Protein AF-C6Q1I9-F1 (afdb_monomer)

Foldseek 3Di:
DPPPVVVVVCPPDCVVVVVLPVPDDDDDDDDLQWWWAQFPVRAIAIEGSVLLSQLVVCCVPPNDPDLSVVQVVVCVNTHPDTAWTQGPLVRFTAGPVLLVVVCVVCVVVVHDDDSNVQVNPPPGDTDDDDHFYWDADPRSFIDTVRFGDDDAKDWPDWADPAQFKIKTFIPWWWQLVLQWPLVQKWKFDVLPVVRFTLSVQFPIKADPVDRPDSDTDRMIMGGGDQADPVDRVHGSTNQEQKMKMKGWQIWHPGPPTHTDDIDIDMYGHPHDFKAWPAKAAQVLDPQFQKIKIFISYAWDPVLQQDQVQKWFQFLQRDTGRAPPPWGWDADLRNRMIMIGHPSQAAEAAPPRDRPSDRRYTFWMKGACIGHPVRRTHDVRIDIDGYHHDDAQPKEWDFLAWAWDDPPQKIKIKTAIPAAWPPDFQVQKDKLQFGAPTWDDDRRIIIGIHHPPAFGDPVSCVVQWQAFPVGDTDPTDHSLLSNQLCAQVIWMFGHFPNIAGPSRHTHNGDDDCRRITHAFGQDWKDWPPVPWAWEADPFAIKTKTFTSHFWDQPFPDDQVQKWKAAPVGHTQGFPDWGGDTRIIITGRGPPHPCRVSHDQKIWMAGDQPGRIWGDGHNNPDTHGHGDDPDNHVTDIHGYHD

Radius of gyration: 34.91 Å; Cα contacts (8 Å, |Δi|>4): 1461; chains: 1; bounding box: 106×61×88 Å

Solvent-accessible surface area (backbone atoms only — not comparable to full-atom values): 33968 Å² total; per-residue (Å²): 143,79,73,70,69,69,60,45,61,70,73,52,95,45,62,75,66,52,70,73,63,72,79,72,89,78,97,73,88,75,52,64,45,30,42,30,22,34,31,82,84,75,46,41,37,29,37,43,44,70,62,37,51,54,8,44,52,35,29,74,76,63,33,89,83,33,52,58,10,44,60,31,52,48,49,64,72,34,49,74,44,74,48,27,36,31,29,68,86,74,72,38,28,34,44,36,67,62,53,51,53,50,41,49,54,23,54,78,69,76,43,86,70,54,69,45,68,49,64,65,35,91,85,47,75,69,46,89,80,81,65,41,43,45,49,61,50,100,81,34,46,41,18,52,70,84,39,62,58,67,78,57,40,48,82,66,47,77,43,70,78,52,50,44,33,37,38,41,31,38,74,46,53,27,31,37,74,42,65,38,36,64,90,32,46,42,36,21,38,55,73,46,97,81,37,42,57,48,44,84,30,50,70,47,38,30,36,63,90,41,74,86,48,77,65,64,44,34,46,33,30,40,30,40,29,75,35,39,97,90,41,79,86,42,76,36,41,54,60,53,59,35,32,35,43,38,42,37,69,35,29,30,73,52,96,59,69,32,56,23,72,77,43,76,48,80,42,75,40,82,78,67,52,34,41,78,74,46,39,24,39,25,57,76,41,98,81,46,35,32,36,38,40,33,40,62,34,51,35,24,67,71,37,69,56,36,63,89,30,39,30,32,23,21,35,74,68,50,82,38,71,63,59,91,78,41,48,68,46,72,38,82,65,34,32,33,38,38,39,36,47,47,90,85,38,43,66,21,34,87,85,40,78,71,84,56,37,79,49,25,36,44,25,41,35,42,31,74,32,26,28,75,84,66,38,48,31,55,78,57,49,47,78,45,63,30,32,74,62,64,71,46,73,36,38,58,38,59,43,33,28,33,38,39,68,63,87,77,26,43,35,37,37,36,35,50,77,54,62,72,32,87,71,48,31,82,30,39,29,45,40,73,35,65,40,76,36,39,48,74,56,80,74,26,42,36,37,34,37,53,74,82,40,71,58,54,74,68,44,44,71,76,45,69,41,67,46,78,86,74,51,64,57,89,80,53,30,43,63,47,39,29,32,50,48,35,40,72,24,34,56,44,48,44,77,86,60,41,25,28,73,40,39,31,38,40,45,47,83,68,53,70,53,43,20,29,29,14,42,36,66,60,49,34,46,79,34,71,91,64,42,40,26,37,54,51,100,65,23,36,40,39,37,49,30,34,46,25,28,47,32,85,84,36,73,69,53,38,75,41,44,50,34,26,19,84,87,73,46,69,41,70,41,76,37,60,48,77,45,61,32,18,38,41,31,35,32,37,62,85,38,85,45,44,82,59,64,50,68,34,37,35,41,23,46,46,92,83,47,46,44,29,16,46,44,14,76,72,68,56,69,28,60,41,70,82,49,73,62,42,53,73,40,46,80,32,54,44,44,118

Sequence (640 aa):
MYKTKKILAVLSTAAVTGLLISAVNSTAFAKTTAIAVNGTDGKVYEYQYDALKASAISLELNGLDDSHSKLYTDFLKRKTTVKAYYDDTKKSYIEFDTISKEALNCVEKGISFNLNSFTESANTPAIKLTTNTVSTDSSGNLLINGQTVSEKPTVKSVKVIDNKTIRVCFNKKVDYNYATNVTNYQLLNSEDTNKLDISNHISGIYNSQNQSDTQNTDTYDIKLKDCNPYNKNEDWKLSDSKYTLVIKNIIDTSTVHNAMDTYTCVLDANFSAPSVTGMYKNISSSTSNKIIVYFSEAMNVDTIANRNNYKFVDGLGNVNPLPEAANIIIGKTSKSARIEFPSSYHIATNTTQNTGNSKDVIGLVVSNVKDTSENILKDTSYKGTISEPKLYDTYVKSNSIEAHYDKDDLIINVSFSRELDDITSRDFTFGGVKPDAAAVFDDKLSLRFVPESLPTASEISAHPVTYANGKTNTSPTKIDIIKAQGPSAKLVINPNSLVDETGASVACTLSDEQSKVYDYELRPRTAPNYWSATKESDGVNVYITYDTPLSIYSGLRPDDFIFTSTNGKNLLADSVRITGNTLIFNIKSTNENYALLTNSINVKCKDTICLMGNHGLSGDFYQYIPSNDDLSGRIVNVAQ

Organism: NCBI:txid536227

Nearest PDB structures (foldseek):
  8q00-assembly1_A  TM=5.973E-01  e=3.456E-02  Burkholderia pseudomallei
  4umg-assembly1_A  TM=4.596E-01  e=7.738E-02  Caenorhabditis elegans
  8v34-assembly6_F  TM=4.117E-01  e=2.148E-01  Staphylococcus aureus
  7neh-assembly1_H  TM=2.416E-01  e=1.255E-01  Homo sapiens
  5nbi-assembly1_H  TM=2.309E-01  e=3.879E-01  synthetic construct

pLDDT: mean 86.81, std 14.06, range [26.94, 98.56]

Structure (mmCIF, N/CA/C/O backbone):
data_AF-C6Q1I9-F1
#
_entry.id   AF-C6Q1I9-F1
#
loop_
_atom_site.group_PDB
_atom_site.id
_atom_site.type_symbol
_atom_site.label_atom_id
_atom_site.label_alt_id
_atom_site.label_comp_id
_atom_site.label_asym_id
_atom_site.label_entity_id
_atom_site.label_seq_id
_atom_site.pdbx_PDB_ins_code
_atom_site.Cartn_x
_atom_site.Cartn_y
_atom_site.Cartn_z
_atom_site.occupancy
_atom_site.B_iso_or_equiv
_atom_site.auth_seq_id
_atom_site.auth_comp_id
_atom_site.auth_asym_id
_atom_site.auth_atom_id
_atom_site.pdbx_PDB_model_num
ATOM 1 N N . MET A 1 1 ? -44.044 -38.555 23.905 1.00 35.66 1 MET A N 1
ATOM 2 C CA . MET A 1 1 ? -43.190 -37.772 22.980 1.00 35.66 1 MET A CA 1
ATOM 3 C C . MET A 1 1 ? -43.946 -37.204 21.754 1.00 35.66 1 MET A C 1
ATOM 5 O O . MET A 1 1 ? -43.317 -36.902 20.752 1.00 35.66 1 MET A O 1
ATOM 9 N N . TYR A 1 2 ? -45.275 -36.986 21.825 1.00 27.30 2 TYR A N 1
ATOM 10 C CA . TYR A 1 2 ? -46.105 -36.538 20.680 1.00 27.30 2 TYR A CA 1
ATOM 11 C C . TYR A 1 2 ? -46.807 -35.170 20.869 1.00 27.30 2 TYR A C 1
ATOM 13 O O . TYR A 1 2 ? -47.510 -34.719 19.971 1.00 27.30 2 TYR A O 1
ATOM 21 N N . LYS A 1 3 ? -46.619 -34.480 22.008 1.00 29.03 3 LYS A N 1
ATOM 22 C CA . LYS A 1 3 ? -47.266 -33.178 22.300 1.00 29.03 3 LYS A CA 1
ATOM 23 C C . LYS A 1 3 ? -46.389 -31.947 22.033 1.00 29.03 3 LYS A C 1
ATOM 25 O O . LYS A 1 3 ? -46.916 -30.853 21.887 1.00 29.03 3 LYS A O 1
ATOM 30 N N . THR A 1 4 ? -45.078 -32.115 21.881 1.00 28.41 4 THR A N 1
ATOM 31 C CA . THR A 1 4 ? -44.132 -30.992 21.752 1.00 28.41 4 THR A CA 1
ATOM 32 C C . THR A 1 4 ? -43.989 -30.466 20.315 1.00 28.41 4 THR A C 1
ATOM 34 O O . THR A 1 4 ? -43.517 -29.355 20.115 1.00 28.41 4 THR A O 1
ATOM 37 N N . LYS A 1 5 ? -44.451 -31.215 19.299 1.00 27.05 5 LYS A N 1
ATOM 38 C CA . LYS A 1 5 ? -44.342 -30.815 17.879 1.00 27.05 5 LYS A CA 1
ATOM 39 C C . LYS A 1 5 ? -45.438 -29.856 17.387 1.00 27.05 5 LYS A C 1
ATOM 41 O O . LYS A 1 5 ? -45.211 -29.169 16.401 1.00 27.05 5 LYS A O 1
ATOM 46 N N . LYS A 1 6 ? -46.592 -29.749 18.064 1.00 30.12 6 LYS A N 1
ATOM 47 C CA . LYS A 1 6 ? -47.637 -28.762 17.701 1.00 30.12 6 LYS A CA 1
ATOM 48 C C . LYS A 1 6 ? -47.393 -27.365 18.281 1.00 30.12 6 LYS A C 1
ATOM 50 O O . LYS A 1 6 ? -47.911 -26.401 17.739 1.00 30.12 6 LYS A O 1
ATOM 55 N N . ILE A 1 7 ? -46.580 -27.255 19.332 1.00 33.75 7 ILE A N 1
ATOM 56 C CA . ILE A 1 7 ? -46.259 -25.972 19.975 1.00 33.75 7 ILE A CA 1
ATOM 57 C C . ILE A 1 7 ? -45.195 -25.211 19.169 1.00 33.75 7 ILE A C 1
ATOM 59 O O . ILE A 1 7 ? -45.272 -23.993 19.054 1.00 33.75 7 ILE A O 1
ATOM 63 N N . LEU A 1 8 ? -44.271 -25.919 18.504 1.00 26.94 8 LEU A N 1
ATOM 64 C CA . LEU A 1 8 ? -43.313 -25.275 17.602 1.00 26.94 8 LEU A CA 1
ATOM 65 C C . LEU A 1 8 ? -43.950 -24.773 16.296 1.00 26.94 8 LEU A C 1
ATOM 67 O O . LEU A 1 8 ? -43.501 -23.764 15.780 1.00 26.94 8 LEU A O 1
ATOM 71 N N . ALA A 1 9 ? -45.042 -25.362 15.797 1.00 28.61 9 ALA A N 1
ATOM 72 C CA . ALA A 1 9 ? -45.712 -24.856 14.588 1.00 28.61 9 ALA A CA 1
ATOM 73 C C . ALA A 1 9 ? -46.359 -23.463 14.768 1.00 28.61 9 ALA A C 1
ATOM 75 O O . ALA A 1 9 ? -46.666 -22.800 13.782 1.00 28.61 9 ALA A O 1
ATOM 76 N N . VAL A 1 10 ? -46.537 -23.005 16.012 1.00 33.03 10 VAL A N 1
ATOM 77 C CA . VAL A 1 10 ? -47.056 -21.663 16.331 1.00 33.03 10 VAL A CA 1
ATOM 78 C C . VAL A 1 10 ? -45.923 -20.635 16.496 1.00 33.03 10 VAL A C 1
ATOM 80 O O . VAL A 1 10 ? -46.181 -19.437 16.456 1.00 33.03 10 VAL A O 1
ATOM 83 N N . LEU A 1 11 ? -44.659 -21.065 16.611 1.00 31.69 11 LEU A N 1
ATOM 84 C CA . LEU A 1 11 ? -43.520 -20.167 16.869 1.00 31.69 11 LEU A CA 1
ATOM 85 C C . LEU A 1 11 ? -42.307 -20.356 15.942 1.00 31.69 11 LEU A C 1
ATOM 87 O O . LEU A 1 11 ? -41.421 -19.508 15.940 1.00 31.69 11 LEU A O 1
ATOM 91 N N . SER A 1 12 ? -42.258 -21.395 15.105 1.00 27.70 12 SER A N 1
ATOM 92 C CA . SER A 1 12 ? -41.207 -21.583 14.102 1.00 27.70 12 SER A CA 1
ATOM 93 C C . SER A 1 12 ? -41.776 -21.471 12.687 1.00 27.70 12 SER A C 1
ATOM 95 O O . SER A 1 12 ? -42.669 -22.221 12.295 1.00 27.70 12 SER A O 1
ATOM 97 N N . THR A 1 13 ? -41.221 -20.518 11.936 1.00 27.83 13 THR A N 1
ATOM 98 C CA . THR A 1 13 ? -41.194 -20.424 10.463 1.00 27.83 13 THR A CA 1
ATOM 99 C C . THR A 1 13 ? -42.484 -20.166 9.669 1.00 27.83 13 THR A C 1
ATOM 101 O O . THR A 1 13 ? -42.375 -19.902 8.478 1.00 27.83 13 THR A O 1
ATOM 104 N N . ALA A 1 14 ? -43.669 -20.082 10.287 1.00 29.91 14 ALA A N 1
ATOM 105 C CA . ALA A 1 14 ? -44.909 -19.633 9.611 1.00 29.91 14 ALA A CA 1
ATOM 106 C C . ALA A 1 14 ? -45.620 -18.433 10.286 1.00 29.91 14 ALA A C 1
ATOM 108 O O . ALA A 1 14 ? -46.668 -17.976 9.828 1.00 29.91 14 ALA A O 1
ATOM 109 N N . ALA A 1 15 ? -45.051 -17.881 11.363 1.00 32.62 15 ALA A N 1
ATOM 110 C CA . ALA A 1 15 ? -45.715 -16.903 12.235 1.00 32.62 15 ALA A CA 1
ATOM 111 C C . ALA A 1 15 ? -45.699 -15.437 11.743 1.00 32.62 15 ALA A C 1
ATOM 113 O O . ALA A 1 15 ? -46.221 -14.565 12.433 1.00 32.62 15 ALA A O 1
ATOM 114 N N . VAL A 1 16 ? -45.159 -15.141 10.553 1.00 39.22 16 VAL A N 1
ATOM 115 C CA . VAL A 1 16 ? -45.344 -13.817 9.911 1.00 39.22 16 VAL A CA 1
ATOM 116 C C . VAL A 1 16 ? -46.399 -13.875 8.801 1.00 39.22 16 VAL A C 1
ATOM 118 O O . VAL A 1 16 ? -47.163 -12.929 8.647 1.00 39.22 16 VAL A O 1
ATOM 121 N N . THR A 1 17 ? -46.563 -15.016 8.128 1.00 33.00 17 THR A N 1
ATOM 122 C CA . THR A 1 17 ? -47.669 -15.237 7.179 1.00 33.00 17 THR A CA 1
ATOM 123 C C . THR A 1 17 ? -48.985 -15.572 7.902 1.00 33.00 17 THR A C 1
ATO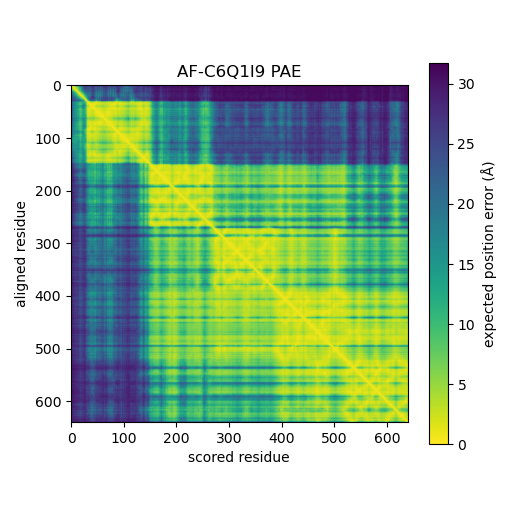M 125 O O . THR A 1 17 ? -50.065 -15.205 7.445 1.00 33.00 17 THR A O 1
ATOM 128 N N . GLY A 1 18 ? -48.917 -16.212 9.077 1.00 34.62 18 GLY A N 1
ATOM 129 C CA . GLY A 1 18 ? -50.093 -16.664 9.833 1.00 34.62 18 GLY A CA 1
ATOM 130 C C . GLY A 1 18 ? -50.889 -15.581 10.573 1.00 34.62 18 GLY A C 1
ATOM 131 O O . GLY A 1 18 ? -52.079 -15.771 10.802 1.00 34.62 18 GLY A O 1
ATOM 132 N N . LEU A 1 19 ? -50.288 -14.435 10.910 1.00 36.56 19 LEU A N 1
ATOM 133 C CA . LEU A 1 19 ? -50.981 -13.355 11.637 1.00 36.56 19 LEU A CA 1
ATOM 134 C C . LEU A 1 19 ? -51.671 -12.331 10.718 1.00 36.56 19 LEU A C 1
ATOM 136 O O . LEU A 1 19 ? -52.512 -11.569 11.183 1.00 36.56 19 LEU A O 1
ATOM 140 N N . LEU A 1 20 ? -51.387 -12.351 9.410 1.00 36.25 20 LEU A N 1
ATOM 141 C CA . LEU A 1 20 ? -52.100 -11.531 8.419 1.00 36.25 20 LEU A CA 1
ATOM 142 C C . LEU A 1 20 ? -53.324 -12.244 7.806 1.00 36.25 20 LEU A C 1
ATOM 144 O O . LEU A 1 20 ? -54.190 -11.570 7.243 1.00 36.25 20 LEU A O 1
ATOM 148 N N . ILE A 1 21 ? -53.442 -13.574 7.950 1.00 33.28 21 ILE A N 1
ATOM 149 C CA . ILE A 1 21 ? -54.540 -14.373 7.364 1.00 33.28 21 ILE A CA 1
ATOM 150 C C . ILE A 1 21 ? -55.641 -14.740 8.382 1.00 33.28 21 ILE A C 1
ATOM 152 O O . ILE A 1 21 ? -56.770 -15.002 7.978 1.00 33.28 21 ILE A O 1
ATOM 156 N N . SER A 1 22 ? -55.419 -14.665 9.699 1.00 33.34 22 SER A N 1
ATOM 157 C CA . SER A 1 22 ? -56.477 -14.984 10.681 1.00 33.34 22 SER A CA 1
ATOM 158 C C . SER A 1 22 ? -57.479 -13.850 10.962 1.00 33.34 22 SER A C 1
ATOM 160 O O . SER A 1 22 ? -58.358 -14.011 11.803 1.00 33.34 22 SER A O 1
ATOM 162 N N . ALA A 1 23 ? -57.390 -12.715 10.262 1.00 30.44 23 ALA A N 1
ATOM 163 C CA . ALA A 1 23 ? -58.349 -11.612 10.361 1.00 30.44 23 ALA A CA 1
ATOM 164 C C . ALA A 1 23 ? -59.307 -11.596 9.157 1.00 30.44 23 ALA A C 1
ATOM 166 O O . ALA A 1 23 ? -59.368 -10.624 8.403 1.00 30.44 23 ALA A O 1
ATOM 167 N N . VAL A 1 24 ? -60.052 -12.684 8.960 1.00 31.67 24 VAL A N 1
ATOM 168 C CA . VAL A 1 24 ? -61.243 -12.680 8.103 1.00 31.67 24 VAL A CA 1
ATOM 169 C C . VAL A 1 24 ? -62.421 -13.087 8.979 1.00 31.67 24 VAL A C 1
ATOM 171 O O . VAL A 1 24 ? -62.420 -14.172 9.552 1.00 31.67 24 VAL A O 1
ATOM 174 N N . ASN A 1 25 ? -63.403 -12.188 9.067 1.00 32.72 25 ASN A N 1
ATOM 175 C CA . ASN A 1 25 ? -64.676 -12.279 9.795 1.00 32.72 25 ASN A CA 1
ATOM 176 C C . ASN A 1 25 ? -64.706 -11.711 11.223 1.00 32.72 25 ASN A C 1
ATOM 178 O O . ASN A 1 25 ? -65.063 -12.401 12.171 1.00 32.72 25 ASN A O 1
ATOM 182 N N . SER A 1 26 ? -64.486 -10.402 11.364 1.00 32.88 26 SER A N 1
ATOM 183 C CA . SER A 1 26 ? -65.327 -9.611 12.274 1.00 32.88 26 SER A CA 1
ATOM 184 C C . SER A 1 26 ? -65.380 -8.141 11.848 1.00 32.88 26 SER A C 1
ATOM 186 O O . SER A 1 26 ? -64.375 -7.453 11.673 1.00 32.88 26 SER A O 1
ATOM 188 N N . THR A 1 27 ? -66.598 -7.667 11.611 1.00 36.25 27 THR A N 1
ATOM 189 C CA . THR A 1 27 ? -66.936 -6.280 11.294 1.00 36.25 27 THR A CA 1
ATOM 190 C C . THR A 1 27 ? -67.166 -5.502 12.589 1.00 36.25 27 THR A C 1
ATOM 192 O O . THR A 1 27 ? -68.262 -5.558 13.135 1.00 36.25 27 THR A O 1
ATOM 195 N N . ALA A 1 28 ? -66.147 -4.788 13.073 1.00 31.28 28 ALA A N 1
ATOM 196 C CA . ALA A 1 28 ? -66.269 -3.597 13.924 1.00 31.28 28 ALA A CA 1
ATOM 197 C C . ALA A 1 28 ? -64.896 -2.895 14.023 1.00 31.28 28 ALA A C 1
ATOM 199 O O . ALA A 1 28 ? -63.870 -3.553 14.184 1.00 31.28 28 ALA A O 1
ATOM 200 N N . PHE A 1 29 ? -64.872 -1.572 13.850 1.00 36.28 29 PHE A N 1
ATOM 201 C CA . PHE A 1 29 ? -63.726 -0.679 14.098 1.00 36.28 29 PHE A CA 1
ATOM 202 C C . PHE A 1 29 ? -63.613 -0.439 15.626 1.00 36.28 29 PHE A C 1
ATOM 204 O O . PHE A 1 29 ? -64.653 -0.427 16.275 1.00 36.28 29 PHE A O 1
ATOM 211 N N . ALA A 1 30 ? -62.456 -0.258 16.272 1.00 48.50 30 ALA A N 1
ATOM 212 C CA . ALA A 1 30 ? -61.137 0.160 15.816 1.00 48.50 30 ALA A CA 1
ATOM 213 C C . ALA A 1 30 ? -60.055 -0.888 16.134 1.00 48.50 30 ALA A C 1
ATOM 215 O O . ALA A 1 30 ? -60.217 -1.818 16.917 1.00 48.50 30 ALA A O 1
ATOM 216 N N . LYS A 1 31 ? -59.002 -0.834 15.331 1.00 70.19 31 LYS A N 1
ATOM 217 C CA . LYS A 1 31 ? -58.092 -1.943 15.066 1.00 70.19 31 LYS A CA 1
ATOM 218 C C . LYS A 1 31 ? -56.709 -1.447 15.392 1.00 70.19 31 LYS A C 1
ATOM 220 O O . LYS A 1 31 ? -56.413 -0.294 15.105 1.00 70.19 31 LYS A O 1
ATOM 225 N N . THR A 1 32 ? -55.843 -2.293 15.919 1.00 74.62 32 THR A N 1
ATOM 226 C CA . THR A 1 32 ? -54.417 -2.002 15.840 1.00 74.62 32 THR A CA 1
ATOM 227 C C . THR A 1 32 ? -54.067 -1.586 14.397 1.00 74.62 32 THR A C 1
ATOM 229 O O . THR A 1 32 ? -54.234 -2.393 13.483 1.00 74.62 32 THR A O 1
ATOM 232 N N . THR A 1 33 ? -53.672 -0.327 14.162 1.00 85.81 33 THR A N 1
ATOM 233 C CA . THR A 1 33 ? -53.552 0.243 12.798 1.00 85.81 33 THR A CA 1
ATOM 234 C C . THR A 1 33 ? -52.123 0.281 12.289 1.00 85.81 33 THR A C 1
ATOM 236 O O . THR A 1 33 ? -51.914 0.284 11.078 1.00 85.81 33 THR A O 1
ATOM 239 N N . ALA A 1 34 ? -51.135 0.206 13.182 1.00 90.56 34 ALA A N 1
ATOM 240 C CA . ALA A 1 34 ? -49.735 0.157 12.793 1.00 90.56 34 ALA A CA 1
ATOM 241 C C . ALA A 1 34 ? -48.908 -0.804 13.649 1.00 90.56 34 ALA A C 1
ATOM 243 O O . ALA A 1 34 ? -49.268 -1.161 14.776 1.00 90.56 34 ALA A O 1
ATOM 244 N N . ILE A 1 35 ? -47.766 -1.205 13.103 1.00 91.50 35 ILE A N 1
ATOM 245 C CA . ILE A 1 35 ? -46.752 -2.007 13.780 1.00 91.50 35 ILE A CA 1
ATOM 246 C C . ILE A 1 35 ? -45.445 -1.225 13.851 1.00 91.50 35 ILE A C 1
ATOM 248 O O . ILE A 1 35 ? -44.977 -0.694 12.845 1.00 91.50 35 ILE A O 1
ATOM 252 N N . ALA A 1 36 ? -44.845 -1.182 15.041 1.00 93.56 36 ALA A N 1
ATOM 253 C CA . ALA A 1 36 ? -43.531 -0.605 15.276 1.00 93.56 36 ALA A CA 1
ATOM 254 C C . ALA A 1 36 ? -42.485 -1.719 15.424 1.00 93.56 36 ALA A C 1
ATOM 256 O O . ALA A 1 36 ? -42.645 -2.635 16.236 1.00 93.56 36 ALA A O 1
ATOM 257 N N . VAL A 1 37 ? -41.390 -1.636 14.670 1.00 90.75 37 VAL A N 1
ATOM 258 C CA . VAL A 1 37 ? -40.287 -2.610 14.690 1.00 90.75 37 VAL A CA 1
ATOM 259 C C . VAL A 1 37 ? -38.968 -1.933 15.035 1.00 90.75 37 VAL A C 1
ATOM 261 O O . VAL A 1 37 ? -38.747 -0.773 14.686 1.00 90.75 37 VAL A O 1
ATOM 264 N N . ASN A 1 38 ? -38.079 -2.663 15.707 1.00 84.19 38 ASN A N 1
ATOM 265 C CA . ASN A 1 38 ? -36.695 -2.225 15.856 1.00 84.19 38 ASN A CA 1
ATOM 266 C C . ASN A 1 38 ? -35.950 -2.485 14.536 1.00 84.19 38 ASN A C 1
ATOM 268 O O . ASN A 1 38 ? -35.942 -3.613 14.031 1.00 84.19 38 ASN A O 1
ATOM 272 N N . GLY A 1 39 ? -35.344 -1.435 13.991 1.00 81.12 39 GLY A N 1
ATOM 273 C CA . GLY A 1 39 ? -34.484 -1.459 12.816 1.00 81.12 39 GLY A CA 1
ATOM 274 C C . GLY A 1 39 ? -33.103 -2.038 13.113 1.00 81.12 39 GLY A C 1
ATOM 275 O O . GLY A 1 39 ? -32.643 -2.024 14.255 1.00 81.12 39 GLY A O 1
ATOM 276 N N . THR A 1 40 ? -32.411 -2.499 12.074 1.00 72.31 40 THR A N 1
ATOM 277 C CA . THR A 1 40 ? -30.997 -2.914 12.142 1.00 72.31 40 THR A CA 1
ATOM 278 C C . THR A 1 40 ? -30.042 -1.763 12.478 1.00 72.31 40 THR A C 1
ATOM 280 O O . THR A 1 40 ? -28.933 -2.003 12.940 1.00 72.31 40 THR A O 1
ATOM 283 N N . ASP A 1 41 ? -30.480 -0.517 12.302 1.00 75.75 41 ASP A N 1
ATOM 284 C CA . ASP A 1 41 ? -29.754 0.719 12.617 1.00 75.75 41 ASP A CA 1
ATOM 285 C C . ASP A 1 41 ? -30.059 1.274 14.025 1.00 75.75 41 ASP A C 1
ATOM 287 O O . ASP A 1 41 ? -29.702 2.409 14.341 1.00 75.75 41 ASP A O 1
ATOM 291 N N . GLY A 1 42 ? -30.769 0.509 14.862 1.00 79.81 42 GLY A N 1
ATOM 292 C CA . GLY A 1 42 ? -31.156 0.909 16.218 1.00 79.81 42 GLY A CA 1
ATOM 293 C C . GLY A 1 42 ? -32.336 1.887 16.298 1.00 79.81 42 GLY A C 1
ATOM 294 O O . GLY A 1 42 ? -32.741 2.257 17.403 1.00 79.81 42 GLY A O 1
ATOM 295 N N . LYS A 1 43 ? -32.928 2.298 15.167 1.00 86.88 43 LYS A N 1
ATOM 296 C CA . LYS A 1 43 ? -34.120 3.164 15.140 1.00 86.88 43 LYS A CA 1
ATOM 297 C C . LYS A 1 43 ? -35.410 2.348 15.218 1.00 86.88 43 LYS A C 1
ATOM 299 O O . LYS A 1 43 ? -35.421 1.141 14.996 1.00 86.88 43 LYS A O 1
ATOM 304 N N . VAL A 1 44 ? -36.527 3.010 15.524 1.00 91.38 44 VAL A N 1
ATOM 305 C CA . VAL A 1 44 ? -37.866 2.395 15.494 1.00 91.38 44 VAL A CA 1
ATOM 306 C C . VAL A 1 44 ? -38.603 2.849 14.240 1.00 91.38 44 VAL A C 1
ATOM 308 O O . VAL A 1 44 ? -38.668 4.050 13.970 1.00 91.38 44 VAL A O 1
ATOM 311 N N . TYR A 1 45 ? -39.161 1.898 13.496 1.00 92.62 45 TYR A N 1
ATOM 312 C CA . TYR A 1 45 ? -39.904 2.142 12.259 1.00 92.62 45 TYR A CA 1
ATOM 313 C C . TYR A 1 45 ? -41.358 1.720 12.413 1.00 92.62 45 TYR A C 1
ATOM 315 O O . TYR A 1 45 ? -41.621 0.634 12.927 1.00 92.62 45 TYR A O 1
ATOM 323 N N . GLU A 1 46 ? -42.284 2.562 11.964 1.00 95.69 46 GLU A N 1
ATOM 324 C CA . GLU A 1 46 ? -43.718 2.283 11.964 1.00 95.69 46 GLU A CA 1
ATOM 325 C C . GLU A 1 46 ? -44.222 1.995 10.550 1.00 95.69 46 GLU A C 1
ATOM 327 O O . GLU A 1 46 ? -43.936 2.750 9.623 1.00 95.69 46 GLU A O 1
ATOM 332 N N . TYR A 1 47 ? -45.033 0.945 10.415 1.00 93.31 47 TYR A N 1
ATOM 333 C CA . TYR A 1 47 ? -45.714 0.576 9.176 1.00 93.31 47 TYR A CA 1
ATOM 334 C C . TYR A 1 47 ? -47.214 0.474 9.420 1.00 93.31 47 TYR A C 1
ATOM 336 O O . TYR A 1 47 ? -47.651 -0.204 10.353 1.00 93.31 47 TYR A O 1
ATOM 344 N N . GLN A 1 48 ? -48.004 1.101 8.553 1.00 92.69 48 GLN A N 1
ATOM 345 C CA . GLN A 1 48 ? -49.463 1.007 8.595 1.00 92.69 48 GLN A CA 1
ATOM 346 C C . GLN A 1 48 ? -49.920 -0.368 8.094 1.00 92.69 48 GLN A C 1
ATOM 348 O O . GLN A 1 48 ? -49.496 -0.817 7.028 1.00 92.69 48 GLN A O 1
ATOM 353 N N . TYR A 1 49 ? -50.794 -1.035 8.849 1.00 85.19 49 TYR A N 1
ATOM 354 C CA . TYR A 1 49 ? -51.187 -2.424 8.605 1.00 85.19 49 TYR A CA 1
ATOM 355 C C . TYR A 1 49 ? -51.812 -2.647 7.235 1.00 85.19 49 TYR A C 1
ATOM 357 O O . TYR A 1 49 ? -51.429 -3.588 6.542 1.00 85.19 49 TYR A O 1
ATOM 365 N N . ASP A 1 50 ? -52.753 -1.792 6.838 1.00 84.25 50 ASP A N 1
ATOM 366 C CA . ASP A 1 50 ? -53.472 -1.955 5.573 1.00 84.25 50 ASP A CA 1
ATOM 367 C C . ASP A 1 50 ? -52.526 -1.809 4.375 1.00 84.25 50 ASP A C 1
ATOM 369 O O . ASP A 1 50 ? -52.556 -2.627 3.453 1.00 84.25 50 ASP A O 1
ATOM 373 N N . ALA A 1 51 ? -51.619 -0.829 4.430 1.00 87.56 51 ALA A N 1
ATOM 374 C CA . ALA A 1 51 ? -50.603 -0.622 3.402 1.00 87.56 51 ALA A CA 1
ATOM 375 C C . ALA A 1 51 ? -49.597 -1.784 3.361 1.00 87.56 51 ALA A C 1
ATOM 377 O O . ALA A 1 51 ? -49.272 -2.298 2.290 1.00 87.56 51 ALA A O 1
ATOM 378 N N . LEU A 1 52 ? -49.140 -2.242 4.529 1.00 86.56 52 LEU A N 1
ATOM 379 C CA . LEU A 1 52 ? -48.199 -3.353 4.640 1.00 86.56 52 LEU A CA 1
ATOM 380 C C . LEU A 1 52 ? -48.811 -4.665 4.125 1.00 86.56 52 LEU A C 1
ATOM 382 O O . LEU A 1 52 ? -48.145 -5.418 3.418 1.00 86.56 52 LEU A O 1
ATOM 386 N N . LYS A 1 53 ? -50.091 -4.914 4.427 1.00 83.69 53 LYS A N 1
ATOM 387 C CA . LYS A 1 53 ? -50.852 -6.071 3.940 1.00 83.69 53 LYS A CA 1
ATOM 388 C C . LYS A 1 53 ? -51.035 -6.030 2.427 1.00 83.69 53 LYS A C 1
ATOM 390 O O . LYS A 1 53 ? -50.808 -7.044 1.773 1.00 83.69 53 LYS A O 1
ATOM 395 N N . ALA A 1 54 ? -51.425 -4.882 1.873 1.00 82.88 54 ALA A N 1
ATOM 396 C CA . ALA A 1 54 ? -51.542 -4.710 0.427 1.00 82.88 54 ALA A CA 1
ATOM 397 C C . ALA A 1 54 ? -50.201 -4.988 -0.272 1.00 82.88 54 ALA A C 1
ATOM 399 O O . ALA A 1 54 ? -50.153 -5.748 -1.234 1.00 82.88 54 ALA A O 1
ATOM 400 N N . SER A 1 55 ? -49.103 -4.466 0.281 1.00 84.44 55 SER A N 1
ATOM 401 C CA . SER A 1 55 ? -47.757 -4.686 -0.252 1.00 84.44 55 SER A CA 1
ATOM 402 C C . SER A 1 55 ? -47.289 -6.145 -0.147 1.00 84.44 55 SER A C 1
ATOM 404 O O . SER A 1 55 ? -46.650 -6.655 -1.065 1.00 84.44 55 SER A O 1
ATOM 406 N N . ALA A 1 56 ? -47.654 -6.855 0.926 1.00 80.56 56 ALA A N 1
ATOM 407 C CA . ALA A 1 56 ? -47.376 -8.285 1.068 1.00 80.56 56 ALA A CA 1
ATOM 408 C C . ALA A 1 56 ? -48.122 -9.131 0.023 1.00 80.56 56 ALA A C 1
ATOM 410 O O . ALA A 1 56 ? -47.557 -10.075 -0.521 1.00 80.56 56 ALA A O 1
ATOM 411 N N . ILE A 1 57 ? -49.374 -8.774 -0.285 1.00 79.06 57 ILE A N 1
ATOM 412 C CA . ILE A 1 57 ? -50.155 -9.421 -1.349 1.00 79.06 57 ILE A CA 1
ATOM 413 C C . ILE A 1 57 ? -49.506 -9.165 -2.714 1.00 79.06 57 ILE A C 1
ATOM 415 O O . ILE A 1 57 ? -49.358 -10.100 -3.495 1.00 79.06 57 ILE A O 1
ATOM 419 N N . SER A 1 58 ? -49.074 -7.931 -2.989 1.00 78.69 58 SER A N 1
ATOM 420 C CA . SER A 1 58 ? -48.330 -7.600 -4.210 1.00 78.69 58 SER A CA 1
ATOM 421 C C . SER A 1 58 ? -47.047 -8.418 -4.352 1.00 78.69 58 SER A C 1
ATOM 423 O O . SER A 1 58 ? -46.785 -8.935 -5.433 1.00 78.69 58 SER A O 1
ATOM 425 N N . LEU A 1 59 ? -46.284 -8.605 -3.266 1.00 75.00 59 LEU A N 1
ATOM 426 C CA . LEU A 1 59 ? -45.089 -9.454 -3.280 1.00 75.00 59 LEU A CA 1
ATOM 427 C C . LEU A 1 59 ? -45.415 -10.904 -3.672 1.00 75.00 59 LEU A C 1
ATOM 429 O O . LEU A 1 59 ? -44.715 -11.483 -4.498 1.00 75.00 59 LEU A O 1
ATOM 433 N N . GLU A 1 60 ? -46.468 -11.481 -3.090 1.00 74.75 60 GLU A N 1
ATOM 434 C CA . GLU A 1 60 ? -46.870 -12.870 -3.351 1.00 74.75 60 GLU A CA 1
ATOM 435 C C . GLU A 1 60 ? -47.372 -13.070 -4.789 1.00 74.75 60 GLU A C 1
ATOM 437 O O . GLU A 1 60 ? -47.114 -14.102 -5.402 1.00 74.75 60 GLU A O 1
ATOM 442 N N . LEU A 1 61 ? -48.086 -12.083 -5.339 1.00 75.12 61 LEU A N 1
ATOM 443 C CA . LEU A 1 61 ? -48.667 -12.172 -6.680 1.00 75.12 61 LEU A CA 1
ATOM 444 C C . LEU A 1 61 ? -47.669 -11.840 -7.796 1.00 75.12 61 LEU A C 1
ATOM 446 O O . LEU A 1 61 ? -47.715 -12.467 -8.853 1.00 75.12 61 LEU A O 1
ATOM 450 N N . ASN A 1 62 ? -46.792 -10.856 -7.575 1.00 81.81 62 ASN A N 1
ATOM 451 C CA . ASN A 1 62 ? -46.001 -10.225 -8.636 1.00 81.81 62 ASN A CA 1
ATOM 452 C C . ASN A 1 62 ? -44.479 -10.358 -8.441 1.00 81.81 62 ASN A C 1
ATOM 454 O O . ASN A 1 62 ? -43.719 -10.033 -9.352 1.00 81.81 62 ASN A O 1
ATOM 458 N N . GLY A 1 63 ? -44.019 -10.847 -7.286 1.00 73.69 63 GLY A N 1
ATOM 459 C CA . GLY A 1 63 ? -42.599 -11.017 -6.979 1.00 73.69 63 GLY A CA 1
ATOM 460 C C . GLY A 1 63 ? -41.902 -9.754 -6.456 1.00 73.69 63 GLY A C 1
ATOM 461 O O . GLY A 1 63 ? -42.503 -8.693 -6.288 1.00 73.69 63 GLY A O 1
ATOM 462 N N . LEU A 1 64 ? -40.606 -9.901 -6.155 1.00 73.00 64 LEU A N 1
ATOM 463 C CA . LEU A 1 64 ? -39.779 -8.901 -5.454 1.00 73.00 64 LEU A CA 1
ATOM 464 C C . LEU A 1 64 ? -39.550 -7.600 -6.240 1.00 73.00 64 LEU A C 1
ATOM 466 O O . LEU A 1 64 ? -39.253 -6.576 -5.628 1.00 73.00 64 LEU A O 1
ATOM 470 N N . ASP A 1 65 ? -39.683 -7.639 -7.566 1.00 73.94 65 ASP A N 1
ATOM 471 C CA . ASP A 1 65 ? -39.412 -6.494 -8.444 1.00 73.94 65 ASP A CA 1
ATOM 472 C C . ASP A 1 65 ? -40.645 -5.595 -8.667 1.00 73.94 65 ASP A C 1
ATOM 474 O O . ASP A 1 65 ? -40.536 -4.531 -9.280 1.00 73.94 65 ASP A O 1
ATOM 478 N N . ASP A 1 66 ? -41.824 -5.978 -8.157 1.00 80.00 66 ASP A N 1
ATOM 479 C CA . ASP A 1 66 ? -43.034 -5.157 -8.265 1.00 80.00 66 ASP A CA 1
ATOM 480 C C . ASP A 1 66 ? -42.926 -3.896 -7.398 1.00 80.00 66 ASP A C 1
ATOM 482 O O . ASP A 1 66 ? -42.637 -3.965 -6.198 1.00 80.00 66 ASP A O 1
ATOM 486 N N . SER A 1 67 ? -43.219 -2.729 -7.976 1.00 80.19 67 SER A N 1
ATOM 487 C CA . SER A 1 67 ? -43.125 -1.441 -7.278 1.00 80.19 67 SER A CA 1
ATOM 488 C C . SER A 1 67 ? -44.049 -1.364 -6.059 1.00 80.19 67 SER A C 1
ATOM 490 O O . SER A 1 67 ? -43.706 -0.710 -5.075 1.00 80.19 67 SER A O 1
ATOM 492 N N . HIS A 1 68 ? -45.171 -2.087 -6.072 1.00 84.81 68 HIS A N 1
ATOM 493 C CA . HIS A 1 68 ? -46.123 -2.136 -4.960 1.00 84.81 68 HIS A CA 1
ATOM 494 C C . HIS A 1 68 ? -45.695 -3.099 -3.834 1.00 84.81 68 HIS A C 1
ATOM 496 O O . HIS A 1 68 ? -46.227 -3.029 -2.725 1.00 84.81 68 HIS A O 1
ATOM 502 N N . SER A 1 69 ? -44.691 -3.955 -4.059 1.00 84.44 69 SER A N 1
ATOM 503 C CA . SER A 1 69 ? -44.139 -4.880 -3.050 1.00 84.44 69 SER A CA 1
ATOM 504 C C . SER A 1 69 ? -43.086 -4.238 -2.125 1.00 84.44 69 SER A C 1
ATOM 506 O O . SER A 1 69 ? -42.663 -4.831 -1.124 1.00 84.44 69 SER A O 1
ATOM 508 N N . LYS A 1 70 ? -42.649 -3.009 -2.442 1.00 87.56 70 LYS A N 1
ATOM 509 C CA . LYS A 1 70 ? -41.506 -2.345 -1.796 1.00 87.56 70 LYS A CA 1
ATOM 510 C C . LYS A 1 70 ? -41.697 -2.111 -0.294 1.00 87.56 70 LYS A C 1
ATOM 512 O O . LYS A 1 70 ? -40.737 -2.276 0.454 1.00 87.56 70 LYS A O 1
ATOM 517 N N . LEU A 1 71 ? -42.911 -1.788 0.163 1.00 89.94 71 LEU A N 1
ATOM 518 C CA . LEU A 1 71 ? -43.204 -1.535 1.584 1.00 89.94 71 LEU A CA 1
ATOM 519 C C . LEU A 1 71 ? -43.028 -2.788 2.449 1.00 89.94 71 LEU A C 1
ATOM 521 O O . LEU A 1 71 ? -42.399 -2.728 3.505 1.00 89.94 71 LEU A O 1
ATOM 525 N N . TYR A 1 72 ? -43.536 -3.933 1.993 1.00 87.12 72 TYR A N 1
ATOM 526 C CA . TYR A 1 72 ? -43.374 -5.197 2.711 1.00 87.12 72 TYR A CA 1
ATOM 527 C C . TYR A 1 72 ? -41.941 -5.734 2.622 1.00 87.12 72 TYR A C 1
ATOM 529 O O . TYR A 1 72 ? -41.406 -6.245 3.606 1.00 87.12 72 TYR A O 1
ATOM 537 N N . THR A 1 73 ? -41.276 -5.540 1.482 1.00 85.06 73 THR A N 1
ATOM 538 C CA . THR A 1 73 ? -39.856 -5.880 1.324 1.00 85.06 73 THR A CA 1
ATOM 539 C C . THR A 1 73 ? -38.964 -5.066 2.271 1.00 85.06 73 THR A C 1
ATOM 541 O O . THR A 1 73 ? -38.064 -5.626 2.897 1.00 85.06 73 THR A O 1
ATOM 544 N N . ASP A 1 74 ? -39.217 -3.762 2.429 1.00 87.62 74 ASP A N 1
ATOM 545 C CA . ASP A 1 74 ? -38.501 -2.907 3.387 1.00 87.62 74 ASP A CA 1
ATOM 546 C C . ASP A 1 74 ? -38.764 -3.331 4.839 1.00 87.62 74 ASP A C 1
ATOM 548 O O . ASP A 1 74 ? -37.817 -3.494 5.612 1.00 87.62 74 ASP A O 1
ATOM 552 N N . PHE A 1 75 ? -40.021 -3.636 5.181 1.00 87.75 75 PHE A N 1
ATOM 553 C CA . PHE A 1 75 ? -40.385 -4.183 6.490 1.00 87.75 75 PHE A CA 1
ATOM 554 C C . PHE A 1 75 ? -39.586 -5.444 6.836 1.00 87.75 75 PHE A C 1
ATOM 556 O O . PHE A 1 75 ? -39.028 -5.526 7.931 1.00 87.75 75 PHE A O 1
ATOM 563 N N . LEU A 1 76 ? -39.480 -6.405 5.911 1.00 83.69 76 LEU A N 1
ATOM 564 C CA . LEU A 1 76 ? -38.697 -7.627 6.121 1.00 83.69 76 LEU A CA 1
ATOM 565 C C . LEU A 1 76 ? -37.196 -7.342 6.275 1.00 83.69 76 LEU A C 1
ATOM 567 O O . LEU A 1 76 ? -36.549 -7.968 7.110 1.00 83.69 76 LEU A O 1
ATOM 571 N N . LYS A 1 77 ? -36.649 -6.390 5.507 1.00 82.44 77 LYS A N 1
ATOM 572 C CA . LYS A 1 77 ? -35.227 -6.010 5.572 1.00 82.44 77 LYS A CA 1
ATOM 573 C C . LYS A 1 77 ? -34.860 -5.293 6.874 1.00 82.44 77 LYS A C 1
ATOM 575 O O . LYS A 1 77 ? -33.777 -5.523 7.405 1.00 82.44 77 LYS A O 1
ATOM 580 N N . ARG A 1 78 ? -35.725 -4.407 7.384 1.00 82.56 78 ARG A N 1
ATOM 581 C CA . ARG A 1 78 ? -35.436 -3.600 8.585 1.00 82.56 78 ARG A CA 1
ATOM 582 C C . ARG A 1 78 ? -35.776 -4.309 9.886 1.00 82.56 78 ARG A C 1
ATOM 584 O O . ARG A 1 78 ? -35.121 -4.052 10.892 1.00 82.56 78 ARG A O 1
ATOM 591 N N . LYS A 1 79 ? -36.816 -5.146 9.902 1.00 83.12 79 LYS A N 1
ATOM 592 C CA . LYS A 1 79 ? -37.329 -5.760 11.130 1.00 83.12 79 LYS A CA 1
ATOM 593 C C . LYS A 1 79 ? -36.304 -6.722 11.735 1.00 83.12 79 LYS A C 1
ATOM 595 O O . LYS A 1 79 ? -36.150 -7.847 11.274 1.00 83.12 79 LYS A O 1
ATOM 600 N N . THR A 1 80 ? -35.705 -6.318 12.853 1.00 77.75 80 THR A N 1
ATOM 601 C CA . THR A 1 80 ? -34.988 -7.239 13.752 1.00 77.75 80 THR A CA 1
ATOM 602 C C . THR A 1 80 ? -35.966 -7.918 14.711 1.00 77.75 80 THR A C 1
ATOM 604 O O . THR A 1 80 ? -36.009 -9.138 14.826 1.00 77.75 80 THR A O 1
ATOM 607 N N . THR A 1 81 ? -36.810 -7.120 15.366 1.00 81.19 81 THR A N 1
ATOM 608 C CA . THR A 1 81 ? -37.825 -7.547 16.338 1.00 81.19 81 THR A CA 1
ATOM 609 C C . THR A 1 81 ? -39.052 -6.644 16.240 1.00 81.19 81 THR A C 1
ATOM 611 O O . THR A 1 81 ? -38.959 -5.485 15.824 1.00 81.19 81 THR A O 1
ATOM 614 N N . VAL A 1 82 ? -40.225 -7.165 16.613 1.00 85.88 82 VAL A N 1
ATOM 615 C CA . VAL A 1 82 ? -41.415 -6.321 16.798 1.00 85.88 82 VAL A CA 1
ATOM 616 C C . VAL A 1 82 ? -41.287 -5.626 18.147 1.00 85.88 82 VAL A C 1
ATOM 618 O O . VAL A 1 82 ? -41.058 -6.289 19.152 1.00 85.88 82 VAL A O 1
ATOM 621 N N . LYS A 1 83 ? -41.424 -4.299 18.164 1.00 87.81 83 LYS A N 1
ATOM 622 C CA . LYS A 1 83 ? -41.327 -3.499 19.387 1.00 87.81 83 LYS A CA 1
ATOM 623 C C . LYS A 1 83 ? -42.694 -3.304 20.026 1.00 87.81 83 LYS A C 1
ATOM 625 O O . LYS A 1 83 ? -42.863 -3.541 21.217 1.00 87.81 83 LYS A O 1
ATOM 630 N N . ALA A 1 84 ? -43.663 -2.851 19.237 1.00 91.75 84 ALA A N 1
ATOM 631 C CA . ALA A 1 84 ? -44.980 -2.488 19.735 1.00 91.75 84 ALA A CA 1
ATOM 632 C C . ALA A 1 84 ? -46.020 -2.436 18.613 1.00 91.75 84 ALA A C 1
ATOM 634 O O . ALA A 1 84 ? -45.698 -2.494 17.425 1.00 91.75 84 ALA A O 1
ATOM 635 N N . TYR A 1 85 ? -47.269 -2.275 19.018 1.00 90.00 85 TYR A N 1
ATOM 636 C CA . TYR A 1 85 ? -48.428 -2.138 18.153 1.00 90.00 85 TYR A CA 1
ATOM 637 C C . TYR A 1 85 ? -49.131 -0.819 18.466 1.00 90.00 85 TYR A C 1
ATOM 639 O O . TYR A 1 85 ? -49.302 -0.490 19.640 1.00 90.00 85 TYR A O 1
ATOM 647 N N . TYR A 1 86 ? -49.507 -0.059 17.439 1.00 90.38 86 TYR A N 1
ATOM 648 C CA . TYR A 1 86 ? -50.212 1.208 17.620 1.00 90.38 86 TYR A CA 1
ATOM 649 C C . TYR A 1 86 ? -51.715 0.967 17.732 1.00 90.38 86 TYR A C 1
ATOM 651 O O . TYR A 1 86 ? -52.328 0.385 16.833 1.00 90.38 86 TYR A O 1
ATOM 659 N N . ASP A 1 87 ? -52.295 1.426 18.836 1.00 87.44 87 ASP A N 1
ATOM 660 C CA . ASP A 1 87 ? -53.732 1.447 19.058 1.00 87.44 87 ASP A CA 1
ATOM 661 C C . ASP A 1 87 ? -54.284 2.836 18.722 1.00 87.44 87 ASP A C 1
ATOM 663 O O . ASP A 1 87 ? -54.010 3.824 19.414 1.00 87.44 87 ASP A O 1
ATOM 667 N N . ASP A 1 88 ? -55.085 2.898 17.660 1.00 83.12 88 ASP A N 1
ATOM 668 C CA . ASP A 1 88 ? -55.694 4.140 17.200 1.00 83.12 88 ASP A CA 1
ATOM 669 C C . ASP A 1 88 ? -56.797 4.649 18.139 1.00 83.12 88 ASP A C 1
ATOM 671 O O . ASP A 1 88 ? -57.049 5.852 18.179 1.00 83.12 88 ASP A O 1
ATOM 675 N N . THR A 1 89 ? -57.406 3.777 18.950 1.00 82.62 89 THR A N 1
ATOM 676 C CA . THR A 1 89 ? -58.421 4.171 19.939 1.00 82.62 89 THR A CA 1
ATOM 677 C C . THR A 1 89 ? -57.776 4.941 21.088 1.00 82.62 89 THR A C 1
ATOM 679 O O . THR A 1 89 ? -58.233 6.023 21.459 1.00 82.62 89 THR A O 1
ATOM 682 N N . LYS A 1 90 ? -56.666 4.425 21.630 1.00 83.62 90 LYS A N 1
ATOM 683 C CA . LYS A 1 90 ? -55.910 5.083 22.709 1.00 83.62 90 LYS A CA 1
ATOM 684 C C . LYS A 1 90 ? -54.913 6.136 22.236 1.00 83.62 90 LYS A C 1
ATOM 686 O O . LYS A 1 90 ? -54.357 6.847 23.072 1.00 83.62 90 LYS A O 1
ATOM 691 N N . LYS A 1 91 ? -54.627 6.202 20.933 1.00 87.56 91 LYS A N 1
ATOM 692 C CA . LYS A 1 91 ? -53.552 7.027 20.354 1.00 87.56 91 LYS A CA 1
ATOM 693 C C . LYS A 1 91 ? -52.196 6.760 21.024 1.00 87.56 91 LYS A C 1
ATOM 695 O O . LYS A 1 91 ? -51.445 7.684 21.337 1.00 87.56 91 LYS A O 1
ATOM 700 N N . SER A 1 92 ? -51.897 5.487 21.288 1.00 90.12 92 SER A N 1
ATOM 701 C CA . SER A 1 92 ? -50.690 5.065 22.013 1.00 90.12 92 SER A CA 1
ATOM 702 C C . SER A 1 92 ? -50.198 3.691 21.558 1.00 90.12 92 SER A C 1
ATOM 704 O O . SER A 1 92 ? -50.905 2.979 20.848 1.00 90.12 92 SER A O 1
ATOM 706 N N . TYR A 1 93 ? -48.979 3.318 21.956 1.00 92.25 93 TYR A N 1
ATOM 707 C CA . TYR A 1 93 ? -48.402 2.022 21.608 1.00 92.25 93 TYR A CA 1
ATOM 708 C C . TYR A 1 93 ? -48.519 1.034 22.765 1.00 92.25 93 TYR A C 1
ATOM 710 O O . TYR A 1 93 ? -48.332 1.405 23.922 1.00 92.25 93 TYR A O 1
ATOM 718 N N . ILE A 1 94 ? -48.746 -0.237 22.447 1.00 90.75 94 ILE A N 1
ATOM 719 C CA . ILE A 1 94 ? -48.702 -1.350 23.399 1.00 90.75 94 ILE A CA 1
ATOM 720 C C . ILE A 1 94 ? -47.502 -2.237 23.052 1.00 90.75 94 ILE A C 1
ATOM 722 O O . ILE A 1 94 ? -47.363 -2.674 21.907 1.00 90.75 94 ILE A O 1
ATOM 726 N N . GLU A 1 95 ? -46.618 -2.487 24.021 1.00 90.56 95 GLU A N 1
ATOM 727 C CA . GLU A 1 95 ? -45.402 -3.284 23.809 1.00 90.56 95 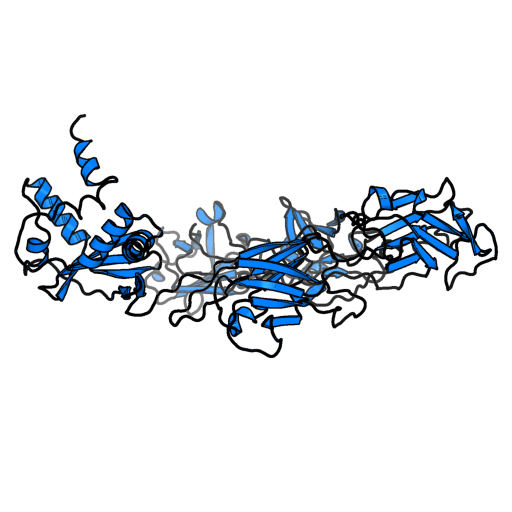GLU A CA 1
ATOM 728 C C . GLU A 1 95 ? -45.703 -4.717 23.364 1.00 90.56 95 GLU A C 1
ATOM 730 O O . GLU A 1 95 ? -46.626 -5.371 23.861 1.00 90.56 95 GLU A O 1
ATOM 735 N N . PHE A 1 96 ? -44.864 -5.227 22.458 1.00 85.50 96 PHE A N 1
ATOM 736 C CA . PHE A 1 96 ? -44.959 -6.591 21.947 1.00 85.50 96 PHE A CA 1
ATOM 737 C C . PHE A 1 96 ? -44.871 -7.632 23.067 1.00 85.50 96 PHE A C 1
ATOM 739 O O . PHE A 1 96 ? -45.647 -8.585 23.060 1.00 85.50 96 PHE A O 1
ATOM 746 N N . ASP A 1 97 ? -43.983 -7.443 24.045 1.00 80.75 97 ASP A N 1
ATOM 747 C CA . ASP A 1 97 ? -43.814 -8.380 25.163 1.00 80.75 97 ASP A CA 1
ATOM 748 C C . ASP A 1 97 ? -45.060 -8.435 26.050 1.00 80.75 97 ASP A C 1
ATOM 750 O O . ASP A 1 97 ? -45.473 -9.512 26.482 1.00 80.75 97 ASP A O 1
ATOM 754 N N . THR A 1 98 ? -45.717 -7.290 26.257 1.00 85.75 98 THR A N 1
ATOM 755 C CA . THR A 1 98 ? -46.976 -7.205 27.010 1.00 85.75 98 THR A CA 1
ATOM 756 C C . THR A 1 98 ? -48.085 -7.992 26.310 1.00 85.75 98 THR A C 1
ATOM 758 O O . THR A 1 98 ? -48.767 -8.804 26.936 1.00 85.75 98 THR A O 1
ATOM 761 N N . ILE A 1 99 ? -48.225 -7.808 24.995 1.00 82.75 99 ILE A N 1
ATOM 762 C CA . ILE A 1 99 ? -49.185 -8.546 24.164 1.00 82.75 99 ILE A CA 1
ATOM 763 C C . ILE A 1 99 ? -48.861 -10.040 24.137 1.00 82.75 99 ILE A C 1
ATOM 765 O O . ILE A 1 99 ? -49.748 -10.870 24.317 1.00 82.75 99 ILE A O 1
ATOM 769 N N . SER A 1 100 ? -47.591 -10.391 23.944 1.00 76.12 100 SER A N 1
ATOM 770 C CA . SER A 1 100 ? -47.145 -11.780 23.833 1.00 76.12 100 SER A CA 1
ATOM 771 C C . SER A 1 100 ? -47.365 -12.544 25.130 1.00 76.12 100 SER A C 1
ATOM 773 O O . SER A 1 100 ? -47.838 -13.678 25.104 1.00 76.12 100 SER A O 1
ATOM 775 N N . LYS A 1 101 ? -47.091 -11.911 26.275 1.00 80.38 101 LYS A N 1
ATOM 776 C CA . LYS A 1 101 ? -47.341 -12.494 27.593 1.00 80.38 101 LYS A CA 1
ATOM 777 C C . LYS A 1 101 ? -48.826 -12.771 27.818 1.00 80.38 101 LYS A C 1
ATOM 779 O O . LYS A 1 101 ? -49.167 -13.851 28.294 1.00 80.38 101 LYS A O 1
ATOM 784 N N . GLU A 1 102 ? -49.712 -11.847 27.447 1.00 81.62 102 GLU A N 1
ATOM 785 C CA . GLU A 1 102 ? -51.150 -12.084 27.606 1.00 81.62 102 GLU A CA 1
ATOM 786 C C . GLU A 1 102 ? -51.700 -13.106 26.608 1.00 81.62 102 GLU A C 1
ATOM 788 O O . GLU A 1 102 ? -52.527 -13.945 26.971 1.00 81.62 102 GLU A O 1
ATOM 793 N N . ALA A 1 103 ? -51.204 -13.102 25.371 1.00 76.31 103 ALA A N 1
ATOM 794 C CA . ALA A 1 103 ? -51.551 -14.123 24.393 1.00 76.31 103 ALA A CA 1
ATOM 795 C C . ALA A 1 103 ? -51.158 -15.525 24.889 1.00 76.31 103 ALA A C 1
ATOM 797 O O . ALA A 1 103 ? -51.963 -16.454 24.802 1.00 76.31 103 ALA A O 1
ATOM 798 N N . LEU A 1 104 ? -49.966 -15.672 25.479 1.00 73.44 104 LEU A N 1
ATOM 799 C CA . LEU A 1 104 ? -49.523 -16.920 26.108 1.00 73.44 104 LEU A CA 1
ATOM 800 C C . LEU A 1 104 ? -50.424 -17.314 27.286 1.00 73.44 104 LEU A C 1
ATOM 802 O O . LEU A 1 104 ? -50.893 -18.450 27.324 1.00 73.44 104 LEU A O 1
ATOM 806 N N . ASN A 1 105 ? -50.755 -16.375 28.179 1.00 77.88 105 ASN A N 1
ATOM 807 C CA . ASN A 1 105 ? -51.685 -16.625 29.287 1.00 77.88 105 ASN A CA 1
ATOM 808 C C . ASN A 1 105 ? -53.054 -17.123 28.793 1.00 77.88 105 ASN A C 1
ATOM 810 O O . ASN A 1 105 ? -53.654 -18.011 29.400 1.00 77.88 105 ASN A O 1
ATOM 814 N N . CYS A 1 106 ? -53.573 -16.543 27.708 1.00 77.06 106 CYS A N 1
ATOM 815 C CA . CYS A 1 106 ? -54.839 -16.954 27.107 1.00 77.06 106 CYS A CA 1
ATOM 816 C C . CYS A 1 106 ? -54.766 -18.393 26.583 1.00 77.06 106 CYS A C 1
ATOM 818 O O . CYS A 1 106 ? -55.648 -19.203 26.869 1.00 77.06 106 CYS A O 1
ATOM 820 N N . VAL A 1 107 ? -53.679 -18.732 25.885 1.00 73.81 107 VAL A N 1
ATOM 821 C CA . VAL A 1 107 ? -53.434 -20.088 25.378 1.00 73.81 107 VAL A CA 1
ATOM 822 C C . VAL A 1 107 ? -53.338 -21.101 26.520 1.00 73.81 107 VAL A C 1
ATOM 824 O O . VAL A 1 107 ? -53.981 -22.148 26.452 1.00 73.81 107 VAL A O 1
ATOM 827 N N . GLU A 1 108 ? -52.602 -20.792 27.590 1.00 76.00 108 GLU A N 1
ATOM 828 C CA . GLU A 1 108 ? -52.483 -21.659 28.773 1.00 76.00 108 GLU A CA 1
ATOM 829 C C . GLU A 1 108 ? -53.833 -21.912 29.458 1.00 76.00 108 GLU A C 1
ATOM 831 O O . GLU A 1 108 ? -54.082 -23.003 29.970 1.00 76.00 108 GLU A O 1
ATOM 836 N N . LYS A 1 109 ? -54.731 -20.923 29.416 1.00 80.81 109 LYS A N 1
ATOM 837 C CA . LYS A 1 109 ? -56.093 -20.998 29.962 1.00 80.81 109 LYS A CA 1
ATOM 838 C C . LYS A 1 109 ? -57.118 -21.594 28.988 1.00 80.81 109 LYS A C 1
ATOM 840 O O . LYS A 1 109 ? -58.280 -21.738 29.357 1.00 80.81 109 LYS A O 1
ATOM 845 N N . GLY A 1 110 ? -56.721 -21.926 27.758 1.00 79.94 110 GLY A N 1
ATOM 846 C CA . GLY A 1 110 ? -57.623 -22.442 26.726 1.00 79.94 110 GLY A CA 1
ATOM 847 C C . GLY A 1 110 ? -58.645 -21.420 26.210 1.00 79.94 110 GLY A C 1
ATOM 848 O O . GLY A 1 110 ? -59.692 -21.819 25.705 1.00 79.94 110 GLY A O 1
ATOM 849 N N . ILE A 1 111 ? -58.362 -20.120 26.337 1.00 81.69 111 ILE A N 1
ATOM 850 C CA . ILE A 1 111 ? -59.219 -19.030 25.852 1.00 81.69 111 ILE A CA 1
ATOM 851 C C . ILE A 1 111 ? -58.613 -18.366 24.611 1.00 81.69 111 ILE A C 1
ATOM 853 O O . ILE A 1 111 ? -57.396 -18.294 24.443 1.00 81.69 111 ILE A O 1
ATOM 857 N N . SER A 1 112 ? -59.471 -17.872 23.720 1.00 75.25 112 SER A N 1
ATOM 858 C CA . SER A 1 112 ? -59.043 -17.158 22.516 1.00 75.25 112 SER A CA 1
ATOM 859 C C . SER A 1 112 ? -58.525 -15.761 22.862 1.00 75.25 112 SER A C 1
ATOM 861 O O . SER A 1 112 ? -59.257 -14.963 23.447 1.00 75.25 112 SER A O 1
ATOM 863 N N . PHE A 1 113 ? -57.299 -15.443 22.446 1.00 79.19 113 PHE A N 1
ATOM 864 C CA . PHE A 1 113 ? -56.752 -14.091 22.539 1.00 79.19 113 PHE A CA 1
ATOM 865 C C . PHE A 1 113 ? -57.294 -13.204 21.410 1.00 79.19 113 PHE A C 1
ATOM 867 O O . PHE A 1 113 ? -57.249 -13.587 20.240 1.00 79.19 113 PHE A O 1
ATOM 874 N N . ASN A 1 114 ? -57.773 -12.006 21.754 1.00 82.62 114 ASN A N 1
ATOM 875 C CA . ASN A 1 114 ? -58.155 -10.976 20.791 1.00 82.62 114 ASN A CA 1
ATOM 876 C C . ASN A 1 114 ? -57.245 -9.757 20.972 1.00 82.62 114 ASN A C 1
ATOM 878 O O . ASN A 1 114 ? -57.314 -9.082 22.000 1.00 82.62 114 ASN A O 1
ATOM 882 N N . LEU A 1 115 ? -56.412 -9.483 19.963 1.00 79.50 115 LEU A N 1
ATOM 883 C CA . LEU A 1 115 ? -55.439 -8.394 20.002 1.00 79.50 115 LEU A CA 1
ATOM 884 C C . LEU A 1 115 ? -56.110 -7.033 20.211 1.00 79.50 115 LEU A C 1
ATOM 886 O O . LEU A 1 115 ? -55.710 -6.316 21.118 1.00 79.50 115 LEU A O 1
ATOM 890 N N . ASN A 1 116 ? -57.153 -6.716 19.438 1.00 79.81 116 ASN A N 1
ATOM 891 C CA . ASN A 1 116 ? -57.826 -5.416 19.512 1.00 79.81 116 ASN A CA 1
ATOM 892 C C . ASN A 1 116 ? -58.480 -5.213 20.883 1.00 79.81 116 ASN A C 1
ATOM 894 O O . ASN A 1 116 ? -58.218 -4.217 21.549 1.00 79.81 116 ASN A O 1
ATOM 898 N N . SER A 1 117 ? -59.256 -6.195 21.358 1.00 81.81 117 SER A N 1
ATOM 899 C CA . SER A 1 117 ? -59.908 -6.106 22.672 1.00 81.81 117 SER A CA 1
ATOM 900 C C . SER A 1 117 ? -58.895 -5.943 23.807 1.00 81.81 117 SER A C 1
ATOM 902 O O . SER A 1 117 ? -59.157 -5.237 24.781 1.00 81.81 117 SER A O 1
ATOM 904 N N . PHE A 1 118 ? -57.729 -6.582 23.686 1.00 84.25 118 PHE A N 1
ATOM 905 C CA . PHE A 1 118 ? -56.654 -6.423 24.652 1.00 84.25 118 PHE A CA 1
ATOM 906 C C . PHE A 1 118 ? -56.005 -5.040 24.564 1.00 84.25 118 PHE A C 1
ATOM 908 O O . PHE A 1 118 ? -55.862 -4.380 25.591 1.00 84.25 118 PHE A O 1
ATOM 915 N N . THR A 1 119 ? -55.627 -4.568 23.375 1.00 81.81 119 THR A N 1
ATOM 916 C CA . THR A 1 119 ? -54.949 -3.273 23.228 1.00 81.81 119 THR A CA 1
ATOM 917 C C . THR A 1 119 ? -55.841 -2.106 23.645 1.00 81.81 119 THR A C 1
ATOM 919 O O . THR A 1 119 ? -55.349 -1.197 24.311 1.00 81.81 119 THR A O 1
ATOM 922 N N . GLU A 1 120 ? -57.148 -2.183 23.376 1.00 83.12 120 GLU A N 1
ATOM 923 C CA . GLU A 1 120 ? -58.131 -1.136 23.694 1.00 83.12 120 GLU A CA 1
ATOM 924 C C . GLU A 1 120 ? -58.525 -1.079 25.177 1.00 83.12 120 GLU A C 1
ATOM 926 O O . GLU A 1 120 ? -58.952 -0.034 25.670 1.00 83.12 120 GLU A O 1
ATOM 931 N N . SER A 1 121 ? -58.369 -2.177 25.923 1.00 83.88 121 SER A N 1
ATOM 932 C CA . SER A 1 121 ? -58.731 -2.236 27.345 1.00 83.88 121 SER A CA 1
ATOM 933 C C . SER A 1 121 ? -58.030 -1.135 28.139 1.00 83.88 121 SER A C 1
ATOM 935 O O . SER A 1 121 ? -56.804 -1.070 28.142 1.00 83.88 121 SER A O 1
ATOM 937 N N . ALA A 1 122 ? -58.773 -0.300 28.873 1.00 79.44 122 ALA A N 1
ATOM 938 C CA . ALA A 1 122 ? -58.211 0.800 29.671 1.00 79.44 122 ALA A CA 1
ATOM 939 C C . ALA A 1 122 ? -57.108 0.355 30.656 1.00 79.44 122 ALA A C 1
ATOM 941 O O . ALA A 1 122 ? -56.249 1.152 31.021 1.00 79.44 122 ALA A O 1
ATOM 942 N N . ASN A 1 123 ? -57.105 -0.924 31.041 1.00 85.38 123 ASN A N 1
ATOM 943 C CA . ASN A 1 123 ? -56.133 -1.507 31.964 1.00 85.38 123 ASN A CA 1
ATOM 944 C C . ASN A 1 123 ? -54.832 -1.970 31.288 1.00 85.38 123 ASN A C 1
ATOM 946 O O . ASN A 1 123 ? -53.888 -2.339 31.983 1.00 85.38 123 ASN A O 1
ATOM 950 N N . THR A 1 124 ? -54.771 -1.986 29.956 1.00 86.12 124 THR A N 1
ATOM 951 C CA . THR A 1 124 ? -53.578 -2.421 29.223 1.00 86.12 124 THR A CA 1
ATOM 952 C C . THR A 1 124 ? -52.531 -1.308 29.213 1.00 86.12 124 THR A C 1
ATOM 954 O O . THR A 1 124 ? -52.829 -0.223 28.691 1.00 86.12 124 THR A O 1
ATOM 957 N N . PRO A 1 125 ? -51.319 -1.558 29.751 1.00 88.25 125 PRO A N 1
ATOM 958 C CA . PRO A 1 125 ? -50.256 -0.563 29.818 1.00 88.25 125 PRO A CA 1
ATOM 959 C C . PRO A 1 125 ? -49.865 -0.049 28.434 1.00 88.25 125 PRO A C 1
ATOM 961 O O . PRO A 1 125 ? -49.579 -0.834 27.529 1.00 88.25 125 PRO A O 1
ATOM 964 N N . ALA A 1 126 ? -49.834 1.274 28.293 1.00 90.88 126 ALA A N 1
ATOM 965 C CA . ALA A 1 126 ? -49.419 1.953 27.077 1.00 90.88 126 ALA A CA 1
ATOM 966 C C . ALA A 1 126 ? -48.060 2.634 27.254 1.00 90.88 126 ALA A C 1
ATOM 968 O O . ALA A 1 126 ? -47.716 3.105 28.339 1.00 90.88 126 ALA A O 1
ATOM 969 N N . ILE A 1 127 ? -47.317 2.729 26.157 1.00 91.06 127 ILE A N 1
ATOM 970 C CA . ILE A 1 127 ? -46.018 3.386 26.071 1.00 91.06 127 ILE A CA 1
ATOM 971 C C . ILE A 1 127 ? -46.034 4.487 25.004 1.00 91.06 127 ILE A C 1
ATOM 973 O O . ILE A 1 127 ? -46.850 4.492 24.076 1.00 91.06 127 ILE A O 1
ATOM 977 N N . LYS A 1 128 ? -45.099 5.433 25.130 1.00 88.88 128 LYS A N 1
ATOM 978 C CA . LYS A 1 128 ? -44.802 6.422 24.088 1.00 88.88 128 LYS A CA 1
ATOM 979 C C . LYS A 1 128 ? -43.575 5.977 23.306 1.00 88.88 128 LYS A C 1
ATOM 981 O O . LYS A 1 128 ? -42.564 5.620 23.905 1.00 88.88 128 LYS A O 1
ATOM 986 N N . LEU A 1 129 ? -43.656 6.045 21.982 1.00 89.81 129 LEU A N 1
ATOM 987 C CA . LEU A 1 129 ? -42.537 5.780 21.087 1.00 89.81 129 LEU A CA 1
ATOM 988 C C . LEU A 1 129 ? -42.339 6.960 20.146 1.00 89.81 129 LEU A C 1
ATOM 990 O O . LEU A 1 129 ? -43.304 7.534 19.648 1.00 89.81 129 LEU A O 1
ATOM 994 N N . THR A 1 130 ? -41.077 7.273 19.876 1.00 91.50 130 THR A N 1
ATOM 995 C CA . THR A 1 130 ? -40.691 8.080 18.720 1.00 91.50 130 THR A CA 1
ATOM 996 C C . THR A 1 130 ? -40.427 7.119 17.570 1.00 91.50 130 THR A C 1
ATOM 998 O O . THR A 1 130 ? -39.542 6.266 17.676 1.00 91.50 130 THR A O 1
ATOM 1001 N N . THR A 1 131 ? -41.204 7.223 16.496 1.00 91.88 131 THR A N 1
ATOM 1002 C CA . THR A 1 131 ? -41.135 6.316 15.345 1.00 91.88 131 THR A CA 1
ATOM 1003 C C . THR A 1 131 ? -40.770 7.067 14.071 1.00 91.88 131 THR A C 1
ATOM 1005 O O . THR A 1 131 ? -41.035 8.258 13.925 1.00 91.88 131 THR A O 1
ATOM 1008 N N . ASN A 1 132 ? -40.140 6.352 13.141 1.00 91.12 132 ASN A N 1
ATOM 1009 C CA . ASN A 1 132 ? -39.979 6.789 11.763 1.00 91.12 132 ASN A CA 1
ATOM 1010 C C . ASN A 1 132 ? -41.098 6.146 10.942 1.00 91.12 132 ASN A C 1
ATOM 1012 O O . ASN A 1 132 ? -41.129 4.923 10.810 1.00 91.12 132 ASN A O 1
ATOM 1016 N N . THR A 1 133 ? -42.035 6.944 10.436 1.00 92.81 133 THR A N 1
ATOM 1017 C CA . THR A 1 133 ? -43.180 6.433 9.668 1.00 92.81 133 THR A CA 1
ATOM 1018 C C . THR A 1 133 ? -42.719 6.015 8.280 1.00 92.81 133 THR A C 1
ATOM 1020 O O . THR A 1 133 ? -42.130 6.830 7.572 1.00 92.81 133 THR A O 1
ATOM 1023 N N . VAL A 1 134 ? -42.996 4.775 7.884 1.00 92.31 134 VAL A N 1
ATOM 1024 C CA . VAL A 1 134 ? -42.665 4.247 6.558 1.00 92.31 134 VAL A CA 1
ATOM 1025 C C . VAL A 1 134 ? -43.938 4.110 5.729 1.00 92.31 134 VAL A C 1
ATOM 1027 O O . VAL A 1 134 ? -44.924 3.514 6.167 1.00 92.31 134 VAL A O 1
ATOM 1030 N N . SER A 1 135 ? -43.931 4.668 4.524 1.00 91.81 135 SER A N 1
ATOM 1031 C CA . SER A 1 135 ? -45.055 4.612 3.585 1.00 91.81 135 SER A CA 1
ATOM 1032 C C . SER A 1 135 ? -44.562 4.540 2.138 1.00 91.81 135 SER A C 1
ATOM 1034 O O . SER A 1 135 ? -43.374 4.329 1.897 1.00 91.81 135 SER A O 1
ATOM 1036 N N . THR A 1 136 ? -45.467 4.672 1.169 1.00 88.94 136 THR A N 1
ATOM 1037 C CA . THR A 1 136 ? -45.128 4.793 -0.254 1.00 88.94 136 THR A CA 1
ATOM 1038 C C . THR A 1 136 ? -45.821 5.997 -0.880 1.00 88.94 136 THR A C 1
ATOM 1040 O O . THR A 1 136 ? -46.926 6.356 -0.469 1.00 88.94 136 THR A O 1
ATOM 1043 N N . ASP A 1 137 ? -45.196 6.604 -1.888 1.00 85.06 137 ASP A N 1
ATOM 1044 C CA . ASP A 1 137 ? -45.852 7.592 -2.749 1.00 85.06 137 ASP A CA 1
ATOM 1045 C C . ASP A 1 137 ? -46.774 6.926 -3.792 1.00 85.06 137 ASP A C 1
ATOM 1047 O O . ASP A 1 137 ? -46.893 5.699 -3.867 1.00 85.06 137 ASP A O 1
ATOM 1051 N N . SER A 1 138 ? -47.436 7.740 -4.620 1.00 81.81 138 SER A N 1
ATOM 1052 C CA . SER A 1 138 ? -48.328 7.268 -5.691 1.00 81.81 138 SER A CA 1
ATOM 1053 C C . SER A 1 138 ? -47.621 6.477 -6.797 1.00 81.81 138 SER A C 1
ATOM 1055 O O . SER A 1 138 ? -48.290 5.826 -7.593 1.00 81.81 138 SER A O 1
ATOM 1057 N N . SER A 1 139 ? -46.289 6.530 -6.857 1.00 75.69 139 SER A N 1
ATOM 1058 C CA . SER A 1 139 ? -45.452 5.780 -7.799 1.00 75.69 139 SER A CA 1
ATOM 1059 C C . SER A 1 139 ? -44.865 4.505 -7.172 1.00 75.69 139 SER A C 1
ATOM 1061 O O . SER A 1 139 ? -44.095 3.796 -7.822 1.00 75.69 139 SER A O 1
ATOM 1063 N N . GLY A 1 140 ? -45.214 4.199 -5.916 1.00 76.94 140 GLY A N 1
ATOM 1064 C CA . GLY A 1 140 ? -44.710 3.047 -5.172 1.00 76.94 140 GLY A CA 1
ATOM 1065 C C . GLY A 1 140 ? -43.311 3.243 -4.580 1.00 76.94 140 GLY A C 1
ATOM 1066 O O . GLY A 1 140 ? -42.723 2.282 -4.087 1.00 76.94 140 GLY A O 1
ATOM 1067 N N . ASN A 1 141 ? -42.740 4.453 -4.601 1.00 81.62 141 ASN A N 1
ATOM 1068 C CA . ASN A 1 141 ? -41.451 4.695 -3.951 1.00 81.62 141 ASN A CA 1
ATOM 1069 C C . ASN A 1 141 ? -41.631 4.770 -2.440 1.00 81.62 141 ASN A C 1
ATOM 1071 O O . ASN A 1 141 ? -42.568 5.400 -1.957 1.00 81.62 141 ASN A O 1
ATOM 1075 N N . LEU A 1 142 ? -40.707 4.165 -1.695 1.00 86.25 142 LEU A N 1
ATOM 1076 C CA . LEU A 1 142 ? -40.706 4.208 -0.236 1.00 86.25 142 LEU A CA 1
ATOM 1077 C C . LEU A 1 142 ? -40.518 5.637 0.267 1.00 86.25 142 LEU A C 1
ATOM 1079 O O . LEU A 1 142 ? -39.708 6.385 -0.273 1.00 86.25 142 LEU A O 1
ATOM 1083 N N . LEU A 1 143 ? -41.226 5.987 1.334 1.00 87.06 143 LEU A N 1
ATOM 1084 C CA . LEU A 1 143 ? -41.091 7.240 2.060 1.00 87.06 143 LEU A CA 1
ATOM 1085 C C . LEU A 1 143 ? -40.754 6.936 3.524 1.00 87.06 143 LEU A C 1
ATOM 1087 O O . LEU A 1 143 ? -41.414 6.097 4.131 1.00 87.06 143 LEU A O 1
ATOM 1091 N N . ILE A 1 144 ? -39.790 7.643 4.116 1.00 86.50 144 ILE A N 1
ATOM 1092 C CA . ILE A 1 144 ? -39.555 7.658 5.569 1.00 86.50 144 ILE A CA 1
ATOM 1093 C C . ILE A 1 144 ? -39.831 9.069 6.078 1.00 86.50 144 ILE A C 1
ATOM 1095 O O . ILE A 1 144 ? -39.225 10.030 5.611 1.00 86.50 144 ILE A O 1
ATOM 1099 N N . ASN A 1 145 ? -40.769 9.208 7.017 1.00 87.31 145 ASN A N 1
ATOM 1100 C CA . ASN A 1 145 ? -41.277 10.496 7.504 1.00 87.31 145 ASN A CA 1
ATOM 1101 C C . ASN A 1 145 ? -41.700 11.431 6.351 1.00 87.31 145 ASN A C 1
ATOM 1103 O O . ASN A 1 145 ? -41.460 12.637 6.384 1.00 87.31 145 ASN A O 1
ATOM 1107 N N . GLY A 1 146 ? -42.29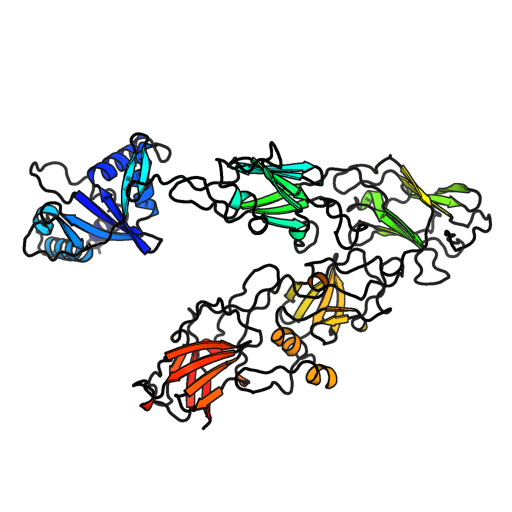2 10.853 5.299 1.00 80.88 146 GLY A N 1
ATOM 1108 C CA . GLY A 1 146 ? -42.731 11.576 4.103 1.00 80.88 146 GLY A CA 1
ATOM 1109 C C . GLY A 1 146 ? -41.624 11.929 3.101 1.00 80.88 146 GLY A C 1
ATOM 1110 O O . GLY A 1 146 ? -41.911 12.617 2.128 1.00 80.88 146 GLY A O 1
ATOM 1111 N N . GLN A 1 147 ? -40.382 11.476 3.305 1.00 77.31 147 GLN A N 1
ATOM 1112 C CA . GLN A 1 147 ? -39.256 11.719 2.394 1.00 77.31 147 GLN A CA 1
ATOM 1113 C C . GLN A 1 147 ? -38.924 10.478 1.565 1.00 77.31 147 GLN A C 1
ATOM 1115 O O . GLN A 1 147 ? -38.764 9.400 2.134 1.00 77.31 147 GLN A O 1
ATOM 1120 N N . THR A 1 148 ? -38.779 10.625 0.245 1.00 74.62 148 THR A N 1
ATOM 1121 C CA . THR A 1 148 ? -38.477 9.506 -0.659 1.00 74.62 148 THR A CA 1
ATOM 1122 C C . THR A 1 148 ? -37.142 8.847 -0.334 1.00 74.62 148 THR A C 1
ATOM 1124 O O . THR A 1 148 ? -36.096 9.490 -0.324 1.00 74.62 148 THR A O 1
ATOM 1127 N N . VAL A 1 149 ? -37.185 7.534 -0.119 1.00 70.56 149 VAL A N 1
ATOM 1128 C CA . VAL A 1 149 ? -36.018 6.670 0.026 1.00 70.56 149 VAL A CA 1
ATOM 1129 C C . VAL A 1 149 ? -35.593 6.239 -1.370 1.00 70.56 149 VAL A C 1
ATOM 1131 O O . VAL A 1 149 ? -36.178 5.345 -1.983 1.00 70.56 149 VAL A O 1
ATOM 1134 N N . SER A 1 150 ? -34.592 6.936 -1.891 1.00 68.81 150 SER A N 1
ATOM 1135 C CA . SER A 1 150 ? -33.903 6.573 -3.124 1.00 68.81 150 SER A CA 1
ATOM 1136 C C . SER A 1 150 ? -33.052 5.318 -2.890 1.00 68.81 150 SER A C 1
ATOM 1138 O O . SER A 1 150 ? -32.473 5.126 -1.823 1.00 68.81 150 SER A O 1
ATOM 1140 N N . GLU A 1 151 ? -32.971 4.431 -3.882 1.00 74.88 151 GLU A N 1
ATOM 1141 C CA . GLU A 1 151 ? -31.976 3.353 -3.849 1.00 74.88 151 GLU A CA 1
ATOM 1142 C C . GLU A 1 151 ? -30.561 3.948 -3.782 1.00 74.88 151 GLU A C 1
ATOM 1144 O O . GLU A 1 151 ? -30.302 5.004 -4.363 1.00 74.88 151 GLU A O 1
ATOM 1149 N N . LYS A 1 152 ? -29.613 3.255 -3.147 1.00 81.19 152 LYS A N 1
ATOM 1150 C CA . LYS A 1 152 ? -28.215 3.702 -3.142 1.00 81.19 152 LYS A CA 1
ATOM 1151 C C . LYS A 1 152 ? -27.686 3.870 -4.580 1.00 81.19 152 LYS A C 1
ATOM 1153 O O . LYS A 1 152 ? -28.055 3.083 -5.463 1.00 81.19 152 LYS A O 1
ATOM 1158 N N . PRO A 1 153 ? -26.839 4.875 -4.854 1.00 89.81 153 PRO A N 1
ATOM 1159 C CA . PRO A 1 153 ? -26.108 4.914 -6.112 1.00 89.81 153 PRO A CA 1
ATOM 1160 C C . PRO A 1 153 ? -25.163 3.707 -6.193 1.00 89.81 153 PRO A C 1
ATOM 1162 O O . PRO A 1 153 ? -24.668 3.218 -5.180 1.00 89.81 153 PRO A O 1
ATOM 1165 N N . THR A 1 154 ? -24.929 3.205 -7.402 1.00 93.81 154 THR A N 1
ATOM 1166 C CA . THR A 1 154 ? -23.975 2.120 -7.677 1.00 93.81 154 THR A CA 1
ATOM 1167 C C . THR A 1 154 ? -23.161 2.448 -8.922 1.00 93.81 154 THR A C 1
ATOM 1169 O O . THR A 1 154 ? -23.595 3.232 -9.770 1.00 93.81 154 THR A O 1
ATOM 1172 N N . VAL A 1 155 ? -21.976 1.852 -9.042 1.00 97.50 155 VAL A N 1
ATOM 1173 C CA . VAL A 1 155 ? -21.150 1.972 -10.248 1.00 97.50 155 VAL A CA 1
ATOM 1174 C C . VAL A 1 155 ? -21.697 1.023 -11.310 1.00 97.50 155 VAL A C 1
ATOM 1176 O O . VAL A 1 155 ? -21.761 -0.186 -11.107 1.00 97.50 155 VAL A O 1
ATOM 1179 N N . LYS A 1 156 ? -22.101 1.581 -12.452 1.00 96.75 156 LYS A N 1
ATOM 1180 C CA . LYS A 1 156 ? -22.603 0.844 -13.616 1.00 96.75 156 LYS A CA 1
ATOM 1181 C C . LYS A 1 156 ? -21.463 0.306 -14.478 1.00 96.75 156 LYS A C 1
ATOM 1183 O O . LYS A 1 156 ? -21.559 -0.802 -14.995 1.00 96.75 156 LYS A O 1
ATOM 1188 N N . SER A 1 157 ? -20.409 1.095 -14.671 1.00 96.88 157 SER A N 1
ATOM 1189 C CA . SER A 1 157 ? -19.230 0.680 -15.433 1.00 96.88 157 SER A CA 1
ATOM 1190 C C . SER A 1 157 ? -18.025 1.552 -15.119 1.00 96.88 157 SER A C 1
ATOM 1192 O O . SER A 1 157 ? -18.174 2.751 -14.882 1.00 96.88 157 SER A O 1
ATOM 1194 N N . VAL A 1 158 ? -16.835 0.970 -15.234 1.00 97.56 158 VAL A N 1
ATOM 1195 C CA . VAL A 1 158 ? -15.571 1.705 -15.273 1.00 97.56 158 VAL A CA 1
ATOM 1196 C C . VAL A 1 158 ? -14.843 1.328 -16.554 1.00 97.56 158 VAL A C 1
ATOM 1198 O O . VAL A 1 158 ? -14.793 0.154 -16.913 1.00 97.56 158 VAL A O 1
ATOM 1201 N N . LYS A 1 159 ? -14.317 2.322 -17.268 1.00 94.06 159 LYS A N 1
ATOM 1202 C CA . LYS A 1 159 ? -13.571 2.115 -18.507 1.00 94.06 159 LYS A CA 1
ATOM 1203 C C . LYS A 1 159 ? -12.353 3.014 -18.531 1.00 94.06 159 LYS A C 1
ATOM 1205 O O . LYS A 1 159 ? -12.476 4.224 -18.375 1.00 94.06 159 LYS A O 1
ATOM 1210 N N . VAL A 1 160 ? -11.193 2.445 -18.810 1.00 92.56 160 VAL A N 1
ATOM 1211 C CA . VAL A 1 160 ? -10.015 3.248 -19.114 1.00 92.56 160 VAL A CA 1
ATOM 1212 C C . VAL A 1 160 ? -10.114 3.755 -20.556 1.00 92.56 160 VAL A C 1
ATOM 1214 O O . VAL A 1 160 ? -10.401 2.992 -21.480 1.00 92.56 160 VAL A O 1
ATOM 1217 N N . ILE A 1 161 ? -9.981 5.066 -20.735 1.00 92.56 161 ILE A N 1
ATOM 1218 C CA . ILE A 1 161 ? -10.158 5.751 -22.021 1.00 92.56 161 ILE A CA 1
ATOM 1219 C C . ILE A 1 161 ? -8.818 5.896 -22.742 1.00 92.56 161 ILE A C 1
ATOM 1221 O O . ILE A 1 161 ? -8.736 5.656 -23.944 1.00 92.56 161 ILE A O 1
ATOM 1225 N N . ASP A 1 162 ? -7.787 6.277 -21.995 1.00 88.75 162 ASP A N 1
ATOM 1226 C CA . ASP A 1 162 ? -6.398 6.401 -22.421 1.00 88.75 162 ASP A CA 1
ATOM 1227 C C . ASP A 1 162 ? -5.488 6.263 -21.188 1.00 88.75 162 ASP A C 1
ATOM 1229 O O . ASP A 1 162 ? -5.972 6.120 -20.062 1.00 88.75 162 ASP A O 1
ATOM 1233 N N . ASN A 1 163 ? -4.170 6.352 -21.374 1.00 88.06 163 ASN A N 1
ATOM 1234 C CA . ASN A 1 163 ? -3.205 6.233 -20.276 1.00 88.06 163 ASN A CA 1
ATOM 1235 C C . ASN A 1 163 ? -3.266 7.369 -19.229 1.00 88.06 163 ASN A C 1
ATOM 1237 O O . ASN A 1 163 ? -2.491 7.359 -18.278 1.00 88.06 163 ASN A O 1
ATOM 1241 N N . LYS A 1 164 ? -4.170 8.345 -19.367 1.00 92.88 164 LYS A N 1
ATOM 1242 C CA . LYS A 1 164 ? -4.374 9.464 -18.432 1.00 92.88 164 LYS A CA 1
ATOM 1243 C C . LYS A 1 164 ? -5.807 9.587 -17.925 1.00 92.88 164 LYS A C 1
ATOM 1245 O O . LYS A 1 164 ? -6.078 10.476 -17.116 1.00 92.88 164 LYS A O 1
ATOM 1250 N N . THR A 1 165 ? -6.733 8.763 -18.408 1.00 95.31 165 THR A N 1
ATOM 1251 C CA . THR A 1 165 ? -8.166 8.983 -18.207 1.00 95.31 165 THR A CA 1
ATOM 1252 C C . THR A 1 165 ? -8.893 7.681 -17.919 1.00 95.31 165 THR A C 1
ATOM 1254 O O . THR A 1 165 ? -8.931 6.779 -18.755 1.00 95.31 165 THR A O 1
ATOM 1257 N N . ILE A 1 166 ? -9.574 7.630 -16.776 1.00 97.56 166 ILE A N 1
ATOM 1258 C CA . ILE A 1 166 ? -10.494 6.549 -16.411 1.00 97.56 166 ILE A CA 1
ATOM 1259 C C . ILE A 1 166 ? -11.899 7.142 -16.295 1.00 97.56 166 ILE A C 1
ATOM 1261 O O . ILE A 1 166 ? -12.106 8.101 -15.561 1.00 97.56 166 ILE A O 1
ATOM 1265 N N . ARG A 1 167 ? -12.875 6.577 -17.003 1.00 97.94 167 ARG A N 1
ATOM 1266 C CA . ARG A 1 167 ? -14.282 6.984 -16.954 1.00 97.94 167 ARG A CA 1
ATOM 1267 C C . ARG A 1 167 ? -15.075 6.084 -16.023 1.00 97.94 167 ARG A C 1
ATOM 1269 O O . ARG A 1 167 ? -15.077 4.865 -16.194 1.00 97.94 167 ARG A O 1
ATOM 1276 N N . VAL A 1 168 ? -15.804 6.694 -15.099 1.00 98.56 168 VAL A N 1
ATOM 1277 C CA . VAL A 1 168 ? -16.728 6.034 -14.177 1.00 98.56 168 VAL A CA 1
ATOM 1278 C C . VAL A 1 168 ? -18.149 6.458 -14.529 1.00 98.56 168 VAL A C 1
ATOM 1280 O O . VAL A 1 168 ? -18.445 7.651 -14.582 1.00 98.56 168 VAL A O 1
ATOM 1283 N N . CYS A 1 169 ? -19.029 5.483 -14.748 1.00 97.94 169 CYS A N 1
ATOM 1284 C CA . CYS A 1 169 ? -20.459 5.704 -14.938 1.00 97.94 169 CYS A CA 1
ATOM 1285 C C . CYS A 1 169 ? -21.220 5.103 -13.755 1.00 97.94 169 CYS A C 1
ATOM 1287 O O . CYS A 1 169 ? -21.076 3.914 -13.467 1.00 97.94 169 CYS A O 1
ATOM 1289 N N . PHE A 1 170 ? -22.064 5.893 -13.108 1.00 97.44 170 PHE A N 1
ATOM 1290 C CA . PHE A 1 170 ? -22.990 5.481 -12.063 1.00 97.44 170 PHE A CA 1
ATOM 1291 C C . PHE A 1 170 ? -24.347 5.084 -12.663 1.00 97.44 170 PHE A C 1
ATOM 1293 O O . PHE A 1 170 ? -24.665 5.393 -13.811 1.00 97.44 170 PHE A O 1
ATOM 1300 N N . ASN A 1 171 ? -25.170 4.367 -11.898 1.00 93.94 171 ASN A N 1
ATOM 1301 C CA . ASN A 1 171 ? -26.522 3.988 -12.324 1.00 93.94 171 ASN A CA 1
ATOM 1302 C C . ASN A 1 171 ? -27.537 5.148 -12.271 1.00 93.94 171 ASN A C 1
ATOM 1304 O O . ASN A 1 171 ? -28.652 5.004 -12.770 1.00 93.94 171 ASN A O 1
ATOM 1308 N N . LYS A 1 172 ? -27.171 6.268 -11.643 1.00 91.00 172 LYS A N 1
ATOM 1309 C CA . LYS A 1 172 ? -27.975 7.485 -11.494 1.00 91.00 172 LYS A CA 1
ATOM 1310 C C . LYS A 1 172 ? -27.063 8.688 -11.258 1.00 91.00 172 LYS A C 1
ATOM 1312 O O . LYS A 1 172 ? -25.873 8.520 -11.001 1.00 91.00 172 LYS A O 1
ATOM 1317 N N . LYS A 1 173 ? -27.635 9.895 -11.294 1.00 93.88 173 LYS A N 1
ATOM 1318 C CA . LYS A 1 173 ? -26.910 11.118 -10.930 1.00 93.88 173 LYS A CA 1
ATOM 1319 C C . LYS A 1 173 ? -26.451 11.065 -9.474 1.00 93.88 173 LYS A C 1
ATOM 1321 O O . LYS A 1 173 ? -27.228 10.699 -8.591 1.00 93.88 173 LYS A O 1
ATOM 1326 N N . VAL A 1 174 ? -25.215 11.479 -9.245 1.00 93.81 174 VAL A N 1
ATOM 1327 C CA . VAL A 1 174 ? -24.594 11.573 -7.922 1.00 93.81 174 VAL A CA 1
ATOM 1328 C C . VAL A 1 174 ? -24.229 13.020 -7.614 1.00 93.81 174 VAL A C 1
ATOM 1330 O O . VAL A 1 174 ? -24.170 13.859 -8.516 1.00 93.81 174 VAL A O 1
ATOM 1333 N N . ASP A 1 175 ? -24.042 13.329 -6.334 1.00 91.88 175 ASP A N 1
ATOM 1334 C CA . ASP A 1 175 ? -23.627 14.664 -5.912 1.00 91.88 175 ASP A CA 1
ATOM 1335 C C . ASP A 1 175 ? -22.208 14.969 -6.405 1.00 91.88 175 ASP A C 1
ATOM 1337 O O . ASP A 1 175 ? -21.269 14.207 -6.154 1.00 91.88 175 ASP A O 1
ATOM 1341 N N . TYR A 1 176 ? -22.058 16.104 -7.089 1.00 94.19 176 TYR A N 1
ATOM 1342 C CA . TYR A 1 176 ? -20.803 16.550 -7.675 1.00 94.19 176 TYR A CA 1
ATOM 1343 C C . TYR A 1 176 ? -19.675 16.604 -6.644 1.00 94.19 176 TYR A C 1
ATOM 1345 O O . TYR A 1 176 ? -18.602 16.077 -6.909 1.00 94.19 176 TYR A O 1
ATOM 1353 N N . ASN A 1 177 ? -19.908 17.159 -5.451 1.00 90.12 177 ASN A N 1
ATOM 1354 C CA . ASN A 1 177 ? -18.840 17.361 -4.471 1.00 90.12 177 ASN A CA 1
ATOM 1355 C C . ASN A 1 177 ? -18.275 16.033 -3.962 1.00 90.12 177 ASN A C 1
ATOM 1357 O O . ASN A 1 177 ? -17.077 15.927 -3.709 1.00 90.12 177 ASN A O 1
ATOM 1361 N N . TYR A 1 178 ? -19.123 15.012 -3.835 1.00 92.50 178 TYR A N 1
ATOM 1362 C CA . TYR A 1 178 ? -18.693 13.677 -3.429 1.00 92.50 178 TYR A CA 1
ATOM 1363 C C . TYR A 1 178 ? -18.061 12.913 -4.592 1.00 92.50 178 TYR A C 1
ATOM 1365 O O . TYR A 1 178 ? -17.055 12.233 -4.393 1.00 92.50 178 TYR A O 1
ATOM 1373 N N . ALA A 1 179 ? -18.603 13.057 -5.802 1.00 95.38 179 ALA A N 1
ATOM 1374 C CA . ALA A 1 179 ? -18.052 12.451 -7.008 1.00 95.38 179 ALA A CA 1
ATOM 1375 C C . ALA A 1 179 ? -16.690 13.031 -7.405 1.00 95.38 179 ALA A C 1
ATOM 1377 O O . ALA A 1 179 ? -15.865 12.290 -7.930 1.00 95.38 179 ALA A O 1
ATOM 1378 N N . THR A 1 180 ? -16.418 14.312 -7.140 1.00 96.12 180 THR A N 1
ATOM 1379 C CA . THR A 1 180 ? -15.138 14.952 -7.486 1.00 96.12 180 THR A CA 1
ATOM 1380 C C . THR A 1 180 ? -14.116 14.976 -6.355 1.00 96.12 180 THR A C 1
ATOM 1382 O O . THR A 1 180 ? -12.990 15.436 -6.549 1.00 96.12 180 THR A O 1
ATOM 1385 N N . ASN A 1 181 ? -14.478 14.502 -5.163 1.00 93.88 181 ASN A N 1
ATOM 1386 C CA . ASN A 1 181 ? -13.547 14.426 -4.048 1.00 93.88 181 ASN A CA 1
ATOM 1387 C C . ASN A 1 181 ? -12.572 13.255 -4.241 1.00 93.88 181 ASN A C 1
ATOM 1389 O O . ASN A 1 181 ? -12.958 12.095 -4.125 1.00 93.88 181 ASN A O 1
ATOM 1393 N N . VAL A 1 182 ? -11.294 13.561 -4.477 1.00 94.69 182 VAL A N 1
ATOM 1394 C CA . VAL A 1 182 ? -10.234 12.560 -4.696 1.00 94.69 182 VAL A CA 1
ATOM 1395 C C . VAL A 1 182 ? -10.137 11.555 -3.546 1.00 94.69 182 VAL A C 1
ATOM 1397 O O . VAL A 1 182 ? -9.864 10.391 -3.801 1.00 94.69 182 VAL A O 1
ATOM 1400 N N . THR A 1 183 ? -10.432 11.941 -2.298 1.00 90.81 183 THR A N 1
ATOM 1401 C CA . THR A 1 183 ? -10.319 11.027 -1.142 1.00 90.81 183 THR A CA 1
ATOM 1402 C C . THR A 1 183 ? -11.348 9.889 -1.140 1.00 90.81 183 THR A C 1
ATOM 1404 O O . THR A 1 183 ? -11.240 8.944 -0.352 1.00 90.81 183 THR A O 1
ATOM 1407 N N . ASN A 1 184 ? -12.344 9.960 -2.025 1.00 93.94 184 ASN A N 1
ATOM 1408 C CA . ASN A 1 184 ? -13.319 8.902 -2.268 1.00 93.94 184 ASN A CA 1
ATOM 1409 C C . ASN A 1 184 ? -12.829 7.849 -3.275 1.00 93.94 184 ASN A C 1
ATOM 1411 O O . ASN A 1 184 ? -13.531 6.863 -3.502 1.00 93.94 184 ASN A O 1
ATOM 1415 N N . TYR A 1 185 ? -11.640 8.038 -3.850 1.00 96.44 185 TYR A N 1
ATOM 1416 C CA . TYR A 1 185 ? -11.037 7.153 -4.837 1.00 96.44 185 TYR A CA 1
ATOM 1417 C C . TYR A 1 185 ? -9.682 6.658 -4.346 1.00 96.44 185 TYR A C 1
ATOM 1419 O O . TYR A 1 185 ? -8.896 7.421 -3.788 1.00 96.44 185 TYR A O 1
ATOM 1427 N N . GLN A 1 186 ? -9.407 5.384 -4.597 1.00 94.44 186 GLN A N 1
ATOM 1428 C CA . GLN A 1 186 ? -8.093 4.788 -4.408 1.00 94.44 186 GLN A CA 1
ATOM 1429 C C . GLN A 1 186 ? -7.681 4.097 -5.702 1.00 94.44 186 GLN A C 1
ATOM 1431 O O . GLN A 1 186 ? -8.439 3.274 -6.220 1.00 94.44 186 GLN A O 1
ATOM 1436 N N . LEU A 1 187 ? -6.511 4.437 -6.232 1.00 95.25 187 LEU A N 1
ATOM 1437 C CA . LEU A 1 187 ? -5.951 3.814 -7.424 1.00 95.25 187 LEU A CA 1
ATOM 1438 C C . LEU A 1 187 ? -4.678 3.068 -7.040 1.00 95.25 187 LEU A C 1
ATOM 1440 O O . LEU A 1 187 ? -3.712 3.673 -6.585 1.00 95.25 187 LEU A O 1
ATOM 1444 N N . LEU A 1 188 ? -4.687 1.758 -7.247 1.00 92.62 188 LEU A N 1
ATOM 1445 C CA . LEU A 1 188 ? -3.594 0.874 -6.877 1.00 92.62 188 LEU A CA 1
ATOM 1446 C C . LEU A 1 188 ? -2.975 0.238 -8.122 1.00 92.62 188 LEU A C 1
ATOM 1448 O O . LEU A 1 188 ? -3.693 -0.343 -8.940 1.00 92.62 188 LEU A O 1
ATOM 1452 N N . ASN A 1 189 ? -1.656 0.288 -8.260 1.00 88.75 189 ASN A N 1
ATOM 1453 C CA . ASN A 1 189 ? -0.939 -0.426 -9.310 1.00 88.75 189 ASN A CA 1
ATOM 1454 C C . ASN A 1 189 ? -0.890 -1.920 -9.003 1.00 88.75 189 ASN A C 1
ATOM 1456 O O . ASN A 1 189 ? -0.186 -2.335 -8.093 1.00 88.75 189 ASN A O 1
ATOM 1460 N N . SER A 1 190 ? -1.645 -2.725 -9.748 1.00 81.12 190 SER A N 1
ATOM 1461 C CA . SER A 1 190 ? -1.850 -4.144 -9.434 1.00 81.12 190 SER A CA 1
ATOM 1462 C C . SER A 1 190 ? -0.791 -5.076 -10.018 1.00 81.12 190 SER A C 1
ATOM 1464 O O . SER A 1 190 ? -0.857 -6.272 -9.744 1.00 81.12 190 SER A O 1
ATOM 1466 N N . GLU A 1 191 ? 0.152 -4.560 -10.811 1.00 71.19 191 GLU A N 1
ATOM 1467 C CA . GLU A 1 191 ? 1.353 -5.315 -11.189 1.00 71.19 191 GLU A CA 1
ATOM 1468 C C . GLU A 1 191 ? 2.426 -5.298 -10.098 1.00 71.19 191 GLU A C 1
ATOM 1470 O O . GLU A 1 191 ? 3.159 -6.273 -9.965 1.00 71.19 191 GLU A O 1
ATOM 1475 N N . ASP A 1 192 ? 2.495 -4.237 -9.287 1.00 66.69 192 ASP A N 1
ATOM 1476 C CA . ASP A 1 192 ? 3.341 -4.245 -8.093 1.00 66.69 192 ASP A CA 1
ATOM 1477 C C . ASP A 1 192 ? 2.738 -5.253 -7.090 1.00 66.69 192 ASP A C 1
ATOM 1479 O O . ASP A 1 192 ? 1.554 -5.172 -6.750 1.00 66.69 192 ASP A O 1
ATOM 1483 N N . THR A 1 193 ? 3.543 -6.178 -6.555 1.00 61.81 193 THR A N 1
ATOM 1484 C CA . THR A 1 193 ? 3.074 -7.352 -5.779 1.00 61.81 193 THR A CA 1
ATOM 1485 C C . THR A 1 193 ? 2.161 -7.018 -4.572 1.00 61.81 193 THR A C 1
ATOM 1487 O O . THR A 1 193 ? 1.386 -7.863 -4.134 1.00 61.81 193 THR A O 1
ATOM 1490 N N . ASN A 1 194 ? 2.178 -5.770 -4.069 1.00 63.25 194 ASN A N 1
ATOM 1491 C CA . ASN A 1 194 ? 1.358 -5.306 -2.925 1.00 63.25 194 ASN A CA 1
ATOM 1492 C C . ASN A 1 194 ? 0.378 -4.192 -3.311 1.00 63.25 194 ASN A C 1
ATOM 1494 O O . ASN A 1 194 ? -0.105 -3.472 -2.448 1.00 63.25 194 ASN A O 1
ATOM 1498 N N . LYS A 1 195 ? 0.077 -4.036 -4.605 1.00 78.94 195 LYS A N 1
ATOM 1499 C CA . LYS A 1 195 ? -0.890 -3.051 -5.094 1.00 78.94 195 LYS A CA 1
ATOM 1500 C C . LYS A 1 195 ? -0.516 -1.613 -4.704 1.00 78.94 195 LYS A C 1
ATOM 1502 O O . LYS A 1 195 ? -1.258 -0.969 -3.970 1.00 78.94 195 LYS A O 1
ATOM 1507 N N . LEU A 1 196 ? 0.634 -1.119 -5.177 1.00 87.62 196 LEU A N 1
ATOM 1508 C CA . LEU A 1 196 ? 1.174 0.197 -4.800 1.00 87.62 196 LEU A CA 1
ATOM 1509 C C . LEU A 1 196 ? 0.122 1.306 -4.946 1.00 87.62 196 LEU A C 1
ATOM 1511 O O . LEU A 1 196 ? -0.447 1.470 -6.027 1.00 87.62 196 LEU A O 1
ATOM 1515 N N . ASP A 1 197 ? -0.114 2.089 -3.891 1.00 90.25 197 ASP A N 1
ATOM 1516 C CA . ASP A 1 197 ? -1.078 3.188 -3.952 1.00 90.25 197 ASP A CA 1
ATOM 1517 C C . ASP A 1 197 ? -0.506 4.395 -4.703 1.00 90.25 197 ASP A C 1
ATOM 1519 O O . ASP A 1 197 ? 0.397 5.097 -4.235 1.00 90.25 197 ASP A O 1
ATOM 1523 N N . ILE A 1 198 ? -1.101 4.645 -5.867 1.00 91.81 198 ILE A N 1
ATOM 1524 C CA . ILE A 1 198 ? -0.774 5.734 -6.784 1.00 91.81 198 ILE A CA 1
ATOM 1525 C C . ILE A 1 198 ? -1.908 6.763 -6.871 1.00 91.81 198 ILE A C 1
ATOM 1527 O O . ILE A 1 198 ? -2.037 7.497 -7.851 1.00 91.81 198 ILE A O 1
ATOM 1531 N N . SER A 1 199 ? -2.769 6.851 -5.858 1.00 92.69 199 SER A N 1
ATOM 1532 C CA . SER A 1 199 ? -3.892 7.799 -5.826 1.00 92.69 199 SER A CA 1
ATOM 1533 C C . SER A 1 199 ? -3.416 9.253 -5.898 1.00 92.69 199 SER A C 1
ATOM 1535 O O . SER A 1 199 ? -4.122 10.120 -6.410 1.00 92.69 199 SER A O 1
ATOM 1537 N N . ASN A 1 200 ? -2.184 9.533 -5.463 1.00 90.12 200 ASN A N 1
ATOM 1538 C CA . ASN A 1 200 ? -1.531 10.835 -5.623 1.00 90.12 200 ASN A CA 1
ATOM 1539 C C . ASN A 1 200 ? -1.227 11.199 -7.095 1.00 90.12 200 ASN A C 1
ATOM 1541 O O . ASN A 1 200 ? -0.981 12.378 -7.387 1.00 90.12 200 ASN A O 1
ATOM 1545 N N . HIS A 1 201 ? -1.291 10.243 -8.030 1.00 93.94 201 HIS A N 1
ATOM 1546 C CA . HIS A 1 201 ? -1.192 10.495 -9.471 1.00 93.94 201 HIS A CA 1
ATOM 1547 C C . HIS A 1 201 ? -2.478 11.109 -10.034 1.00 93.94 201 HIS A C 1
ATOM 1549 O O . HIS A 1 201 ? -2.436 11.730 -11.098 1.00 93.94 201 HIS A O 1
ATOM 1555 N N . ILE A 1 202 ? -3.609 11.004 -9.328 1.00 96.25 202 ILE A N 1
ATOM 1556 C CA . ILE A 1 202 ? -4.866 11.639 -9.728 1.00 96.25 202 ILE A CA 1
ATOM 1557 C C . ILE A 1 202 ? -4.686 13.164 -9.674 1.00 96.25 202 ILE A C 1
ATOM 1559 O O . ILE A 1 202 ? -4.348 13.747 -8.642 1.00 96.25 202 ILE A O 1
ATOM 1563 N N . SER A 1 203 ? -4.875 13.828 -10.815 1.00 95.94 203 SER A N 1
ATOM 1564 C CA . SER A 1 203 ? -4.890 15.292 -10.914 1.00 95.94 203 SER A CA 1
ATOM 1565 C C . SER A 1 203 ? -6.239 15.868 -10.488 1.00 95.94 203 SER A C 1
ATOM 1567 O O . SER A 1 203 ? -6.286 16.948 -9.902 1.00 95.94 203 SER A O 1
ATOM 1569 N N . GLY A 1 204 ? -7.318 15.126 -10.735 1.00 96.81 204 GLY A N 1
ATOM 1570 C CA . GLY A 1 204 ? -8.666 15.440 -10.285 1.00 96.81 204 GLY A CA 1
ATOM 1571 C C . GLY A 1 204 ? -9.707 14.522 -10.919 1.00 96.81 204 GLY A C 1
ATOM 1572 O O . GLY A 1 204 ? -9.395 13.706 -11.789 1.00 96.81 204 GLY A O 1
ATOM 1573 N N . ILE A 1 205 ? -10.953 14.671 -10.481 1.00 98.31 205 ILE A N 1
ATOM 1574 C CA . ILE A 1 205 ? -12.114 13.978 -11.040 1.00 98.31 205 ILE A CA 1
ATOM 1575 C C . ILE A 1 205 ? -13.099 15.039 -11.503 1.00 98.31 205 ILE A C 1
ATOM 1577 O O . ILE A 1 205 ? -13.361 16.001 -10.781 1.00 98.31 205 ILE A O 1
ATOM 1581 N N . TYR A 1 206 ? -13.621 14.877 -12.713 1.00 97.62 206 TYR A N 1
ATOM 1582 C CA . TYR A 1 206 ? -14.384 15.922 -13.382 1.00 97.62 206 TYR A CA 1
ATOM 1583 C C . TYR A 1 206 ? -15.595 15.364 -14.107 1.00 97.62 206 TYR A C 1
ATOM 1585 O O . TYR A 1 206 ? -15.633 14.186 -14.460 1.00 97.62 206 TYR A O 1
ATOM 1593 N N . ASN A 1 207 ? -16.574 16.222 -14.375 1.00 96.44 207 ASN A N 1
ATOM 1594 C CA . ASN A 1 207 ? -17.679 15.874 -15.253 1.00 96.44 207 ASN A CA 1
ATOM 1595 C C . ASN A 1 207 ? -17.133 15.486 -16.642 1.00 96.44 207 ASN A C 1
ATOM 1597 O O . ASN A 1 207 ? -16.344 16.211 -17.252 1.00 96.44 207 ASN A O 1
ATOM 1601 N N . SER A 1 208 ? -17.542 14.312 -17.126 1.00 94.06 208 SER A N 1
ATOM 1602 C CA . SER A 1 208 ? -17.016 13.710 -18.361 1.00 94.06 208 SER A CA 1
ATOM 1603 C C . SER A 1 208 ? -17.352 14.475 -19.647 1.00 94.06 208 SER A C 1
ATOM 1605 O O . SER A 1 208 ? -16.724 14.235 -20.680 1.00 94.06 208 SER A O 1
ATOM 1607 N N . GLN A 1 209 ? -18.338 15.379 -19.615 1.00 91.75 209 GLN A N 1
ATOM 1608 C CA . GLN A 1 209 ? -18.697 16.219 -20.761 1.00 91.75 209 GLN A CA 1
ATOM 1609 C C . GLN A 1 209 ? -17.835 17.480 -20.835 1.00 91.75 209 GLN A C 1
ATOM 1611 O O . GLN A 1 209 ? -17.435 17.895 -21.922 1.00 91.75 209 GLN A O 1
ATOM 1616 N N . ASN A 1 210 ? -17.562 18.099 -19.685 1.00 91.06 210 ASN A N 1
ATOM 1617 C CA . ASN A 1 210 ? -16.768 19.315 -19.585 1.00 91.06 210 ASN A CA 1
ATOM 1618 C C . ASN A 1 210 ? -16.141 19.425 -18.192 1.00 91.06 210 ASN A C 1
ATOM 1620 O O . ASN A 1 210 ? -16.838 19.409 -17.183 1.00 91.06 210 ASN A O 1
ATOM 1624 N N . GLN A 1 211 ? -14.825 19.628 -18.149 1.00 92.31 211 GLN A N 1
ATOM 1625 C CA . GLN A 1 211 ? -14.059 19.727 -16.912 1.00 92.31 211 GLN A CA 1
ATOM 1626 C C . GLN A 1 211 ? -14.500 20.881 -15.992 1.00 92.31 211 GLN A C 1
ATOM 1628 O O . GLN A 1 211 ? -14.335 20.793 -14.779 1.00 92.31 211 GLN A O 1
ATOM 1633 N N . SER A 1 212 ? -15.051 21.961 -16.556 1.00 93.12 212 SER A N 1
ATOM 1634 C CA . SER A 1 212 ? -15.549 23.115 -15.794 1.00 93.12 212 SER A CA 1
ATOM 1635 C C . SER A 1 212 ? -17.008 22.981 -15.344 1.00 93.12 212 SER A C 1
ATOM 1637 O O . SER A 1 212 ? -17.512 23.881 -14.674 1.00 93.12 212 SER A O 1
ATOM 1639 N N . ASP A 1 213 ? -17.702 21.907 -15.728 1.00 93.50 213 ASP A N 1
ATOM 1640 C CA . ASP A 1 213 ? -19.096 21.685 -15.350 1.00 93.50 213 ASP A CA 1
ATOM 1641 C C . ASP A 1 213 ? -19.195 21.092 -13.937 1.00 93.50 213 ASP A C 1
ATOM 1643 O O . ASP A 1 213 ? -18.722 19.986 -13.672 1.00 93.50 213 ASP A O 1
ATOM 1647 N N . THR A 1 214 ? -19.836 21.844 -13.040 1.00 94.50 214 THR A N 1
ATOM 1648 C CA . THR A 1 214 ? -20.040 21.490 -11.630 1.00 94.50 214 THR A CA 1
ATOM 1649 C C . THR A 1 214 ? -21.422 20.906 -11.335 1.00 94.50 214 THR A C 1
ATOM 1651 O O . THR A 1 214 ? -21.800 20.749 -10.175 1.00 94.50 214 THR A O 1
ATOM 1654 N N . GLN A 1 215 ? -22.209 20.599 -12.368 1.00 94.88 215 GLN A N 1
ATOM 1655 C CA . GLN A 1 215 ? -23.526 19.998 -12.202 1.00 94.88 215 GLN A CA 1
ATOM 1656 C C . GLN A 1 215 ? -23.438 18.513 -11.834 1.00 94.88 215 GLN A C 1
ATOM 1658 O O . GLN A 1 215 ? -22.536 17.781 -12.250 1.00 94.88 215 GLN A O 1
ATOM 1663 N N . ASN A 1 216 ? -24.446 18.056 -11.090 1.00 93.94 216 ASN A N 1
ATOM 1664 C CA . ASN A 1 216 ? -24.629 16.645 -10.768 1.00 93.94 216 ASN A CA 1
ATOM 1665 C C . ASN A 1 216 ? -24.878 15.835 -12.046 1.00 93.94 216 ASN A C 1
ATOM 1667 O O . ASN A 1 216 ? -25.830 16.094 -12.795 1.00 93.94 216 ASN A O 1
ATOM 1671 N N . THR A 1 217 ? -24.057 14.815 -12.262 1.00 96.88 217 THR A N 1
ATOM 1672 C CA . THR A 1 217 ? -24.153 13.909 -13.407 1.00 96.88 217 THR A CA 1
ATOM 1673 C C . THR A 1 217 ? -23.978 12.463 -12.951 1.00 96.88 217 THR A C 1
ATOM 1675 O O . THR A 1 217 ? -23.799 12.188 -11.766 1.00 96.88 217 THR A O 1
ATOM 1678 N N . ASP A 1 218 ? -24.118 11.516 -13.869 1.00 96.88 218 ASP A N 1
ATOM 1679 C CA . ASP A 1 218 ? -23.868 10.095 -13.631 1.00 96.88 218 ASP A CA 1
ATOM 1680 C C . ASP A 1 218 ? -22.507 9.640 -14.173 1.00 96.88 218 ASP A C 1
ATOM 1682 O O . ASP A 1 218 ? -22.121 8.501 -13.943 1.00 96.88 218 ASP A O 1
ATOM 1686 N N . THR A 1 219 ? -21.765 10.498 -14.880 1.00 98.06 219 THR A N 1
ATOM 1687 C CA . THR A 1 219 ? -20.539 10.097 -15.579 1.00 98.06 219 THR A CA 1
ATOM 1688 C C . THR A 1 219 ? -19.396 11.078 -15.339 1.00 98.06 219 THR A C 1
ATOM 1690 O O . THR A 1 219 ? -19.468 12.246 -15.740 1.00 98.06 219 THR A O 1
ATOM 1693 N N . TYR A 1 220 ? -18.308 10.579 -14.755 1.00 98.56 220 TYR A N 1
ATOM 1694 C CA . TYR A 1 220 ? -17.129 11.357 -14.381 1.00 98.56 220 TYR A CA 1
ATOM 1695 C C . TYR A 1 220 ? -15.849 10.745 -14.954 1.00 98.56 220 TYR A C 1
ATOM 1697 O O . TYR A 1 220 ? -15.726 9.525 -15.060 1.00 98.56 220 TYR A O 1
ATOM 1705 N N . ASP A 1 221 ? -14.889 11.601 -15.289 1.00 98.50 221 ASP A N 1
ATOM 1706 C CA . ASP A 1 221 ? -13.549 11.214 -15.715 1.00 98.50 221 ASP A CA 1
ATOM 1707 C C . ASP A 1 221 ? -12.547 11.503 -14.592 1.00 98.50 221 ASP A C 1
ATOM 1709 O O . ASP A 1 221 ? -12.375 12.649 -14.172 1.00 98.50 221 ASP A O 1
ATOM 1713 N N . ILE A 1 222 ? -11.857 10.461 -14.138 1.00 98.44 222 ILE A N 1
ATOM 1714 C CA . ILE A 1 222 ? -10.661 10.545 -13.303 1.00 98.44 222 ILE A CA 1
ATOM 1715 C C . ILE A 1 222 ? -9.493 10.857 -14.236 1.00 98.44 222 ILE A C 1
ATOM 1717 O O . ILE A 1 222 ? -9.225 10.104 -15.177 1.00 98.44 222 ILE A O 1
ATOM 1721 N N . LYS A 1 223 ? -8.806 11.971 -13.989 1.00 97.31 223 LYS A N 1
ATOM 1722 C CA . LYS A 1 223 ? -7.638 12.403 -14.758 1.00 97.31 223 LYS A CA 1
ATOM 1723 C C . LYS A 1 223 ? -6.369 12.169 -13.956 1.00 97.31 223 LYS A C 1
ATOM 1725 O O . LYS A 1 223 ? -6.328 12.443 -12.758 1.00 97.31 223 LYS A O 1
ATOM 1730 N N . LEU A 1 224 ? -5.327 11.700 -14.630 1.00 96.06 224 LEU A N 1
ATOM 1731 C CA . LEU A 1 224 ? -4.000 11.497 -14.054 1.00 96.06 224 LEU A CA 1
ATOM 1732 C C . LEU A 1 224 ? -3.044 12.619 -14.458 1.00 96.06 224 LEU A C 1
ATOM 1734 O O . LEU A 1 224 ? -3.288 13.364 -15.409 1.00 96.06 224 LEU A O 1
ATOM 1738 N N . LYS A 1 225 ? -1.969 12.765 -13.690 1.00 94.25 225 LYS A N 1
ATOM 1739 C CA . LYS A 1 225 ? -0.843 13.652 -13.986 1.00 94.25 225 LYS A CA 1
ATOM 1740 C C . LYS A 1 225 ? 0.087 12.982 -14.999 1.00 94.25 225 LYS A C 1
ATOM 1742 O O . LYS A 1 225 ? 0.239 11.769 -15.012 1.00 94.25 225 LYS A O 1
ATOM 1747 N N . ASP A 1 226 ? 0.753 13.794 -15.813 1.00 88.44 226 ASP A N 1
ATOM 1748 C CA . ASP A 1 226 ? 1.691 13.297 -16.827 1.00 88.44 226 ASP A CA 1
ATOM 1749 C C . ASP A 1 226 ? 2.998 12.776 -16.225 1.00 88.44 226 ASP A C 1
ATOM 1751 O O . ASP A 1 226 ? 3.593 11.839 -16.748 1.00 88.44 226 ASP A O 1
ATOM 1755 N N . CYS A 1 227 ? 3.462 13.425 -15.160 1.00 85.44 227 CYS A N 1
ATOM 1756 C CA . CYS A 1 227 ? 4.705 13.106 -14.475 1.00 85.44 227 CYS A CA 1
ATOM 1757 C C . CYS A 1 227 ? 4.630 13.520 -13.004 1.00 85.44 227 CYS A C 1
ATOM 1759 O O . CYS A 1 227 ? 3.746 14.299 -12.616 1.00 85.44 227 CYS A O 1
ATOM 1761 N N . ASN A 1 228 ? 5.584 13.046 -12.204 1.00 83.12 228 ASN A N 1
ATOM 1762 C CA . ASN A 1 228 ? 5.747 13.507 -10.831 1.00 83.12 228 ASN A CA 1
ATOM 1763 C C . ASN A 1 228 ? 6.024 15.028 -10.806 1.00 83.12 228 ASN A C 1
ATOM 1765 O O . ASN A 1 228 ? 6.992 15.488 -11.422 1.00 83.12 228 ASN A O 1
ATOM 1769 N N . PRO A 1 229 ? 5.239 15.834 -10.060 1.00 82.94 229 PRO A N 1
ATOM 1770 C CA . PRO A 1 229 ? 5.473 17.269 -9.889 1.00 82.94 229 PRO A CA 1
ATOM 1771 C C . PRO A 1 229 ? 6.870 17.632 -9.367 1.00 82.94 229 PRO A C 1
ATOM 1773 O O . PRO A 1 229 ? 7.357 18.731 -9.634 1.00 82.94 229 PRO A O 1
ATOM 1776 N N . TYR A 1 230 ? 7.513 16.720 -8.638 1.00 78.31 230 TYR A N 1
ATOM 1777 C CA . TYR A 1 230 ? 8.842 16.889 -8.053 1.00 78.31 230 TYR A CA 1
ATOM 1778 C C . TYR A 1 230 ? 9.953 16.245 -8.895 1.00 78.31 230 TYR A C 1
ATOM 1780 O O . TYR A 1 230 ? 11.116 16.620 -8.757 1.00 78.31 230 TYR A O 1
ATOM 1788 N N . ASN A 1 231 ? 9.606 15.322 -9.800 1.00 72.94 231 ASN A N 1
ATOM 1789 C CA . ASN A 1 231 ? 10.538 14.654 -10.706 1.00 72.94 231 ASN A CA 1
ATOM 1790 C C . ASN A 1 231 ? 9.905 14.433 -12.089 1.00 72.94 231 ASN A C 1
ATOM 1792 O O . ASN A 1 231 ? 9.278 13.415 -12.355 1.00 72.94 231 ASN A O 1
ATOM 1796 N N . LYS A 1 232 ? 10.130 15.361 -13.021 1.00 77.19 232 LYS A N 1
ATOM 1797 C CA . LYS A 1 232 ? 9.519 15.304 -14.362 1.00 77.19 232 LYS A CA 1
ATOM 1798 C C . LYS A 1 232 ? 9.925 14.093 -15.214 1.00 77.19 232 LYS A C 1
ATOM 1800 O O . LYS A 1 232 ? 9.323 13.882 -16.261 1.00 77.19 232 LYS A O 1
ATOM 1805 N N . ASN A 1 233 ? 10.945 13.340 -14.803 1.00 71.94 233 ASN A N 1
ATOM 1806 C CA . ASN A 1 233 ? 11.368 12.122 -15.494 1.00 71.94 233 ASN A CA 1
ATOM 1807 C C . ASN A 1 233 ? 10.574 10.888 -15.049 1.00 71.94 233 ASN A C 1
ATOM 1809 O O . ASN A 1 233 ? 10.663 9.849 -15.694 1.00 71.94 233 ASN A O 1
ATOM 1813 N N . GLU A 1 234 ? 9.831 10.990 -13.949 1.00 76.81 234 GLU A N 1
ATOM 1814 C CA . GLU A 1 234 ? 8.968 9.924 -13.470 1.00 76.81 234 GLU A CA 1
ATOM 1815 C C . GLU A 1 234 ? 7.601 10.024 -14.141 1.00 76.81 234 GLU A C 1
ATOM 1817 O O . GLU A 1 234 ? 6.910 11.037 -14.013 1.00 76.81 234 GLU A O 1
ATOM 1822 N N . ASP A 1 235 ? 7.229 8.967 -14.856 1.00 79.50 235 ASP A N 1
ATOM 1823 C CA . ASP A 1 235 ? 5.947 8.855 -15.535 1.00 79.50 235 ASP A CA 1
ATOM 1824 C C . ASP A 1 235 ? 4.841 8.493 -14.527 1.00 79.50 235 ASP A C 1
ATOM 1826 O O . ASP A 1 235 ? 4.948 7.499 -13.814 1.00 79.50 235 ASP A O 1
ATOM 1830 N N . TRP A 1 236 ? 3.792 9.318 -14.449 1.00 88.31 236 TRP A N 1
ATOM 1831 C CA . TRP A 1 236 ? 2.640 9.117 -13.552 1.00 88.31 236 TRP A CA 1
ATOM 1832 C C . TRP A 1 236 ? 1.355 8.708 -14.289 1.00 88.31 236 TRP A C 1
ATOM 1834 O O . TRP A 1 236 ? 0.281 8.637 -13.685 1.00 88.31 236 TRP A O 1
ATOM 1844 N N . LYS A 1 237 ? 1.456 8.412 -15.589 1.00 89.38 237 LYS A N 1
ATOM 1845 C CA . LYS A 1 237 ? 0.372 7.826 -16.388 1.00 89.38 237 LYS A CA 1
ATOM 1846 C C . LYS A 1 237 ? 0.165 6.347 -16.026 1.00 89.38 237 LYS A C 1
ATOM 1848 O O . LYS A 1 237 ? 0.953 5.747 -15.302 1.00 89.38 237 LYS A O 1
ATOM 1853 N N . LEU A 1 238 ? -0.886 5.740 -16.579 1.00 87.25 238 LEU A N 1
ATOM 1854 C CA . LEU A 1 238 ? -1.076 4.287 -16.565 1.00 87.25 238 LEU A CA 1
ATOM 1855 C C . LEU A 1 238 ? -0.094 3.636 -17.553 1.00 87.25 238 LEU A C 1
ATOM 1857 O O . LEU A 1 238 ? -0.353 3.630 -18.757 1.00 87.25 238 LEU A O 1
ATOM 1861 N N . SER A 1 239 ? 1.049 3.168 -17.056 1.00 77.88 239 SER A N 1
ATOM 1862 C CA . SER A 1 239 ? 2.112 2.516 -17.837 1.00 77.88 239 SER A CA 1
ATOM 1863 C C . SER A 1 239 ? 2.174 0.997 -17.667 1.00 77.88 239 SER A C 1
ATOM 1865 O O . SER A 1 239 ? 2.860 0.337 -18.436 1.00 77.88 239 SER A O 1
ATOM 1867 N N . ASP A 1 240 ? 1.501 0.458 -16.653 1.00 80.25 240 ASP A N 1
ATOM 1868 C CA . ASP A 1 240 ? 1.478 -0.969 -16.333 1.00 80.25 240 ASP A CA 1
ATOM 1869 C C . ASP A 1 240 ? 0.175 -1.614 -16.812 1.00 80.25 240 ASP A C 1
ATOM 1871 O O . ASP A 1 240 ? -0.804 -0.926 -17.105 1.00 80.25 240 ASP A O 1
ATOM 1875 N N . SER A 1 241 ? 0.139 -2.945 -16.907 1.00 78.19 241 SER A N 1
ATOM 1876 C CA . SER A 1 241 ? -0.995 -3.619 -17.554 1.00 78.19 241 SER A CA 1
ATOM 1877 C C . SER A 1 241 ? -2.276 -3.612 -16.718 1.00 78.19 241 SER A C 1
ATOM 1879 O O . SER A 1 241 ? -3.376 -3.681 -17.273 1.00 78.19 241 SER A O 1
ATOM 1881 N N . LYS A 1 242 ? -2.164 -3.539 -15.382 1.00 87.06 242 LYS A N 1
ATOM 1882 C CA . LYS A 1 242 ? -3.293 -3.722 -14.460 1.00 87.06 242 LYS A CA 1
ATOM 1883 C C . LYS A 1 242 ? -3.292 -2.757 -13.289 1.00 87.06 242 LYS A C 1
ATOM 1885 O O . LYS A 1 242 ? -2.307 -2.612 -12.571 1.00 87.06 242 LYS A O 1
ATOM 1890 N N . TYR A 1 243 ? -4.472 -2.218 -13.002 1.00 92.12 243 TYR A N 1
ATOM 1891 C CA . TYR A 1 243 ? -4.723 -1.362 -11.843 1.00 92.12 243 TYR A CA 1
ATOM 1892 C C . TYR A 1 243 ? -5.980 -1.800 -11.095 1.00 92.12 243 TYR A C 1
ATOM 1894 O O . TYR A 1 243 ? -6.876 -2.393 -11.679 1.00 92.12 243 TYR A O 1
ATOM 1902 N N . THR A 1 244 ? -6.083 -1.484 -9.809 1.00 94.69 244 THR A N 1
ATOM 1903 C CA . THR A 1 244 ? -7.302 -1.668 -9.016 1.00 94.69 244 THR A CA 1
ATOM 1904 C C . THR A 1 244 ? -7.835 -0.293 -8.645 1.00 94.69 244 THR A C 1
ATOM 1906 O O . THR A 1 244 ? -7.104 0.521 -8.088 1.00 94.69 244 THR A O 1
ATOM 1909 N N . LEU A 1 245 ? -9.107 -0.033 -8.941 1.00 96.94 245 LEU A N 1
ATOM 1910 C CA . LEU A 1 245 ? -9.804 1.187 -8.542 1.00 96.94 245 LEU A CA 1
ATOM 1911 C C . LEU A 1 245 ? -10.819 0.863 -7.446 1.00 96.94 245 LEU A C 1
ATOM 1913 O O . LEU A 1 245 ? -11.708 0.032 -7.651 1.00 96.94 245 LEU A O 1
ATOM 1917 N N . VAL A 1 246 ? -10.708 1.554 -6.313 1.00 96.31 246 VAL A N 1
ATOM 1918 C CA . VAL A 1 246 ? -11.686 1.546 -5.220 1.00 96.31 246 VAL A CA 1
ATOM 1919 C C . VAL A 1 246 ? -12.429 2.879 -5.211 1.00 96.31 246 VAL A C 1
ATOM 1921 O O . VAL A 1 246 ? -11.807 3.936 -5.275 1.00 96.31 246 VAL A O 1
ATOM 1924 N N . ILE A 1 247 ? -13.757 2.834 -5.125 1.00 97.25 247 ILE A N 1
ATOM 1925 C CA . ILE A 1 247 ? -14.642 4.003 -5.062 1.00 97.25 247 ILE A CA 1
ATOM 1926 C C . ILE A 1 247 ? -15.531 3.860 -3.826 1.00 97.25 247 ILE A C 1
ATOM 1928 O O . ILE A 1 247 ? -16.176 2.826 -3.645 1.00 97.25 247 ILE A O 1
ATOM 1932 N N . LYS A 1 248 ? -15.580 4.885 -2.972 1.00 93.38 248 LYS A N 1
ATOM 1933 C CA . LYS A 1 248 ? -16.351 4.889 -1.717 1.00 93.38 248 LYS A CA 1
ATOM 1934 C C . LYS A 1 248 ? -17.078 6.210 -1.497 1.00 93.38 248 LYS A C 1
ATOM 1936 O O . LYS A 1 248 ? -16.757 7.212 -2.120 1.00 93.38 248 LYS A O 1
ATOM 1941 N N . ASN A 1 249 ? -18.036 6.221 -0.570 1.00 89.31 249 ASN A N 1
ATOM 1942 C CA . ASN A 1 249 ? -18.680 7.435 -0.050 1.00 89.31 249 ASN A CA 1
ATOM 1943 C C . ASN A 1 249 ? -19.343 8.348 -1.102 1.00 89.31 249 ASN A C 1
ATOM 1945 O O . ASN A 1 249 ? -19.568 9.524 -0.828 1.00 89.31 249 ASN A O 1
ATOM 1949 N N . ILE A 1 250 ? -19.676 7.848 -2.293 1.00 92.56 250 ILE A N 1
ATOM 1950 C CA . ILE A 1 250 ? -20.432 8.630 -3.279 1.00 92.56 250 ILE A CA 1
ATOM 1951 C C . ILE A 1 250 ? -21.894 8.671 -2.857 1.00 92.56 250 ILE A C 1
ATOM 1953 O O . ILE A 1 250 ? -22.482 7.623 -2.593 1.00 92.56 250 ILE A O 1
ATOM 1957 N N . ILE A 1 251 ? -22.484 9.863 -2.809 1.00 85.19 251 ILE A N 1
ATOM 1958 C CA . ILE A 1 251 ? -23.888 10.044 -2.436 1.00 85.19 251 ILE A CA 1
ATOM 1959 C C . ILE A 1 251 ? -24.748 10.386 -3.649 1.00 85.19 251 ILE A C 1
ATOM 1961 O O . ILE A 1 251 ? -24.282 10.986 -4.619 1.00 85.19 251 ILE A O 1
ATOM 1965 N N . ASP A 1 252 ? -26.021 10.015 -3.588 1.00 83.31 252 ASP A N 1
ATOM 1966 C CA . ASP A 1 252 ? -27.006 10.456 -4.569 1.00 83.31 252 ASP A CA 1
ATOM 1967 C C . ASP A 1 252 ? -27.459 11.910 -4.332 1.00 83.31 252 ASP A C 1
ATOM 1969 O O . ASP A 1 252 ? -27.128 12.553 -3.335 1.00 83.31 252 ASP A O 1
ATOM 1973 N N . THR A 1 253 ? -28.250 12.433 -5.270 1.00 83.38 253 THR A N 1
ATOM 1974 C CA . THR A 1 253 ? -28.798 13.797 -5.212 1.00 83.38 253 THR A CA 1
ATOM 1975 C C . THR A 1 253 ? -30.139 13.881 -4.472 1.00 83.38 253 THR A C 1
ATOM 1977 O O . THR A 1 253 ? -30.901 14.822 -4.698 1.00 83.38 253 THR A O 1
ATOM 1980 N N . SER A 1 254 ? -30.506 12.865 -3.684 1.00 71.50 254 SER A N 1
ATOM 1981 C CA . SER A 1 254 ? -31.803 12.829 -2.999 1.00 71.50 254 SER A CA 1
ATOM 1982 C C . SER A 1 254 ? -31.796 13.680 -1.721 1.00 71.50 254 SER A C 1
ATOM 1984 O O . SER A 1 254 ? -30.739 14.003 -1.184 1.00 71.50 254 SER A O 1
ATOM 1986 N N . THR A 1 255 ? -32.978 14.069 -1.225 1.00 65.25 255 THR A N 1
ATOM 1987 C CA . THR A 1 255 ? -33.107 14.885 0.002 1.00 65.25 255 THR A CA 1
ATOM 1988 C C . THR A 1 255 ? -32.698 14.128 1.265 1.00 65.25 255 THR A C 1
ATOM 1990 O O . THR A 1 255 ? -32.277 14.741 2.244 1.00 65.25 255 THR A O 1
ATOM 1993 N N . VAL A 1 256 ? -32.795 12.796 1.242 1.00 62.47 256 VAL A N 1
ATOM 1994 C CA . VAL A 1 256 ? -32.261 11.896 2.267 1.00 62.47 256 VAL A CA 1
ATOM 1995 C C . VAL A 1 256 ? -31.091 11.147 1.647 1.00 62.47 256 VAL A C 1
ATOM 1997 O O . VAL A 1 256 ? -31.274 10.084 1.061 1.00 62.47 256 VAL A O 1
ATOM 2000 N N . HIS A 1 257 ? -29.901 11.735 1.757 1.00 65.69 257 HIS A N 1
ATOM 2001 C CA . HIS A 1 257 ? -28.692 11.247 1.098 1.00 65.69 257 HIS A CA 1
ATOM 2002 C C . HIS A 1 257 ? -28.425 9.763 1.364 1.00 65.69 257 HIS A C 1
ATOM 2004 O O . HIS A 1 257 ? -28.315 9.335 2.517 1.00 65.69 257 HIS A O 1
ATOM 2010 N N . ASN A 1 258 ? -28.238 9.001 0.286 1.00 73.94 258 ASN A N 1
ATOM 2011 C CA . ASN A 1 258 ? -27.812 7.607 0.352 1.00 73.94 258 ASN A CA 1
ATOM 2012 C C . ASN A 1 258 ? -26.397 7.484 -0.204 1.00 73.94 258 ASN A C 1
ATOM 2014 O O . ASN A 1 258 ? -26.156 7.822 -1.363 1.00 73.94 258 ASN A O 1
ATOM 2018 N N . ALA A 1 259 ? -25.473 6.981 0.612 1.00 81.06 259 ALA A N 1
ATOM 2019 C CA . ALA A 1 259 ? -24.124 6.652 0.171 1.00 81.06 259 ALA A CA 1
ATOM 2020 C C . ALA A 1 259 ? -24.096 5.277 -0.514 1.00 81.06 259 ALA A C 1
ATOM 2022 O O . ALA A 1 259 ? -24.751 4.337 -0.049 1.00 81.06 259 ALA A O 1
ATOM 2023 N N . MET A 1 260 ? -23.327 5.158 -1.598 1.00 87.44 260 MET A N 1
ATOM 2024 C CA . MET A 1 260 ? -23.011 3.871 -2.216 1.00 87.44 260 MET A CA 1
ATOM 2025 C C . MET A 1 260 ? -22.234 2.979 -1.250 1.00 87.44 260 MET A C 1
ATOM 2027 O O . MET A 1 260 ? -21.475 3.462 -0.407 1.00 87.44 260 MET A O 1
ATOM 2031 N N . ASP A 1 261 ? -22.376 1.672 -1.435 1.00 84.62 261 ASP A N 1
ATOM 2032 C CA . ASP A 1 261 ? -21.437 0.713 -0.862 1.00 84.62 261 ASP A CA 1
ATOM 2033 C C . ASP A 1 261 ? -20.087 0.817 -1.592 1.00 84.62 261 ASP A C 1
ATOM 2035 O O . ASP A 1 261 ? -20.039 1.223 -2.755 1.00 84.62 261 ASP A O 1
ATOM 2039 N N . THR A 1 262 ? -18.986 0.462 -0.923 1.00 91.81 262 THR A N 1
ATOM 2040 C CA . THR A 1 262 ? -17.652 0.473 -1.542 1.00 91.81 262 THR A CA 1
ATOM 2041 C C . THR A 1 262 ? -17.633 -0.414 -2.786 1.00 91.81 262 THR A C 1
ATOM 2043 O O . THR A 1 262 ? -18.024 -1.579 -2.739 1.00 91.81 262 THR A O 1
ATOM 2046 N N . TYR A 1 263 ? -17.146 0.136 -3.894 1.00 96.06 263 TYR A N 1
ATOM 2047 C CA . TYR A 1 263 ? -16.984 -0.566 -5.160 1.00 96.06 263 TYR A CA 1
ATOM 2048 C C . TYR A 1 263 ? -15.501 -0.751 -5.466 1.00 96.06 263 TYR A C 1
ATOM 2050 O O . TYR A 1 263 ? -14.726 0.198 -5.363 1.00 96.06 263 TYR A O 1
ATOM 2058 N N . THR A 1 264 ? -15.114 -1.952 -5.892 1.00 96.38 264 THR A N 1
ATOM 2059 C CA . THR A 1 264 ? -13.737 -2.283 -6.274 1.00 96.38 264 THR A CA 1
ATOM 2060 C C . THR A 1 264 ? -13.740 -2.992 -7.620 1.00 96.38 264 THR A C 1
ATOM 2062 O O . THR A 1 264 ? -14.516 -3.924 -7.826 1.00 96.38 264 THR A O 1
ATOM 2065 N N . CYS A 1 265 ? -12.868 -2.576 -8.537 1.00 94.69 265 CYS A N 1
ATOM 2066 C CA . CYS A 1 265 ? -12.693 -3.241 -9.829 1.00 94.69 265 CYS A CA 1
ATOM 2067 C C . CYS A 1 265 ? -11.232 -3.238 -10.283 1.00 94.69 265 CYS A C 1
ATOM 2069 O O . CYS A 1 265 ? -10.456 -2.379 -9.868 1.00 94.69 265 CYS A O 1
ATOM 2071 N N . VAL A 1 266 ? -10.883 -4.193 -11.147 1.00 93.50 266 VAL A N 1
ATOM 2072 C CA . VAL A 1 266 ? -9.593 -4.238 -11.846 1.00 93.50 266 VAL A CA 1
ATOM 2073 C C . VAL A 1 266 ? -9.753 -3.582 -13.216 1.00 93.50 266 VAL A C 1
ATOM 2075 O O . VAL A 1 266 ? -10.759 -3.784 -13.895 1.00 93.50 266 VAL A O 1
ATOM 2078 N N . LEU A 1 267 ? -8.769 -2.778 -13.594 1.00 92.00 267 LEU A N 1
ATOM 2079 C CA . LEU A 1 267 ? -8.659 -2.055 -14.848 1.00 92.00 267 LEU A CA 1
ATOM 2080 C C . LEU A 1 267 ? -7.540 -2.682 -15.673 1.00 92.00 267 LEU A C 1
ATOM 2082 O O . LEU A 1 267 ? -6.420 -2.790 -15.177 1.00 92.00 267 LEU A O 1
ATOM 2086 N N . ASP A 1 268 ? -7.831 -3.019 -16.924 1.00 85.56 268 ASP A N 1
ATOM 2087 C CA . ASP A 1 268 ? -6.812 -3.387 -17.906 1.00 85.56 268 ASP A CA 1
ATOM 2088 C C . ASP A 1 268 ? -6.350 -2.124 -18.643 1.00 85.56 268 ASP A C 1
ATOM 2090 O O . ASP A 1 268 ? -7.167 -1.388 -19.210 1.00 85.56 268 ASP A O 1
ATOM 2094 N N . ALA A 1 269 ? -5.044 -1.861 -18.605 1.00 78.00 269 ALA A N 1
ATOM 2095 C CA . ALA A 1 269 ? -4.435 -0.604 -19.023 1.00 78.00 269 ALA A CA 1
ATOM 2096 C C . ALA A 1 269 ? -3.449 -0.719 -20.209 1.00 78.00 269 ALA A C 1
ATOM 2098 O O . ALA A 1 269 ? -2.526 0.078 -20.361 1.00 78.00 269 ALA A O 1
ATOM 2099 N N . ASN A 1 270 ? -3.690 -1.680 -21.102 1.00 68.06 270 ASN A N 1
ATOM 2100 C CA . ASN A 1 270 ? -2.810 -2.010 -22.230 1.00 68.06 270 ASN A CA 1
ATOM 2101 C C . ASN A 1 270 ? -3.000 -1.058 -23.428 1.00 68.06 270 ASN A C 1
ATOM 2103 O O . ASN A 1 270 ? -3.639 -1.420 -24.419 1.00 68.06 270 ASN A O 1
ATOM 2107 N N . PHE A 1 271 ? -2.503 0.181 -23.340 1.00 65.50 271 PHE A N 1
ATOM 2108 C CA . PHE A 1 271 ? -2.780 1.223 -24.351 1.00 65.50 271 PHE A CA 1
ATOM 2109 C C . PHE A 1 271 ? -1.674 1.487 -25.367 1.00 65.50 271 PHE A C 1
ATOM 2111 O O . PHE A 1 271 ? -1.937 2.176 -26.357 1.00 65.50 271 PHE A O 1
ATOM 2118 N N . SER A 1 272 ? -0.446 1.023 -25.150 1.00 69.12 272 SER A N 1
ATOM 2119 C CA . SER A 1 272 ? 0.682 1.449 -25.979 1.00 69.12 272 SER A CA 1
ATOM 2120 C C . SER A 1 272 ? 1.617 0.317 -26.336 1.00 69.12 272 SER A C 1
ATOM 2122 O O . SER A 1 272 ? 1.940 -0.517 -25.512 1.00 69.12 272 SER A O 1
ATOM 2124 N N . ALA A 1 273 ? 2.102 0.358 -27.577 1.00 82.69 273 ALA A N 1
ATOM 2125 C CA . ALA A 1 273 ? 3.294 -0.372 -27.963 1.00 82.69 273 ALA A CA 1
ATOM 2126 C C . ALA A 1 273 ? 4.448 -0.020 -27.001 1.00 82.69 273 ALA A C 1
ATOM 2128 O O . ALA A 1 273 ? 4.706 1.182 -26.815 1.00 82.69 273 ALA A O 1
ATOM 2129 N N . PRO A 1 274 ? 5.167 -1.016 -26.451 1.00 88.06 274 PRO A N 1
ATOM 2130 C CA . PRO A 1 274 ? 6.283 -0.770 -25.551 1.00 88.06 274 PRO A CA 1
ATOM 2131 C C . PRO A 1 274 ? 7.389 0.013 -26.260 1.00 88.06 274 PRO A C 1
ATOM 2133 O O . PRO A 1 274 ? 7.497 0.023 -27.486 1.00 88.06 274 PRO A O 1
ATOM 2136 N N . SER A 1 275 ? 8.264 0.665 -25.508 1.00 90.31 275 SER A N 1
ATOM 2137 C CA . SER A 1 275 ? 9.410 1.397 -26.055 1.00 90.31 275 SER A CA 1
ATOM 2138 C C . SER A 1 275 ? 10.666 1.144 -25.238 1.00 90.31 275 SER A C 1
ATOM 2140 O O . SER A 1 275 ? 10.591 0.785 -24.066 1.00 90.31 275 SER A O 1
ATOM 2142 N N . VAL A 1 276 ? 11.831 1.336 -25.858 1.00 93.12 276 VAL A N 1
ATOM 2143 C CA . VAL A 1 276 ? 13.103 1.368 -25.131 1.00 93.12 276 VAL A CA 1
ATOM 2144 C C . VAL A 1 276 ? 13.271 2.756 -24.525 1.00 93.12 276 VAL A C 1
ATOM 2146 O O . VAL A 1 276 ? 13.296 3.751 -25.249 1.00 93.12 276 VAL A O 1
ATOM 2149 N N . THR A 1 277 ? 13.399 2.824 -23.203 1.00 90.56 277 THR A N 1
ATOM 2150 C CA . THR A 1 277 ? 13.537 4.081 -22.452 1.00 90.56 277 THR A CA 1
ATOM 2151 C C . THR A 1 277 ? 14.997 4.474 -22.242 1.00 90.56 277 THR A C 1
ATOM 2153 O O . THR A 1 277 ? 15.296 5.656 -22.081 1.00 90.56 277 THR A O 1
ATOM 2156 N N . GLY A 1 278 ? 15.925 3.515 -22.313 1.00 92.69 278 GLY A N 1
ATOM 2157 C CA . GLY A 1 278 ? 17.355 3.798 -22.232 1.00 92.69 278 GLY A CA 1
ATOM 2158 C C . GLY A 1 278 ? 18.249 2.581 -22.448 1.00 92.69 278 GLY A C 1
ATOM 2159 O O . GLY A 1 278 ? 17.819 1.435 -22.328 1.00 92.69 278 GLY A O 1
ATOM 2160 N N . MET A 1 279 ? 19.513 2.852 -22.778 1.00 95.38 279 MET A N 1
ATOM 2161 C CA . MET A 1 279 ? 20.585 1.864 -22.912 1.00 95.38 279 MET A CA 1
ATOM 2162 C C . MET A 1 279 ? 21.825 2.391 -22.198 1.00 95.38 279 MET A C 1
ATOM 2164 O O . MET A 1 279 ? 22.373 3.426 -22.592 1.00 95.38 279 MET A O 1
ATOM 2168 N N . TYR A 1 280 ? 22.267 1.683 -21.166 1.00 95.06 280 TYR A N 1
ATOM 2169 C CA . TYR A 1 280 ? 23.323 2.158 -20.279 1.00 95.06 280 TYR A CA 1
ATOM 2170 C C . TYR A 1 280 ? 24.434 1.137 -20.117 1.00 95.06 280 TYR A C 1
ATOM 2172 O O . TYR A 1 280 ? 24.178 -0.058 -19.989 1.00 95.06 280 TYR A O 1
ATOM 2180 N N . LYS A 1 281 ? 25.677 1.610 -20.093 1.00 94.00 281 LYS A N 1
ATOM 2181 C CA . LYS A 1 281 ? 26.811 0.794 -19.664 1.00 94.00 281 LYS A CA 1
ATOM 2182 C C . LYS A 1 281 ? 26.683 0.515 -18.167 1.00 94.00 281 LYS A C 1
ATOM 2184 O O . LYS A 1 281 ? 26.347 1.411 -17.400 1.00 94.00 281 LYS A O 1
ATOM 2189 N N . ASN A 1 282 ? 26.954 -0.713 -17.742 1.00 93.38 282 ASN A N 1
ATOM 2190 C CA . ASN A 1 282 ? 27.121 -0.994 -16.321 1.00 93.38 282 ASN A CA 1
ATOM 2191 C C . ASN A 1 282 ? 28.487 -0.455 -15.856 1.00 93.38 282 ASN A C 1
ATOM 2193 O O . ASN A 1 282 ? 29.508 -0.763 -16.465 1.00 93.38 282 ASN A O 1
ATOM 2197 N N . ILE A 1 283 ? 28.506 0.326 -14.781 1.00 90.94 283 ILE A N 1
ATOM 2198 C CA . ILE A 1 283 ? 29.686 1.022 -14.255 1.00 90.94 283 ILE A CA 1
ATOM 2199 C C . ILE A 1 283 ? 30.213 0.428 -12.945 1.00 90.94 283 ILE A C 1
ATOM 2201 O O . ILE A 1 283 ? 31.103 1.017 -12.334 1.00 90.94 283 ILE A O 1
ATOM 2205 N N . SER A 1 284 ? 29.727 -0.749 -12.527 1.00 83.25 284 SER A N 1
ATOM 2206 C CA . SER A 1 284 ? 30.204 -1.430 -11.310 1.00 83.25 284 SER A CA 1
ATOM 2207 C C . SER A 1 284 ? 31.714 -1.722 -11.356 1.00 83.25 284 SER A C 1
ATOM 2209 O O . SER A 1 284 ? 32.363 -1.853 -10.320 1.00 83.25 284 SER A O 1
ATOM 2211 N N . SER A 1 285 ? 32.306 -1.797 -12.554 1.00 77.00 285 SER A N 1
ATOM 2212 C CA . SER A 1 285 ? 33.757 -1.804 -12.751 1.00 77.00 285 SER A CA 1
ATOM 2213 C C . SER A 1 285 ? 34.159 -1.081 -14.040 1.00 77.00 285 SER A C 1
ATOM 2215 O O . SER A 1 285 ? 33.408 -1.037 -15.016 1.00 77.00 285 SER A O 1
ATOM 2217 N N . SER A 1 286 ? 35.388 -0.558 -14.085 1.00 70.06 286 SER A N 1
ATOM 2218 C CA . SER A 1 286 ? 35.935 0.114 -15.277 1.00 70.06 286 SER A CA 1
ATOM 2219 C C . SER A 1 286 ? 36.119 -0.815 -16.484 1.00 70.06 286 SER A C 1
ATOM 2221 O O . SER A 1 286 ? 36.258 -0.340 -17.610 1.00 70.06 286 SER A O 1
ATOM 2223 N N . THR A 1 287 ? 36.103 -2.131 -16.261 1.00 73.94 287 THR A N 1
ATOM 2224 C CA . THR A 1 287 ? 36.225 -3.183 -17.281 1.00 73.94 287 THR A CA 1
ATOM 2225 C C . THR A 1 287 ? 34.899 -3.888 -17.565 1.00 73.94 287 THR A C 1
ATOM 2227 O O . THR A 1 287 ? 34.884 -4.941 -18.202 1.00 73.94 287 THR A O 1
ATOM 2230 N N . SER A 1 288 ? 33.783 -3.347 -17.069 1.00 82.12 288 SER A N 1
ATOM 2231 C CA . SER A 1 288 ? 32.470 -3.945 -17.271 1.00 82.12 288 SER A CA 1
ATOM 2232 C C . SER A 1 288 ? 32.077 -3.893 -18.747 1.00 82.12 288 SER A C 1
ATOM 2234 O O . SER A 1 288 ? 31.993 -2.829 -19.365 1.00 82.12 288 SER A O 1
ATOM 2236 N N . ASN A 1 289 ? 31.809 -5.076 -19.299 1.00 91.69 289 ASN A N 1
ATOM 2237 C CA . ASN A 1 289 ? 31.355 -5.278 -20.672 1.00 91.69 289 ASN A CA 1
ATOM 2238 C C . ASN A 1 289 ? 29.856 -5.595 -20.709 1.00 91.69 289 ASN A C 1
ATOM 2240 O O . ASN A 1 289 ? 29.406 -6.419 -21.506 1.00 91.69 289 ASN A O 1
ATOM 2244 N N . LYS A 1 290 ? 29.078 -4.965 -19.823 1.00 95.06 290 LYS A N 1
ATOM 2245 C CA . LYS A 1 290 ? 27.637 -5.193 -19.705 1.00 95.06 290 LYS A CA 1
ATOM 2246 C C . LYS A 1 290 ? 26.843 -3.946 -20.087 1.00 95.06 290 LYS A C 1
ATOM 2248 O O . LYS A 1 290 ? 27.209 -2.835 -19.706 1.00 95.06 290 LYS A O 1
ATOM 2253 N N . ILE A 1 291 ? 25.744 -4.145 -20.808 1.00 96.19 291 ILE A N 1
ATOM 2254 C CA . ILE A 1 291 ? 24.776 -3.103 -21.170 1.00 96.19 291 ILE A CA 1
ATOM 2255 C C . ILE A 1 291 ? 23.436 -3.445 -20.528 1.00 96.19 291 ILE A C 1
ATOM 2257 O O . ILE A 1 291 ? 22.984 -4.580 -20.642 1.00 96.19 291 ILE A O 1
ATOM 2261 N N . ILE A 1 292 ? 22.788 -2.472 -19.899 1.00 96.31 292 ILE A N 1
ATOM 2262 C CA . ILE A 1 292 ? 21.411 -2.574 -19.416 1.00 96.31 292 ILE A CA 1
ATOM 2263 C C . ILE A 1 292 ? 20.495 -1.850 -20.402 1.00 96.31 292 ILE A C 1
ATOM 2265 O O . ILE A 1 292 ? 20.725 -0.683 -20.725 1.00 96.31 292 ILE A O 1
ATOM 2269 N N . VAL A 1 293 ? 19.467 -2.538 -20.888 1.00 97.00 293 VAL A N 1
ATOM 2270 C CA . VAL A 1 293 ? 18.409 -1.983 -21.741 1.00 97.00 293 VAL A CA 1
ATOM 2271 C C . VAL A 1 293 ? 17.137 -1.880 -20.913 1.00 97.00 293 VAL A C 1
ATOM 2273 O O . VAL A 1 293 ? 16.687 -2.900 -20.404 1.00 97.00 293 VAL A O 1
ATOM 2276 N N . TYR A 1 294 ? 16.552 -0.688 -20.806 1.00 94.69 294 TYR A N 1
ATOM 2277 C CA . TYR A 1 294 ? 15.281 -0.465 -20.113 1.00 94.69 294 TYR A CA 1
ATOM 2278 C C . TYR A 1 294 ? 14.120 -0.328 -21.093 1.00 94.69 294 TYR A C 1
ATOM 2280 O O . TYR A 1 294 ? 14.257 0.283 -22.158 1.00 94.69 294 TYR A O 1
ATOM 2288 N N . PHE A 1 295 ? 12.967 -0.855 -20.697 1.00 92.12 295 PHE A N 1
ATOM 2289 C CA . PHE A 1 295 ? 11.706 -0.783 -21.424 1.00 92.12 295 PHE A CA 1
ATOM 2290 C C . PHE A 1 295 ? 10.689 0.077 -20.662 1.00 92.12 295 PHE A C 1
ATOM 2292 O O . PHE A 1 295 ? 10.851 0.344 -19.472 1.00 92.12 295 PHE A O 1
ATOM 2299 N N . SER A 1 296 ? 9.660 0.565 -21.356 1.00 86.69 296 SER A N 1
ATOM 2300 C CA . SER A 1 296 ? 8.608 1.399 -20.754 1.00 86.69 296 SER A CA 1
ATOM 2301 C C . SER A 1 296 ? 7.640 0.629 -19.857 1.00 86.69 296 SER A C 1
ATOM 2303 O O . SER A 1 296 ? 6.942 1.248 -19.064 1.00 86.69 296 SER A O 1
ATOM 2305 N N . GLU A 1 297 ? 7.599 -0.694 -19.990 1.00 84.25 297 GLU A N 1
ATOM 2306 C CA . GLU A 1 297 ? 6.664 -1.595 -19.317 1.00 84.25 297 GLU A CA 1
ATOM 2307 C C . GLU A 1 297 ? 7.252 -3.012 -19.238 1.00 84.25 297 GLU A C 1
ATOM 2309 O O . GLU A 1 297 ? 8.342 -3.271 -19.763 1.00 84.25 297 GLU A O 1
ATOM 2314 N N . ALA A 1 298 ? 6.558 -3.919 -18.545 1.00 87.00 298 ALA A N 1
ATOM 2315 C CA . ALA A 1 298 ? 6.985 -5.307 -18.428 1.00 87.00 298 ALA A CA 1
ATOM 2316 C C . ALA A 1 298 ? 6.900 -6.022 -19.786 1.00 87.00 298 ALA A C 1
ATOM 2318 O O . ALA A 1 298 ? 5.864 -6.040 -20.454 1.00 87.00 298 ALA A O 1
ATOM 2319 N N . MET A 1 299 ? 8.005 -6.641 -20.189 1.00 90.94 299 MET A N 1
ATOM 2320 C CA . MET A 1 299 ? 8.123 -7.324 -21.472 1.00 90.94 299 MET A CA 1
ATOM 2321 C C . MET A 1 299 ? 7.789 -8.812 -21.357 1.00 90.94 299 MET A C 1
ATOM 2323 O O . MET A 1 299 ? 7.949 -9.436 -20.310 1.00 90.94 299 MET A O 1
ATOM 2327 N N . ASN A 1 300 ? 7.380 -9.421 -22.466 1.00 93.19 300 ASN A N 1
ATOM 2328 C CA . ASN A 1 300 ? 7.257 -10.865 -22.572 1.00 93.19 300 ASN A CA 1
ATOM 2329 C C . ASN A 1 300 ? 8.645 -11.522 -22.456 1.00 93.19 300 ASN A C 1
ATOM 2331 O O . ASN A 1 300 ? 9.527 -11.283 -23.293 1.00 93.19 300 ASN A O 1
ATOM 2335 N N . VAL A 1 301 ? 8.791 -12.387 -21.446 1.00 94.06 301 VAL A N 1
ATOM 2336 C CA . VAL A 1 301 ? 10.043 -13.063 -21.062 1.00 94.06 301 VAL A CA 1
ATOM 2337 C C . VAL A 1 301 ? 10.702 -13.844 -22.204 1.00 94.06 301 VAL A C 1
ATOM 2339 O O . VAL A 1 301 ? 11.925 -13.823 -22.332 1.00 94.06 301 VAL A O 1
ATOM 2342 N N . ASP A 1 302 ? 9.924 -14.465 -23.091 1.00 95.62 302 ASP A N 1
ATOM 2343 C CA . ASP A 1 302 ? 10.470 -15.245 -24.205 1.00 95.62 302 ASP A CA 1
ATOM 2344 C C . ASP A 1 302 ? 11.070 -14.327 -25.273 1.00 95.62 302 ASP A C 1
ATOM 2346 O O . ASP A 1 302 ? 12.136 -14.596 -25.832 1.00 95.62 302 ASP A O 1
ATOM 2350 N N . THR A 1 303 ? 10.398 -13.210 -25.557 1.00 95.75 303 THR A N 1
ATOM 2351 C CA . THR A 1 303 ? 10.859 -12.277 -26.589 1.00 95.75 303 THR A CA 1
ATOM 2352 C C . THR A 1 303 ? 12.041 -11.426 -26.126 1.00 95.75 303 THR A C 1
ATOM 2354 O O . THR A 1 303 ? 12.945 -11.185 -26.924 1.00 95.75 303 THR A O 1
ATOM 2357 N N . ILE A 1 304 ? 12.082 -11.014 -24.856 1.00 95.44 304 ILE A N 1
ATOM 2358 C CA . ILE A 1 304 ? 13.203 -10.253 -24.279 1.00 95.44 304 ILE A CA 1
ATOM 2359 C C . ILE A 1 304 ? 14.449 -11.136 -24.064 1.00 95.44 304 ILE A C 1
ATOM 2361 O O . ILE A 1 304 ? 15.570 -10.660 -24.200 1.00 95.44 304 ILE A O 1
ATOM 2365 N N . ALA A 1 305 ? 14.291 -12.442 -23.811 1.00 95.94 305 ALA A N 1
ATOM 2366 C CA . ALA A 1 305 ? 15.417 -13.380 -23.719 1.00 95.94 305 ALA A CA 1
ATOM 2367 C C . ALA A 1 305 ? 15.992 -13.792 -25.084 1.00 95.94 305 ALA A C 1
ATOM 2369 O O . ALA A 1 305 ? 17.112 -14.305 -25.173 1.00 95.94 305 ALA A O 1
ATOM 2370 N N . ASN A 1 306 ? 15.227 -13.620 -26.164 1.00 96.25 306 ASN A N 1
ATOM 2371 C CA . ASN A 1 306 ? 15.614 -14.108 -27.479 1.00 96.25 306 ASN A CA 1
ATOM 2372 C C . ASN A 1 306 ? 16.776 -13.291 -28.059 1.00 96.25 306 ASN A C 1
ATOM 2374 O O . ASN A 1 306 ? 16.592 -12.184 -28.555 1.00 96.25 306 ASN A O 1
ATOM 2378 N N . ARG A 1 307 ? 17.973 -13.884 -28.106 1.00 96.12 307 ARG A N 1
ATOM 2379 C CA . ARG A 1 307 ? 19.177 -13.268 -28.692 1.00 96.12 307 ARG A CA 1
ATOM 2380 C C . ARG A 1 307 ? 18.963 -12.671 -30.082 1.00 96.12 307 ARG A C 1
ATOM 2382 O O . ARG A 1 307 ? 19.552 -11.637 -30.380 1.00 96.12 307 ARG A O 1
ATOM 2389 N N . ASN A 1 308 ? 18.151 -13.294 -30.933 1.00 96.31 308 ASN A N 1
ATOM 2390 C CA . ASN A 1 308 ? 17.956 -12.828 -32.310 1.00 96.31 308 ASN A CA 1
ATOM 2391 C C . ASN A 1 308 ? 17.252 -11.466 -32.385 1.00 96.31 308 ASN A C 1
ATOM 2393 O O . ASN A 1 308 ? 17.328 -10.792 -33.414 1.00 96.31 308 ASN A O 1
ATOM 2397 N N . ASN A 1 309 ? 16.614 -11.050 -31.291 1.00 96.81 309 ASN A N 1
ATOM 2398 C CA . ASN A 1 309 ? 15.984 -9.747 -31.154 1.00 96.81 309 ASN A CA 1
ATOM 2399 C C . ASN A 1 309 ? 16.992 -8.621 -30.884 1.00 96.81 309 ASN A C 1
ATOM 2401 O O . ASN A 1 309 ? 16.614 -7.451 -30.941 1.00 96.81 309 ASN A O 1
ATOM 2405 N N . TYR A 1 310 ? 18.270 -8.954 -30.668 1.00 97.81 310 TYR A N 1
ATOM 2406 C CA . TYR A 1 310 ? 19.337 -8.016 -30.344 1.00 97.81 310 TYR A CA 1
ATOM 2407 C C . TYR A 1 310 ? 20.482 -8.085 -31.355 1.00 97.81 310 TYR A C 1
ATOM 2409 O O . TYR A 1 310 ? 20.971 -9.151 -31.736 1.00 97.81 310 TYR A O 1
ATOM 2417 N N . LYS A 1 311 ? 20.958 -6.912 -31.764 1.00 98.06 311 LYS A N 1
ATOM 2418 C CA . LYS A 1 311 ? 22.183 -6.721 -32.549 1.00 98.06 311 LYS A CA 1
ATOM 2419 C C . LYS A 1 311 ? 22.995 -5.598 -31.922 1.00 98.06 311 LYS A C 1
ATOM 2421 O O . LYS A 1 311 ? 22.432 -4.746 -31.238 1.00 98.06 311 LYS A O 1
ATOM 2426 N N . PHE A 1 312 ? 24.294 -5.565 -32.176 1.00 97.88 312 PHE A N 1
ATOM 2427 C CA . PHE A 1 312 ? 25.151 -4.473 -31.728 1.00 97.88 312 PHE A CA 1
ATOM 2428 C C . PHE A 1 312 ? 25.685 -3.667 -32.907 1.00 97.88 312 PHE A C 1
ATOM 2430 O O . PHE A 1 312 ? 25.800 -4.174 -34.022 1.00 97.88 312 PHE A O 1
ATOM 2437 N N . VAL A 1 313 ? 25.972 -2.395 -32.658 1.00 97.44 313 VAL A N 1
ATOM 2438 C CA . VAL A 1 313 ? 26.667 -1.518 -33.598 1.00 97.44 313 VAL A CA 1
ATOM 2439 C C . VAL A 1 313 ? 28.133 -1.487 -33.190 1.00 97.44 313 VAL A C 1
ATOM 2441 O O . VAL A 1 313 ? 28.428 -1.153 -32.039 1.00 97.44 313 VAL A O 1
ATOM 2444 N N . ASP A 1 314 ? 29.030 -1.862 -34.102 1.00 96.94 314 ASP A N 1
ATOM 2445 C CA . ASP A 1 314 ? 30.466 -1.888 -33.825 1.00 96.94 314 ASP A CA 1
ATOM 2446 C C . ASP A 1 314 ? 31.131 -0.503 -33.941 1.00 96.94 314 ASP A C 1
ATOM 2448 O O . ASP A 1 314 ? 30.521 0.453 -34.425 1.00 96.94 314 ASP A O 1
ATOM 2452 N N . GLY A 1 315 ? 32.397 -0.379 -33.529 1.00 95.00 315 GLY A N 1
ATOM 2453 C CA . GLY A 1 315 ? 33.158 0.875 -33.619 1.00 95.00 315 GLY A CA 1
ATOM 2454 C C . GLY A 1 315 ? 33.353 1.425 -35.038 1.00 95.00 315 GLY A C 1
ATOM 2455 O O . GLY A 1 315 ? 33.682 2.602 -35.191 1.00 95.00 315 GLY A O 1
ATOM 2456 N N . LEU A 1 316 ? 33.116 0.607 -36.070 1.00 95.56 316 LEU A N 1
ATOM 2457 C CA . LEU A 1 316 ? 33.124 0.991 -37.486 1.00 95.56 316 LEU A CA 1
ATOM 2458 C C . LEU A 1 316 ? 31.726 1.412 -37.987 1.00 95.56 316 LEU A C 1
ATOM 2460 O O . LEU A 1 316 ? 31.596 1.895 -39.110 1.00 95.56 316 LEU A O 1
ATOM 2464 N N . GLY A 1 317 ? 30.684 1.247 -37.167 1.00 94.56 317 GLY A N 1
ATOM 2465 C CA . GLY A 1 317 ? 29.293 1.563 -37.482 1.00 94.56 317 GLY A CA 1
ATOM 2466 C C . GLY A 1 317 ? 28.493 0.410 -38.100 1.00 94.56 317 GLY A C 1
ATOM 2467 O O . GLY A 1 317 ? 27.328 0.615 -38.459 1.00 94.56 317 GLY A O 1
ATOM 2468 N N . ASN A 1 318 ? 29.065 -0.792 -38.217 1.00 97.12 318 ASN A N 1
ATOM 2469 C CA . ASN A 1 318 ? 28.367 -1.952 -38.771 1.00 97.12 318 ASN A CA 1
ATOM 2470 C C . ASN A 1 318 ? 27.402 -2.548 -37.745 1.00 97.12 318 ASN A C 1
ATOM 2472 O O . ASN A 1 318 ? 27.692 -2.602 -36.552 1.00 97.12 318 ASN A O 1
ATOM 2476 N N . VAL A 1 319 ? 26.255 -3.037 -38.220 1.00 97.75 319 VAL A N 1
ATOM 2477 C CA . VAL A 1 319 ? 25.273 -3.737 -37.383 1.00 97.75 319 VAL A CA 1
ATOM 2478 C C . VAL A 1 319 ? 25.539 -5.237 -37.449 1.00 97.75 319 VAL A C 1
ATOM 2480 O O . VAL A 1 319 ? 25.365 -5.851 -38.500 1.00 97.75 319 VAL A O 1
ATOM 2483 N N . ASN A 1 320 ? 25.902 -5.827 -36.316 1.00 98.00 320 ASN A N 1
ATOM 2484 C CA . ASN A 1 320 ? 26.319 -7.219 -36.198 1.00 98.00 320 ASN A CA 1
ATOM 2485 C C . ASN A 1 320 ? 25.399 -7.994 -35.237 1.00 98.00 320 ASN A C 1
ATOM 2487 O O . ASN A 1 320 ? 24.890 -7.413 -34.274 1.00 98.00 320 ASN A O 1
ATOM 2491 N N . PRO A 1 321 ? 25.169 -9.303 -35.451 1.00 97.62 321 PRO A N 1
ATOM 2492 C CA . PRO A 1 321 ? 24.530 -10.138 -34.434 1.00 97.62 321 PRO A CA 1
ATOM 2493 C C . PRO A 1 321 ? 25.355 -10.127 -33.141 1.00 97.62 321 PRO A C 1
ATOM 2495 O O . PRO A 1 321 ? 26.572 -9.950 -33.189 1.00 97.62 321 PRO A O 1
ATOM 2498 N N . LEU A 1 322 ? 24.713 -10.337 -31.988 1.00 97.38 322 LEU A N 1
ATOM 2499 C CA . LEU A 1 322 ? 25.457 -10.514 -30.737 1.00 97.38 322 LEU A CA 1
ATOM 2500 C C . LEU A 1 322 ? 26.460 -11.677 -30.865 1.00 97.38 322 LEU A C 1
ATOM 2502 O O . LEU A 1 322 ? 26.127 -12.696 -31.480 1.00 97.38 322 LEU A O 1
ATOM 2506 N N . PRO A 1 323 ? 27.671 -11.564 -30.285 1.00 96.00 323 PRO A N 1
ATOM 2507 C CA . PRO A 1 323 ? 28.625 -12.664 -30.304 1.00 96.00 323 PRO A CA 1
ATOM 2508 C C . PRO A 1 323 ? 28.054 -13.882 -29.570 1.00 96.00 323 PRO A C 1
ATOM 2510 O O . PRO A 1 323 ? 27.303 -13.747 -28.607 1.00 96.00 323 PRO A O 1
ATOM 2513 N N . GLU A 1 324 ? 28.439 -15.084 -29.999 1.00 94.81 324 GLU A N 1
ATOM 2514 C CA . GLU A 1 324 ? 27.861 -16.344 -29.505 1.00 94.81 324 GLU A CA 1
ATOM 2515 C C . GLU A 1 324 ? 27.976 -16.518 -27.980 1.00 94.81 324 GLU A C 1
ATOM 2517 O O . GLU A 1 324 ? 27.074 -17.058 -27.341 1.00 94.81 324 GLU A O 1
ATOM 2522 N N . ALA A 1 325 ? 29.051 -15.993 -27.389 1.00 95.06 325 ALA A N 1
ATOM 2523 C CA . ALA A 1 325 ? 29.308 -16.032 -25.953 1.00 95.06 325 ALA A CA 1
ATOM 2524 C C . ALA A 1 325 ? 28.687 -14.861 -25.157 1.00 95.06 325 ALA A C 1
ATOM 2526 O O . ALA A 1 325 ? 28.948 -14.758 -23.962 1.00 95.06 325 ALA A O 1
ATOM 2527 N N . ALA A 1 326 ? 27.909 -13.963 -25.779 1.00 96.69 326 ALA A N 1
ATOM 2528 C CA . ALA A 1 326 ? 27.222 -12.895 -25.045 1.00 96.69 326 ALA A CA 1
ATOM 2529 C C . ALA A 1 326 ? 25.959 -13.403 -24.346 1.00 96.69 326 ALA A C 1
ATOM 2531 O O . ALA A 1 326 ? 25.114 -14.007 -24.994 1.00 96.69 326 ALA A O 1
ATOM 2532 N N . ASN A 1 327 ? 25.758 -13.097 -23.072 1.00 96.12 327 ASN A N 1
ATOM 2533 C CA . ASN A 1 327 ? 24.570 -13.544 -22.340 1.00 96.12 327 ASN A CA 1
ATOM 2534 C C . ASN A 1 327 ? 23.505 -12.451 -22.274 1.00 96.12 327 ASN A C 1
ATOM 2536 O O . ASN A 1 327 ? 23.837 -11.270 -22.211 1.00 96.12 327 ASN A O 1
ATOM 2540 N N . ILE A 1 328 ? 22.232 -12.852 -22.265 1.00 97.25 328 ILE A N 1
ATOM 2541 C CA . ILE A 1 328 ? 21.099 -11.966 -21.984 1.00 97.25 328 ILE A CA 1
ATOM 2542 C C . ILE A 1 328 ? 20.455 -12.457 -20.695 1.00 97.25 328 ILE A C 1
ATOM 2544 O O . ILE A 1 328 ? 20.033 -13.608 -20.610 1.00 97.25 328 ILE A O 1
ATOM 2548 N N . ILE A 1 329 ? 20.411 -11.586 -19.695 1.00 94.81 329 ILE A N 1
ATOM 2549 C CA . ILE A 1 329 ? 19.791 -11.835 -18.397 1.00 94.81 329 ILE A CA 1
ATOM 2550 C C . ILE A 1 329 ? 18.625 -10.861 -18.273 1.00 94.81 329 ILE A C 1
ATOM 2552 O O . ILE A 1 329 ? 18.808 -9.653 -18.412 1.00 94.81 329 ILE A O 1
ATOM 2556 N N . ILE A 1 330 ? 17.426 -11.385 -18.051 1.00 93.94 330 ILE A N 1
ATOM 2557 C CA . ILE A 1 330 ? 16.220 -10.572 -17.883 1.00 93.94 330 ILE A CA 1
ATOM 2558 C C . ILE A 1 330 ? 16.218 -10.003 -16.462 1.00 93.94 330 ILE A C 1
ATOM 2560 O O . ILE A 1 330 ? 16.534 -10.732 -15.517 1.00 93.94 330 ILE A O 1
ATOM 2564 N N . GLY A 1 331 ? 15.863 -8.728 -16.315 1.00 89.75 331 GLY A N 1
ATOM 2565 C CA . GLY A 1 331 ? 15.552 -8.157 -15.007 1.00 89.75 331 GLY A CA 1
ATOM 2566 C C . GLY A 1 331 ? 14.361 -8.876 -14.366 1.00 89.75 331 GLY A C 1
ATOM 2567 O O . GLY A 1 331 ? 13.478 -9.383 -15.062 1.00 89.75 331 GLY A O 1
ATOM 2568 N N . LYS A 1 332 ? 14.314 -8.931 -13.036 1.00 83.94 332 LYS A N 1
ATOM 2569 C CA . LYS A 1 332 ? 13.235 -9.593 -12.278 1.00 83.94 332 LYS A CA 1
ATOM 2570 C C . LYS A 1 332 ? 11.841 -9.066 -12.625 1.00 83.94 332 LYS A C 1
ATOM 2572 O O . LYS A 1 332 ? 10.889 -9.838 -12.680 1.00 83.94 332 LYS A O 1
ATOM 2577 N N . THR A 1 333 ? 11.727 -7.774 -12.910 1.00 81.25 333 THR A N 1
ATOM 2578 C CA . THR A 1 333 ? 10.468 -7.105 -13.282 1.00 81.25 333 THR A CA 1
ATOM 2579 C C . THR A 1 333 ? 10.121 -7.247 -14.764 1.00 81.25 333 THR A C 1
ATOM 2581 O O . THR A 1 333 ? 9.097 -6.741 -15.215 1.00 81.25 333 THR A O 1
ATOM 2584 N N . SER A 1 334 ? 10.983 -7.891 -15.559 1.00 89.56 334 SER A N 1
ATOM 2585 C CA . SER A 1 334 ? 10.902 -7.928 -17.027 1.00 89.56 334 SER A CA 1
ATOM 2586 C C . SER A 1 334 ? 10.861 -6.544 -17.698 1.00 89.56 334 SER A C 1
ATOM 2588 O O . SER A 1 334 ? 10.558 -6.449 -18.885 1.00 89.56 334 SER A O 1
ATOM 2590 N N . LYS A 1 335 ? 11.202 -5.468 -16.972 1.00 90.06 335 LYS A N 1
ATOM 2591 C CA . LYS A 1 335 ? 11.315 -4.093 -17.494 1.00 90.06 335 LYS A CA 1
ATOM 2592 C C . LYS A 1 335 ? 12.728 -3.750 -17.965 1.00 90.06 335 LYS A C 1
ATOM 2594 O O . LYS A 1 335 ? 12.956 -2.661 -18.496 1.00 90.06 335 LYS A O 1
ATOM 2599 N N . SER A 1 336 ? 13.682 -4.666 -17.808 1.00 94.38 336 SER A N 1
ATOM 2600 C CA . SER A 1 336 ? 15.048 -4.496 -18.296 1.00 94.38 336 SER A CA 1
ATOM 2601 C C . SER A 1 336 ? 15.681 -5.799 -18.790 1.00 94.38 336 SER A C 1
ATOM 2603 O O . SER A 1 336 ? 15.221 -6.905 -18.494 1.00 94.38 336 SER A O 1
ATOM 2605 N N . ALA A 1 337 ? 16.747 -5.663 -19.581 1.00 96.81 337 ALA A N 1
ATOM 2606 C CA . ALA A 1 337 ? 17.615 -6.758 -20.002 1.00 96.81 337 ALA A CA 1
ATOM 2607 C C . ALA A 1 337 ? 19.088 -6.362 -19.868 1.00 96.81 337 ALA A C 1
ATOM 2609 O O . ALA A 1 337 ? 19.522 -5.340 -20.404 1.00 96.81 337 ALA A O 1
ATOM 2610 N N . ARG A 1 338 ? 19.875 -7.208 -19.203 1.00 95.94 338 ARG A N 1
ATOM 2611 C CA . ARG A 1 338 ? 21.330 -7.107 -19.091 1.00 95.94 338 ARG A CA 1
ATOM 2612 C C . ARG A 1 338 ? 21.987 -7.961 -20.169 1.00 95.94 338 ARG A C 1
ATOM 2614 O O . ARG A 1 338 ? 21.862 -9.182 -20.163 1.00 95.94 338 ARG A O 1
ATOM 2621 N N . ILE A 1 339 ? 22.718 -7.317 -21.070 1.00 97.44 339 ILE A N 1
ATOM 2622 C CA . ILE A 1 339 ? 23.485 -7.960 -22.135 1.00 97.44 339 ILE A CA 1
ATOM 2623 C C . ILE A 1 339 ? 24.960 -7.947 -21.740 1.00 97.44 339 ILE A C 1
ATOM 2625 O O . ILE A 1 339 ? 25.575 -6.884 -21.668 1.00 97.44 339 ILE A O 1
ATOM 2629 N N . GLU A 1 340 ? 25.533 -9.118 -21.487 1.00 96.12 340 GLU A N 1
ATOM 2630 C CA . GLU A 1 340 ? 26.930 -9.282 -21.085 1.00 96.12 340 GLU A CA 1
ATOM 2631 C C . GLU A 1 340 ? 27.772 -9.723 -22.280 1.00 96.12 340 GLU A C 1
ATOM 2633 O O . GLU A 1 340 ? 27.585 -10.818 -22.806 1.00 96.12 340 GLU A O 1
ATOM 2638 N N . PHE A 1 341 ? 28.711 -8.886 -22.714 1.00 96.56 341 PHE A N 1
ATOM 2639 C CA . PHE A 1 341 ? 29.634 -9.213 -23.795 1.00 96.56 341 PHE A CA 1
ATOM 2640 C C . PHE A 1 341 ? 30.872 -9.959 -23.270 1.00 96.56 341 PHE A C 1
ATOM 2642 O O . PHE A 1 341 ? 31.299 -9.744 -22.132 1.00 96.56 341 PHE A O 1
ATOM 2649 N N . PRO A 1 342 ? 31.521 -10.788 -24.112 1.00 95.06 342 PRO A N 1
ATOM 2650 C CA . PRO A 1 342 ? 32.808 -11.390 -23.778 1.00 95.06 342 PRO A CA 1
ATOM 2651 C C . PRO A 1 342 ? 33.870 -10.337 -23.434 1.00 95.06 342 PRO A C 1
ATOM 2653 O O . PRO A 1 342 ? 33.857 -9.227 -23.968 1.00 95.06 342 PRO A O 1
ATOM 2656 N N . SER A 1 343 ? 34.856 -10.708 -22.614 1.00 92.44 343 SER A N 1
ATOM 2657 C CA . SER A 1 343 ? 35.925 -9.806 -22.143 1.00 92.44 343 SER A CA 1
ATOM 2658 C C . SER A 1 343 ? 36.730 -9.122 -23.259 1.00 92.44 343 SER A C 1
ATOM 2660 O O . SER A 1 343 ? 37.326 -8.076 -23.031 1.00 92.44 343 SER A O 1
ATOM 2662 N N . SER A 1 344 ? 36.745 -9.687 -24.472 1.00 92.94 344 SER A N 1
ATOM 2663 C CA . SER A 1 344 ? 37.443 -9.108 -25.625 1.00 92.94 344 SER A CA 1
ATOM 2664 C C . SER A 1 344 ? 36.721 -7.937 -26.296 1.00 92.94 344 SER A C 1
ATOM 2666 O O . SER A 1 344 ? 37.284 -7.355 -27.220 1.00 92.94 344 SER A O 1
ATOM 2668 N N . TYR A 1 345 ? 35.465 -7.678 -25.932 1.00 94.62 345 TYR A N 1
ATOM 2669 C CA . TYR A 1 345 ? 34.698 -6.528 -26.409 1.00 94.62 345 TYR A CA 1
ATOM 2670 C C . TYR A 1 345 ? 34.875 -5.354 -25.457 1.00 94.62 345 TYR A C 1
ATOM 2672 O O . TYR A 1 345 ? 35.209 -5.541 -24.291 1.00 94.62 345 TYR A O 1
ATOM 2680 N N . HIS A 1 346 ? 34.639 -4.151 -25.958 1.00 92.19 346 HIS A N 1
ATOM 2681 C CA . HIS A 1 346 ? 34.740 -2.932 -25.174 1.00 92.19 346 HIS A CA 1
ATOM 2682 C C . HIS A 1 346 ? 33.503 -2.065 -25.414 1.00 92.19 346 HIS A C 1
ATOM 2684 O O . HIS A 1 346 ? 33.142 -1.794 -26.556 1.00 92.19 346 HIS A O 1
ATOM 2690 N N . ILE A 1 347 ? 32.829 -1.646 -24.341 1.00 93.88 347 ILE A N 1
ATOM 2691 C CA . ILE A 1 347 ? 31.653 -0.776 -24.449 1.00 93.88 347 ILE A CA 1
ATOM 2692 C C . ILE A 1 347 ? 32.103 0.680 -24.462 1.00 93.88 347 ILE A C 1
ATOM 2694 O O . ILE A 1 347 ? 32.579 1.206 -23.447 1.00 93.88 347 ILE A O 1
ATOM 2698 N N . ALA A 1 348 ? 31.886 1.318 -25.606 1.00 91.12 348 ALA A N 1
ATOM 2699 C CA . ALA A 1 348 ? 32.072 2.742 -25.801 1.00 91.12 348 ALA A CA 1
ATOM 2700 C C . ALA A 1 348 ? 30.777 3.492 -25.461 1.00 91.12 348 ALA A C 1
ATOM 2702 O O . ALA A 1 348 ? 29.669 3.029 -25.731 1.00 91.12 348 ALA A O 1
ATOM 2703 N N . THR A 1 349 ? 30.936 4.668 -24.866 1.00 89.62 349 THR A N 1
ATOM 2704 C CA . THR A 1 349 ? 29.840 5.541 -24.433 1.00 89.62 349 THR A CA 1
ATOM 2705 C C . THR A 1 349 ? 30.111 6.959 -24.925 1.00 89.62 349 THR A C 1
ATOM 2707 O O . THR A 1 349 ? 31.073 7.215 -25.648 1.00 89.62 349 THR A O 1
ATOM 2710 N N . ASN A 1 350 ? 29.285 7.922 -24.528 1.00 78.25 350 ASN A N 1
ATOM 2711 C CA . ASN A 1 350 ? 29.573 9.337 -24.758 1.00 78.25 350 ASN A CA 1
ATOM 2712 C C . ASN A 1 350 ? 30.852 9.828 -24.046 1.00 78.25 350 ASN A C 1
ATOM 2714 O O . ASN A 1 350 ? 31.400 10.856 -24.440 1.00 78.25 350 ASN A O 1
ATOM 2718 N N . THR A 1 351 ? 31.327 9.122 -23.016 1.00 79.00 351 THR A N 1
ATOM 2719 C CA . THR A 1 351 ? 32.543 9.463 -22.257 1.00 79.00 351 THR A CA 1
ATOM 2720 C C . THR A 1 351 ? 33.696 8.487 -22.505 1.00 79.00 351 THR A C 1
ATOM 2722 O O . THR A 1 351 ? 34.858 8.879 -22.403 1.00 79.00 351 THR A O 1
ATOM 2725 N N . THR A 1 352 ? 33.402 7.234 -22.865 1.00 81.69 352 THR A N 1
ATOM 2726 C CA . THR A 1 352 ? 34.404 6.218 -23.212 1.00 81.69 352 THR A CA 1
ATOM 2727 C C . THR A 1 352 ? 34.652 6.217 -24.723 1.00 81.69 352 THR A C 1
ATOM 2729 O O . THR A 1 352 ? 33.730 5.960 -25.495 1.00 81.69 352 THR A O 1
ATOM 2732 N N . GLN A 1 353 ? 35.890 6.473 -25.165 1.00 82.62 353 GLN A N 1
ATOM 2733 C CA . GLN A 1 353 ? 36.205 6.605 -26.594 1.00 82.62 353 GLN A CA 1
ATOM 2734 C C . GLN A 1 353 ? 35.932 5.325 -27.400 1.00 82.62 353 GLN A C 1
ATOM 2736 O O . GLN A 1 353 ? 36.361 4.232 -27.035 1.00 82.62 353 GLN A O 1
ATOM 2741 N N . ASN A 1 354 ? 35.291 5.504 -28.556 1.00 88.88 354 ASN A N 1
ATOM 2742 C CA . ASN A 1 354 ? 35.308 4.537 -29.650 1.00 88.88 354 ASN A CA 1
ATOM 2743 C C . ASN A 1 354 ? 36.722 4.497 -30.260 1.00 88.88 354 ASN A C 1
ATOM 2745 O O . ASN A 1 354 ? 37.229 5.534 -30.690 1.00 88.88 354 ASN A O 1
ATOM 2749 N N . THR A 1 355 ? 37.346 3.319 -30.321 1.00 88.69 355 THR A N 1
ATOM 2750 C CA . THR A 1 355 ? 38.688 3.131 -30.902 1.00 88.69 355 THR A CA 1
ATOM 2751 C C . THR A 1 355 ? 38.650 2.850 -32.406 1.00 88.69 355 THR A C 1
ATOM 2753 O O . THR A 1 355 ? 39.696 2.759 -33.048 1.00 88.69 355 THR A O 1
ATOM 2756 N N . GLY A 1 356 ? 37.451 2.729 -32.986 1.00 88.88 356 GLY A N 1
ATOM 2757 C CA . GLY A 1 356 ? 37.243 2.386 -34.389 1.00 88.88 356 GLY A CA 1
ATOM 2758 C C . GLY A 1 356 ? 37.433 0.896 -34.672 1.00 88.88 356 GLY A C 1
ATOM 2759 O O . GLY A 1 356 ? 37.684 0.520 -35.815 1.00 88.88 356 GLY A O 1
ATOM 2760 N N . ASN A 1 357 ? 37.353 0.033 -33.653 1.00 92.31 357 ASN A N 1
ATOM 2761 C CA . ASN A 1 357 ? 37.517 -1.410 -33.808 1.00 92.31 357 ASN A CA 1
ATOM 2762 C C . ASN A 1 357 ? 36.155 -2.119 -33.922 1.00 92.31 357 ASN A C 1
ATOM 2764 O O . ASN A 1 357 ? 35.201 -1.785 -33.229 1.00 92.31 357 ASN A O 1
ATOM 2768 N N . SER A 1 358 ? 36.089 -3.183 -34.725 1.00 93.56 358 SER A N 1
ATOM 2769 C CA . SER A 1 358 ? 34.970 -4.143 -34.781 1.00 93.56 358 SER A CA 1
ATOM 2770 C C . SER A 1 358 ? 34.531 -4.738 -33.428 1.00 93.56 358 SER A C 1
ATOM 2772 O O . SER A 1 358 ? 33.421 -5.252 -33.314 1.00 93.56 358 SER A O 1
ATOM 2774 N N . LYS A 1 359 ? 35.398 -4.703 -32.405 1.00 93.88 359 LYS A N 1
ATOM 2775 C CA . LYS A 1 359 ? 35.098 -5.174 -31.042 1.00 93.88 359 LYS A CA 1
ATOM 2776 C C . LYS A 1 359 ? 34.643 -4.074 -30.083 1.00 93.88 359 LYS A C 1
ATOM 2778 O O . LYS A 1 359 ? 34.291 -4.385 -28.944 1.00 93.88 359 LYS A O 1
ATOM 2783 N N . ASP A 1 360 ? 34.641 -2.819 -30.521 1.00 94.75 360 ASP A N 1
ATOM 2784 C CA . ASP A 1 360 ? 33.952 -1.767 -29.785 1.00 94.75 360 ASP A CA 1
ATOM 2785 C C . ASP A 1 360 ? 32.450 -1.923 -29.984 1.00 94.75 360 ASP A C 1
ATOM 2787 O O . ASP A 1 360 ? 31.994 -2.212 -31.085 1.00 94.75 360 ASP A O 1
ATOM 2791 N N . VAL A 1 361 ? 31.683 -1.706 -28.925 1.00 96.31 361 VAL A N 1
ATOM 2792 C CA . VAL A 1 361 ? 30.225 -1.715 -28.936 1.00 96.31 361 VAL A CA 1
ATOM 2793 C C . VAL A 1 361 ? 29.764 -0.292 -28.651 1.00 96.31 361 VAL A C 1
ATOM 2795 O O . VAL A 1 361 ? 29.915 0.186 -27.529 1.00 96.31 361 VAL A O 1
ATOM 2798 N N . ILE A 1 362 ? 29.240 0.395 -29.671 1.00 94.75 362 ILE A N 1
ATOM 2799 C CA . ILE A 1 362 ? 28.817 1.810 -29.585 1.00 94.75 362 ILE A CA 1
ATOM 2800 C C . ILE A 1 362 ? 27.290 1.976 -29.500 1.00 94.75 362 ILE A C 1
ATOM 2802 O O . ILE A 1 362 ? 26.781 3.067 -29.236 1.00 94.75 362 ILE A O 1
ATOM 2806 N N . GLY A 1 363 ? 26.539 0.904 -29.752 1.00 95.75 363 GLY A N 1
ATOM 2807 C CA . GLY A 1 363 ? 25.082 0.929 -29.768 1.00 95.75 363 GLY A CA 1
ATOM 2808 C C . GLY A 1 363 ? 24.463 -0.459 -29.841 1.00 95.75 363 GLY A C 1
ATOM 2809 O O . GLY A 1 363 ? 25.148 -1.450 -30.103 1.00 95.75 363 GLY A O 1
ATOM 2810 N N . LEU A 1 364 ? 23.148 -0.514 -29.658 1.00 97.38 364 LEU A N 1
ATOM 2811 C CA . LEU A 1 364 ? 22.346 -1.722 -29.824 1.00 97.38 364 LEU A CA 1
ATOM 2812 C C . LEU A 1 364 ? 21.164 -1.461 -30.754 1.00 97.38 364 LEU A C 1
ATOM 2814 O O . LEU A 1 364 ? 20.641 -0.349 -30.846 1.00 97.38 364 LEU A O 1
ATOM 2818 N N . VAL A 1 365 ? 20.731 -2.523 -31.423 1.00 97.25 365 VAL A N 1
ATOM 2819 C CA . VAL A 1 365 ? 19.454 -2.594 -32.125 1.00 97.25 365 VAL A CA 1
ATOM 2820 C C . VAL A 1 365 ? 18.604 -3.645 -31.429 1.00 97.25 365 VAL A C 1
ATOM 2822 O O . VAL A 1 365 ? 19.034 -4.791 -31.308 1.00 97.25 365 VAL A O 1
ATOM 2825 N N . VAL A 1 366 ? 17.412 -3.254 -30.991 1.00 97.12 366 VAL A N 1
ATOM 2826 C CA . VAL A 1 366 ? 16.415 -4.125 -30.359 1.00 97.12 366 VAL A CA 1
ATOM 2827 C C . VAL A 1 366 ? 15.211 -4.210 -31.287 1.00 97.12 366 VAL A C 1
ATOM 2829 O O . VAL A 1 366 ? 14.749 -3.191 -31.792 1.00 97.12 366 VAL A O 1
ATOM 2832 N N . SER A 1 367 ? 14.707 -5.407 -31.558 1.00 94.94 367 SER A N 1
ATOM 2833 C CA . SER A 1 367 ? 13.612 -5.630 -32.512 1.00 94.94 367 SER A CA 1
ATOM 2834 C C . SER A 1 367 ? 12.756 -6.815 -32.093 1.00 94.94 367 SER A C 1
ATOM 2836 O O . SER A 1 367 ? 13.260 -7.708 -31.429 1.00 94.94 367 SER A O 1
ATOM 2838 N N . ASN A 1 368 ? 11.482 -6.844 -32.490 1.00 92.56 368 ASN A N 1
ATOM 2839 C CA . ASN A 1 368 ? 10.568 -7.977 -32.256 1.00 92.56 368 ASN A CA 1
ATOM 2840 C C . ASN A 1 368 ? 10.387 -8.413 -30.784 1.00 92.56 368 ASN A C 1
ATOM 2842 O O . ASN A 1 368 ? 9.879 -9.508 -30.534 1.00 92.56 368 ASN A O 1
ATOM 2846 N N . VAL A 1 369 ? 10.780 -7.583 -29.814 1.00 94.00 369 VAL A N 1
ATOM 2847 C CA . VAL A 1 369 ? 10.373 -7.773 -28.417 1.00 94.00 369 VAL A CA 1
ATOM 2848 C C . VAL A 1 369 ? 8.935 -7.291 -28.249 1.00 94.00 369 VAL A C 1
ATOM 2850 O O . VAL A 1 369 ? 8.510 -6.338 -28.916 1.00 94.00 369 VAL A O 1
ATOM 2853 N N . LYS A 1 370 ? 8.190 -7.985 -27.392 1.00 92.12 370 LYS A N 1
ATOM 2854 C CA . LYS A 1 370 ? 6.778 -7.728 -27.123 1.00 92.12 370 LYS A CA 1
ATOM 2855 C C . LYS A 1 370 ? 6.554 -7.450 -25.645 1.00 92.12 370 LYS A C 1
ATOM 2857 O O . LYS A 1 370 ? 7.320 -7.949 -24.823 1.00 92.12 370 LYS A O 1
ATOM 2862 N N . ASP A 1 371 ? 5.509 -6.706 -25.318 1.00 89.50 371 ASP A N 1
ATOM 2863 C CA . ASP A 1 371 ? 5.005 -6.625 -23.945 1.00 89.50 371 ASP A CA 1
ATOM 2864 C C . ASP A 1 371 ? 4.269 -7.921 -23.540 1.00 89.50 371 ASP A C 1
ATOM 2866 O O . ASP A 1 371 ? 4.115 -8.858 -24.336 1.00 89.50 371 ASP A O 1
ATOM 2870 N N . THR A 1 372 ? 3.810 -7.994 -22.291 1.00 85.88 372 THR A N 1
ATOM 2871 C CA . THR A 1 372 ? 3.009 -9.120 -21.772 1.00 85.88 372 THR A CA 1
ATOM 2872 C C . THR A 1 372 ? 1.656 -9.296 -22.474 1.00 85.88 372 THR A C 1
ATOM 2874 O O . THR A 1 372 ? 1.056 -10.367 -22.377 1.00 85.88 372 THR A O 1
ATOM 2877 N N . SER A 1 373 ? 1.202 -8.283 -23.214 1.00 84.12 373 SER A N 1
ATOM 2878 C CA . SER A 1 373 ? -0.042 -8.252 -23.994 1.00 84.12 373 SER A CA 1
ATOM 2879 C C . SER A 1 373 ? 0.175 -8.493 -25.492 1.00 84.12 373 SER A C 1
ATOM 2881 O O . SER A 1 373 ? -0.743 -8.326 -26.292 1.00 84.12 373 SER A O 1
ATOM 2883 N N . GLU A 1 374 ? 1.383 -8.916 -25.867 1.00 87.62 374 GLU A N 1
ATOM 2884 C CA . GLU A 1 374 ? 1.833 -9.193 -27.228 1.00 87.62 374 GLU A CA 1
ATOM 2885 C C . GLU A 1 374 ? 1.949 -7.985 -28.178 1.00 87.62 374 GLU A C 1
ATOM 2887 O O . GLU A 1 374 ? 2.189 -8.184 -29.378 1.00 87.62 374 GLU A O 1
ATOM 2892 N N . ASN A 1 375 ? 1.871 -6.743 -27.688 1.00 86.62 375 ASN A N 1
ATOM 2893 C CA . ASN A 1 375 ? 2.153 -5.575 -28.521 1.00 86.62 375 ASN A CA 1
ATOM 2894 C C . ASN A 1 375 ? 3.653 -5.498 -28.832 1.00 86.62 375 ASN A C 1
ATOM 2896 O O . ASN A 1 375 ? 4.505 -5.697 -27.969 1.00 86.62 375 ASN A O 1
ATOM 2900 N N . ILE A 1 376 ? 3.992 -5.193 -30.085 1.00 88.25 376 ILE A N 1
ATOM 2901 C CA . ILE A 1 376 ? 5.381 -5.053 -30.553 1.00 88.25 376 ILE A CA 1
ATOM 2902 C C . ILE A 1 376 ? 5.903 -3.655 -30.207 1.00 88.25 376 ILE A C 1
ATOM 2904 O O . ILE A 1 376 ? 5.121 -2.708 -30.199 1.00 88.25 376 ILE A O 1
ATOM 2908 N N . LEU A 1 377 ? 7.222 -3.520 -30.000 1.00 89.75 377 LEU A N 1
ATOM 2909 C CA . LEU A 1 377 ? 7.905 -2.225 -29.873 1.00 89.75 377 LEU A CA 1
ATOM 2910 C C . LEU A 1 377 ? 7.352 -1.141 -30.806 1.00 89.75 377 LEU A C 1
ATOM 2912 O O . LEU A 1 377 ? 7.199 -1.346 -32.017 1.00 89.75 377 LEU A O 1
ATOM 2916 N N . LYS A 1 378 ? 7.189 0.054 -30.240 1.00 81.31 378 LYS A N 1
ATOM 2917 C CA . LYS A 1 378 ? 6.993 1.301 -30.967 1.00 81.31 378 LYS A CA 1
ATOM 2918 C C . LYS A 1 378 ? 8.123 1.421 -31.993 1.00 81.31 378 LYS A C 1
ATOM 2920 O O . LYS A 1 378 ? 9.295 1.343 -31.638 1.00 81.31 378 LYS A O 1
ATOM 2925 N N . ASP A 1 379 ? 7.747 1.523 -33.265 1.00 79.94 379 ASP A N 1
ATOM 2926 C CA . ASP A 1 379 ? 8.635 1.584 -34.437 1.00 79.94 379 ASP A CA 1
ATOM 2927 C C . ASP A 1 379 ? 9.230 0.251 -34.936 1.00 79.94 379 ASP A C 1
ATOM 2929 O O . ASP A 1 379 ? 10.106 0.267 -35.800 1.00 79.94 379 ASP A O 1
ATOM 2933 N N . THR A 1 380 ? 8.733 -0.914 -34.490 1.00 78.50 380 THR A N 1
AT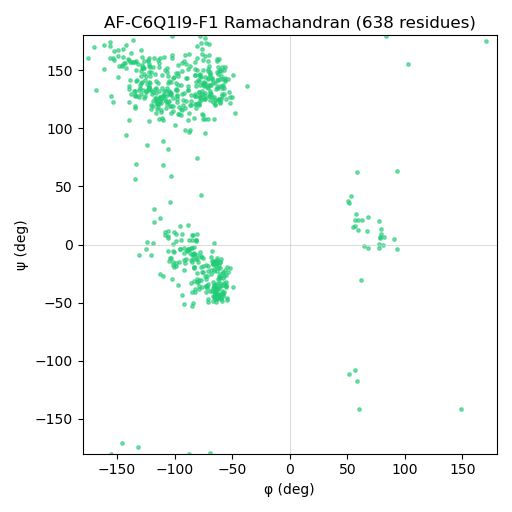OM 2934 C CA . THR A 1 380 ? 9.153 -2.296 -34.869 1.00 78.50 380 THR A CA 1
ATOM 2935 C C . THR A 1 380 ? 10.606 -2.680 -34.542 1.00 78.50 380 THR A C 1
ATOM 2937 O O . THR A 1 380 ? 10.893 -3.841 -34.236 1.00 78.50 380 THR A O 1
ATOM 2940 N N . SER A 1 381 ? 11.523 -1.715 -34.551 1.00 88.44 381 SER A N 1
ATOM 2941 C CA . SER A 1 381 ? 12.904 -1.830 -34.105 1.00 88.44 381 SER A CA 1
ATOM 2942 C C . SER A 1 381 ? 13.394 -0.496 -33.549 1.00 88.44 381 SER A C 1
ATOM 2944 O O . SER A 1 381 ? 13.083 0.560 -34.093 1.00 88.44 381 SER A O 1
ATOM 2946 N N . TYR A 1 382 ? 14.216 -0.553 -32.511 1.00 93.19 382 TYR A N 1
ATOM 2947 C CA . TYR A 1 382 ? 14.857 0.596 -31.894 1.00 93.19 382 TYR A CA 1
ATOM 2948 C C . TYR A 1 382 ? 16.375 0.483 -32.047 1.00 93.19 382 TYR A C 1
ATOM 2950 O O . TYR A 1 382 ? 16.962 -0.524 -31.650 1.00 93.19 382 TYR A O 1
ATOM 2958 N N . LYS A 1 383 ? 17.021 1.514 -32.602 1.00 93.88 383 LYS A N 1
ATOM 2959 C CA . LYS A 1 383 ? 18.485 1.638 -32.683 1.00 93.88 383 LYS A CA 1
ATOM 2960 C C . LYS A 1 383 ? 18.934 2.787 -31.784 1.00 93.88 383 LYS A C 1
ATOM 2962 O O . LYS A 1 383 ? 18.614 3.936 -32.073 1.00 93.88 383 LYS A O 1
ATOM 2967 N N . GLY A 1 384 ? 19.698 2.478 -30.740 1.00 91.69 384 GLY A N 1
ATOM 2968 C CA . GLY A 1 384 ? 20.152 3.452 -29.746 1.00 91.69 384 GLY A CA 1
ATOM 2969 C C . GLY A 1 384 ? 21.659 3.413 -29.507 1.00 91.69 384 GLY A C 1
ATOM 2970 O O . GLY A 1 384 ? 22.316 2.392 -29.720 1.00 91.69 384 GLY A O 1
ATOM 2971 N N . THR A 1 385 ? 22.203 4.543 -29.061 1.00 93.69 385 THR A N 1
ATOM 2972 C CA . THR A 1 385 ? 23.566 4.647 -28.522 1.00 93.69 385 THR A CA 1
ATOM 2973 C C . THR A 1 385 ? 23.595 4.233 -27.056 1.00 93.69 385 THR A C 1
ATOM 2975 O O . THR A 1 385 ? 22.586 4.340 -26.359 1.00 93.69 385 THR A O 1
ATOM 2978 N N . ILE A 1 386 ? 24.765 3.824 -26.573 1.00 94.75 386 ILE A N 1
ATOM 2979 C CA . ILE A 1 386 ? 24.965 3.469 -25.165 1.00 94.75 386 ILE A CA 1
ATOM 2980 C C . ILE A 1 386 ? 25.471 4.698 -24.409 1.00 94.75 386 ILE A C 1
ATOM 2982 O O . ILE A 1 386 ? 26.430 5.347 -24.830 1.00 94.75 386 ILE A O 1
ATOM 2986 N N . SER A 1 387 ? 24.822 5.019 -23.293 1.00 93.88 387 SER A N 1
ATOM 2987 C CA . SER A 1 387 ? 25.197 6.140 -22.426 1.00 93.88 387 SER A CA 1
ATOM 2988 C C . SER A 1 387 ? 25.784 5.648 -21.104 1.00 93.88 387 SER A C 1
ATOM 2990 O O . SER A 1 387 ? 25.556 4.509 -20.697 1.00 93.88 387 SER A O 1
ATOM 2992 N N . GLU A 1 388 ? 26.502 6.518 -20.399 1.00 91.75 388 GLU A N 1
ATOM 2993 C CA . GLU A 1 388 ? 26.738 6.309 -18.967 1.00 91.75 388 GLU A CA 1
ATOM 2994 C C . GLU A 1 388 ? 25.423 6.463 -18.185 1.00 91.75 388 GLU A C 1
ATOM 2996 O O . GLU A 1 388 ? 24.596 7.318 -18.539 1.00 91.75 388 GLU A O 1
ATOM 3001 N N . PRO A 1 389 ? 25.196 5.660 -17.134 1.00 91.88 389 PRO A N 1
ATOM 3002 C CA . PRO A 1 389 ? 24.027 5.807 -16.291 1.00 91.88 389 PRO A CA 1
ATOM 3003 C C . PRO A 1 389 ? 24.130 7.093 -15.471 1.00 91.88 389 PRO A C 1
ATOM 3005 O O . PRO A 1 389 ? 25.207 7.543 -15.070 1.00 91.88 389 PRO A O 1
ATOM 3008 N N . LYS A 1 390 ? 22.980 7.710 -15.216 1.00 90.50 390 LYS A N 1
ATOM 3009 C CA . LYS A 1 390 ? 22.901 8.903 -14.380 1.00 90.50 390 LYS A CA 1
ATOM 3010 C C . LYS A 1 390 ? 22.886 8.487 -12.909 1.00 90.50 390 LYS A C 1
ATOM 3012 O O . LYS A 1 390 ? 22.054 7.685 -12.500 1.00 90.50 390 LYS A O 1
ATOM 3017 N N . LEU A 1 391 ? 23.777 9.073 -12.111 1.00 91.19 391 LEU A N 1
ATOM 3018 C CA . LEU A 1 391 ? 23.786 8.864 -10.662 1.00 91.19 391 LEU A CA 1
ATOM 3019 C C . LEU A 1 391 ? 22.480 9.362 -10.029 1.00 91.19 391 LEU A C 1
ATOM 3021 O O . LEU A 1 391 ? 21.965 10.417 -10.414 1.00 91.19 391 LEU A O 1
ATOM 3025 N N . TYR A 1 392 ? 21.991 8.625 -9.031 1.00 90.31 392 TYR A N 1
ATOM 3026 C CA . TYR A 1 392 ? 20.797 8.938 -8.238 1.00 90.31 392 TYR A CA 1
ATOM 3027 C C . TYR A 1 392 ? 19.486 8.979 -9.038 1.00 90.31 392 TYR A C 1
ATOM 3029 O O . TYR A 1 392 ? 18.518 9.603 -8.611 1.00 90.31 392 TYR A O 1
ATOM 3037 N N . ASP A 1 393 ? 19.450 8.339 -10.207 1.00 88.62 393 ASP A N 1
ATOM 3038 C CA . ASP A 1 393 ? 18.243 8.246 -11.039 1.00 88.62 393 ASP A CA 1
ATOM 3039 C C . ASP A 1 393 ? 17.310 7.108 -10.580 1.00 88.62 393 ASP A C 1
ATOM 3041 O O . ASP A 1 393 ? 16.114 7.133 -10.860 1.00 88.62 393 ASP A O 1
ATOM 3045 N N . THR A 1 394 ? 17.847 6.149 -9.819 1.00 91.56 394 THR A N 1
ATOM 3046 C CA . THR A 1 394 ? 17.091 5.116 -9.095 1.00 91.56 394 THR A CA 1
ATOM 3047 C C . THR A 1 394 ? 16.709 5.628 -7.708 1.00 91.56 394 THR A C 1
ATOM 3049 O O . THR A 1 394 ? 17.551 6.183 -7.000 1.00 91.56 394 THR A O 1
ATOM 3052 N N . TYR A 1 395 ? 15.451 5.452 -7.305 1.00 91.25 395 TYR A N 1
ATOM 3053 C CA . TYR A 1 395 ? 14.899 5.983 -6.054 1.00 91.25 395 TYR A CA 1
ATOM 3054 C C . TYR A 1 395 ? 13.801 5.071 -5.485 1.00 91.25 395 TYR A C 1
ATOM 3056 O O . TYR A 1 395 ? 13.242 4.236 -6.195 1.00 91.25 395 TYR A O 1
ATOM 3064 N N . VAL A 1 396 ? 13.483 5.240 -4.198 1.00 92.75 396 VAL A N 1
ATOM 3065 C CA . VAL A 1 396 ? 12.356 4.560 -3.535 1.00 92.75 396 VAL A CA 1
ATOM 3066 C C . VAL A 1 396 ? 11.039 5.128 -4.066 1.00 92.75 396 VAL A C 1
ATOM 3068 O O . VAL A 1 396 ? 10.851 6.345 -4.049 1.00 92.75 396 VAL A O 1
ATOM 3071 N N . LYS A 1 397 ? 10.114 4.280 -4.520 1.00 89.62 397 LYS A N 1
ATOM 3072 C CA . LYS A 1 397 ? 8.778 4.725 -4.948 1.00 89.62 397 LYS A CA 1
ATOM 3073 C C . LYS A 1 397 ? 8.009 5.289 -3.741 1.00 89.62 397 LYS A C 1
ATOM 3075 O O . LYS A 1 397 ? 8.070 4.711 -2.652 1.00 89.62 397 LYS A O 1
ATOM 3080 N N . SER A 1 398 ? 7.280 6.394 -3.914 1.00 88.50 398 SER A N 1
ATOM 3081 C CA . SER A 1 398 ? 6.379 6.915 -2.868 1.00 88.50 398 SER A CA 1
ATOM 3082 C C . SER A 1 398 ? 5.352 5.858 -2.459 1.00 88.50 398 SER A C 1
ATOM 3084 O O . SER A 1 398 ? 4.960 5.043 -3.287 1.00 88.50 398 SER A O 1
ATOM 3086 N N . ASN A 1 399 ? 4.902 5.885 -1.202 1.00 90.12 399 ASN A N 1
ATOM 3087 C CA . ASN A 1 399 ? 3.860 4.996 -0.669 1.00 90.12 399 ASN A CA 1
ATOM 3088 C C . ASN A 1 399 ? 4.182 3.490 -0.755 1.00 90.12 399 ASN A C 1
ATOM 3090 O O . ASN A 1 399 ? 3.280 2.660 -0.720 1.00 90.12 399 ASN A O 1
ATOM 3094 N N . SER A 1 400 ? 5.460 3.117 -0.877 1.00 91.56 400 SER A N 1
ATOM 3095 C CA . SER A 1 400 ? 5.855 1.726 -1.151 1.00 91.56 400 SER A CA 1
ATOM 3096 C C . SER A 1 400 ? 6.326 0.925 0.059 1.00 91.56 400 SER A C 1
ATOM 3098 O O . SER A 1 400 ? 6.606 -0.264 -0.086 1.00 91.56 400 SER A O 1
ATOM 3100 N N . ILE A 1 401 ? 6.463 1.569 1.222 1.00 94.50 401 ILE A N 1
ATOM 3101 C CA . ILE A 1 401 ? 6.968 0.921 2.431 1.00 94.50 401 ILE A CA 1
ATOM 3102 C C . ILE A 1 401 ? 5.817 0.235 3.154 1.00 94.50 401 ILE A C 1
ATOM 3104 O O . ILE A 1 401 ? 4.887 0.895 3.619 1.00 94.50 401 ILE A O 1
ATOM 3108 N N . GLU A 1 402 ? 5.943 -1.072 3.318 1.00 93.38 402 GLU A N 1
ATOM 3109 C CA . GLU A 1 402 ? 5.002 -1.906 4.056 1.00 93.38 402 GLU A CA 1
ATOM 3110 C C . GLU A 1 402 ? 5.710 -2.611 5.206 1.00 93.38 402 GLU A C 1
ATOM 3112 O O . GLU A 1 402 ? 6.832 -3.092 5.042 1.00 93.38 402 GLU A O 1
ATOM 3117 N N . ALA A 1 403 ? 5.047 -2.680 6.359 1.00 94.62 403 ALA A N 1
ATOM 3118 C CA . ALA A 1 403 ? 5.522 -3.404 7.528 1.00 94.62 403 ALA A CA 1
ATOM 3119 C C . ALA A 1 403 ? 4.521 -4.492 7.932 1.00 94.62 403 ALA A C 1
ATOM 3121 O O . ALA A 1 403 ? 3.411 -4.181 8.366 1.00 94.62 403 ALA A O 1
ATOM 3122 N N . HIS A 1 404 ? 4.943 -5.754 7.866 1.00 93.62 404 HIS A N 1
ATOM 3123 C CA . HIS A 1 404 ? 4.134 -6.909 8.262 1.00 93.62 404 HIS A CA 1
ATOM 3124 C C . HIS A 1 404 ? 4.983 -7.982 8.954 1.00 93.62 404 HIS A C 1
ATOM 3126 O O . HIS A 1 404 ? 6.213 -7.912 8.994 1.00 93.62 404 HIS A O 1
ATOM 3132 N N . TYR A 1 405 ? 4.320 -8.994 9.509 1.00 93.44 405 TYR A N 1
ATOM 3133 C CA . TYR A 1 405 ? 4.990 -10.175 10.049 1.00 93.44 405 TYR A CA 1
ATOM 3134 C C . TYR A 1 405 ? 4.974 -11.322 9.040 1.00 93.44 405 TYR A C 1
ATOM 3136 O O . TYR A 1 405 ? 3.901 -11.724 8.593 1.00 93.44 405 TYR A O 1
ATOM 3144 N N . ASP A 1 406 ? 6.140 -11.904 8.762 1.00 93.25 406 ASP A N 1
ATOM 3145 C CA . ASP A 1 406 ? 6.224 -13.276 8.255 1.00 93.25 406 ASP A CA 1
ATOM 3146 C C . ASP A 1 406 ? 6.569 -14.188 9.435 1.00 93.25 406 ASP A C 1
ATOM 3148 O O . ASP A 1 406 ? 7.701 -14.223 9.926 1.00 93.25 406 ASP A O 1
ATOM 3152 N N . LYS A 1 407 ? 5.550 -14.893 9.939 1.00 91.94 407 LYS A N 1
ATOM 3153 C CA . LYS A 1 407 ? 5.594 -15.629 11.213 1.00 91.94 407 LYS A CA 1
ATOM 3154 C C . LYS A 1 407 ? 5.972 -14.695 12.371 1.00 91.94 407 LYS A C 1
ATOM 3156 O O . LYS A 1 407 ? 5.145 -13.882 12.776 1.00 91.94 407 LYS A O 1
ATOM 3161 N N . ASP A 1 408 ? 7.187 -14.821 12.898 1.00 93.19 408 ASP A N 1
ATOM 3162 C CA . ASP A 1 408 ? 7.691 -14.014 14.012 1.00 93.19 408 ASP A CA 1
ATOM 3163 C C . ASP A 1 408 ? 8.666 -12.918 13.555 1.00 93.19 408 ASP A C 1
ATOM 3165 O O . ASP A 1 408 ? 8.974 -12.009 14.327 1.00 93.19 408 ASP A O 1
ATOM 3169 N N . ASP A 1 409 ? 9.126 -12.962 12.302 1.00 97.00 409 ASP A N 1
ATOM 3170 C CA . ASP A 1 409 ? 10.030 -11.952 11.767 1.00 97.00 409 ASP A CA 1
ATOM 3171 C C . ASP A 1 409 ? 9.250 -10.724 11.320 1.00 97.00 409 ASP A C 1
ATOM 3173 O O . ASP A 1 409 ? 8.227 -10.826 10.640 1.00 97.00 409 ASP A O 1
ATOM 3177 N N . LEU A 1 410 ? 9.768 -9.548 11.663 1.00 97.69 410 LEU A N 1
ATOM 3178 C CA . LEU A 1 410 ? 9.268 -8.303 11.106 1.00 97.69 410 LEU A CA 1
ATOM 3179 C C . LEU A 1 410 ? 9.919 -8.082 9.738 1.00 97.69 410 LEU A C 1
ATOM 3181 O O . LEU A 1 410 ? 11.147 -7.991 9.632 1.00 97.69 410 LEU A O 1
ATOM 3185 N N . ILE A 1 411 ? 9.083 -7.979 8.709 1.00 97.25 411 ILE A N 1
ATOM 3186 C CA . ILE A 1 411 ? 9.480 -7.752 7.324 1.00 97.25 411 ILE A CA 1
ATOM 3187 C C . ILE A 1 411 ? 9.073 -6.343 6.913 1.00 97.25 411 ILE A C 1
ATOM 3189 O O . ILE A 1 411 ? 7.921 -5.943 7.081 1.00 97.25 411 ILE A O 1
ATOM 3193 N N . ILE A 1 412 ? 10.036 -5.602 6.365 1.00 97.31 412 ILE A N 1
ATOM 3194 C CA . ILE A 1 412 ? 9.798 -4.309 5.728 1.00 97.31 412 ILE A CA 1
ATOM 3195 C C . ILE A 1 412 ? 10.043 -4.458 4.234 1.00 97.31 412 ILE A C 1
ATOM 3197 O O . ILE A 1 412 ? 11.181 -4.683 3.818 1.00 97.31 412 ILE A O 1
ATOM 3201 N N . ASN A 1 413 ? 8.992 -4.314 3.434 1.00 95.50 413 ASN A N 1
ATOM 3202 C CA . ASN A 1 413 ? 9.098 -4.347 1.981 1.00 95.50 413 ASN A CA 1
ATOM 3203 C C . ASN A 1 413 ? 9.122 -2.930 1.414 1.00 95.50 413 ASN A C 1
ATOM 3205 O O . ASN A 1 413 ? 8.394 -2.058 1.879 1.00 95.50 413 ASN A O 1
ATOM 3209 N N . VAL A 1 414 ? 9.973 -2.706 0.413 1.00 95.00 414 VAL A N 1
ATOM 3210 C CA . VAL A 1 414 ? 10.207 -1.398 -0.207 1.00 95.00 414 VAL A CA 1
ATOM 3211 C C . VAL A 1 414 ? 10.342 -1.573 -1.716 1.00 95.00 414 VAL A C 1
ATOM 3213 O O . VAL A 1 414 ? 11.084 -2.442 -2.180 1.00 95.00 414 VAL A O 1
ATOM 3216 N N . SER A 1 415 ? 9.660 -0.727 -2.491 1.00 91.75 415 SER A N 1
ATOM 3217 C CA . SER A 1 415 ? 9.734 -0.761 -3.959 1.00 91.75 415 SER A CA 1
ATOM 3218 C C . SER A 1 415 ? 10.626 0.361 -4.489 1.00 91.75 415 SER A C 1
ATOM 3220 O O . SER A 1 415 ? 10.564 1.497 -4.014 1.00 91.75 415 SER A O 1
ATOM 3222 N N . PHE A 1 416 ? 11.434 0.061 -5.503 1.00 91.38 416 PHE A N 1
ATOM 3223 C CA . PHE A 1 416 ? 12.327 1.020 -6.161 1.00 91.38 416 PHE A CA 1
ATOM 3224 C C . PHE A 1 416 ? 11.900 1.251 -7.612 1.00 91.38 416 PHE A C 1
ATOM 3226 O O . PHE A 1 416 ? 11.185 0.442 -8.198 1.00 91.38 416 PHE A O 1
ATOM 3233 N N . SER A 1 417 ? 12.311 2.377 -8.197 1.00 87.62 417 SER A N 1
ATOM 3234 C CA . SER A 1 417 ? 12.013 2.710 -9.597 1.00 87.62 417 SER A CA 1
ATOM 3235 C C . SER A 1 417 ? 12.781 1.855 -10.613 1.00 87.62 417 SER A C 1
ATOM 3237 O O . SER A 1 417 ? 12.378 1.795 -11.774 1.00 87.62 417 SER A O 1
ATOM 3239 N N . ARG A 1 418 ? 13.865 1.198 -10.182 1.00 89.19 418 ARG A N 1
ATOM 3240 C CA . ARG A 1 418 ? 14.698 0.254 -10.947 1.00 89.19 418 ARG A CA 1
ATOM 3241 C C . ARG A 1 418 ? 15.195 -0.863 -10.031 1.00 89.19 418 ARG A C 1
ATOM 3243 O O . ARG A 1 418 ? 15.054 -0.764 -8.810 1.00 89.19 418 ARG A O 1
ATOM 3250 N N . GLU A 1 419 ? 15.760 -1.916 -10.607 1.00 90.25 419 GLU A N 1
ATOM 3251 C CA . GLU A 1 419 ? 16.282 -3.046 -9.851 1.00 90.25 419 GLU A CA 1
ATOM 3252 C C . GLU A 1 419 ? 17.594 -2.672 -9.157 1.00 90.25 419 GLU A C 1
ATOM 3254 O O . GLU A 1 419 ? 18.427 -1.903 -9.644 1.00 90.25 419 GLU A O 1
ATOM 3259 N N . LEU A 1 420 ? 17.757 -3.223 -7.961 1.00 92.12 420 LEU A N 1
ATOM 3260 C CA . LEU A 1 420 ? 18.928 -3.014 -7.125 1.00 92.12 420 LEU A CA 1
ATOM 3261 C C . LEU A 1 420 ? 19.959 -4.118 -7.365 1.00 92.12 420 LEU A C 1
ATOM 3263 O O . LEU A 1 420 ? 19.589 -5.265 -7.626 1.00 92.12 420 LEU A O 1
ATOM 3267 N N . ASP A 1 421 ? 21.239 -3.788 -7.206 1.00 89.88 421 ASP A N 1
ATOM 3268 C CA . ASP A 1 421 ? 22.353 -4.741 -7.273 1.00 89.88 421 ASP A CA 1
ATOM 3269 C C . ASP A 1 421 ? 23.257 -4.609 -6.033 1.00 89.88 421 ASP A C 1
ATOM 3271 O O . ASP A 1 421 ? 23.193 -3.613 -5.313 1.00 89.88 421 ASP A O 1
ATOM 3275 N N . ASP A 1 422 ? 24.067 -5.635 -5.755 1.00 87.50 422 ASP A N 1
ATOM 3276 C CA . ASP A 1 422 ? 25.058 -5.667 -4.657 1.00 87.50 422 ASP A CA 1
ATOM 3277 C C . ASP A 1 422 ? 24.526 -5.288 -3.249 1.00 87.50 422 ASP A C 1
ATOM 3279 O O . ASP A 1 422 ? 25.217 -4.697 -2.421 1.00 87.50 422 ASP A O 1
ATOM 3283 N N . ILE A 1 423 ? 23.285 -5.674 -2.951 1.00 92.88 423 ILE A N 1
ATOM 3284 C CA . ILE A 1 423 ? 22.548 -5.279 -1.741 1.00 92.88 423 ILE A CA 1
ATOM 3285 C C . ILE A 1 423 ? 23.108 -5.939 -0.479 1.00 92.88 423 ILE A C 1
ATOM 3287 O O . ILE A 1 423 ? 23.277 -7.160 -0.412 1.00 92.88 423 ILE A O 1
ATOM 3291 N N . THR A 1 424 ? 23.271 -5.155 0.586 1.00 94.19 424 THR A N 1
ATOM 3292 C CA . THR A 1 424 ? 23.619 -5.646 1.920 1.00 94.19 424 THR A CA 1
ATOM 3293 C C . THR A 1 424 ? 22.769 -5.001 3.015 1.00 94.19 424 THR A C 1
ATOM 3295 O O . THR A 1 424 ? 22.263 -3.888 2.892 1.00 94.19 424 THR A O 1
ATOM 3298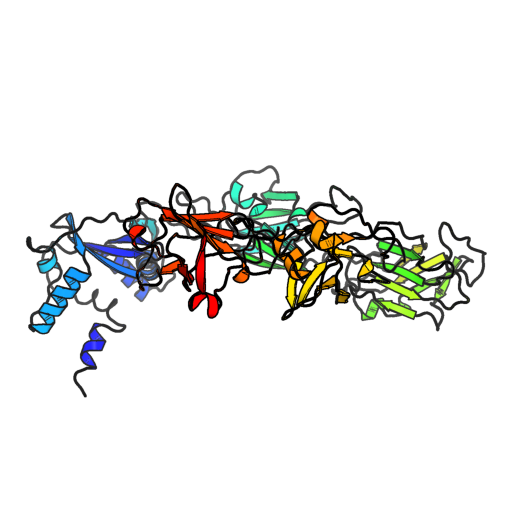 N N . SER A 1 425 ? 22.649 -5.661 4.173 1.00 95.12 425 SER A N 1
ATOM 3299 C CA . SER A 1 425 ? 21.935 -5.077 5.323 1.00 95.12 425 SER A CA 1
ATOM 3300 C C . SER A 1 425 ? 22.599 -3.815 5.877 1.00 95.12 425 SER A C 1
ATOM 3302 O O . SER A 1 425 ? 21.976 -3.075 6.632 1.00 95.12 425 SER A O 1
ATOM 3304 N N . ARG A 1 426 ? 23.862 -3.551 5.519 1.00 94.62 426 ARG A N 1
ATOM 3305 C CA . ARG A 1 426 ? 24.587 -2.343 5.926 1.00 94.62 426 ARG A CA 1
ATOM 3306 C C . ARG A 1 426 ? 24.174 -1.117 5.133 1.00 94.62 426 ARG A C 1
ATOM 3308 O O . ARG A 1 426 ? 24.551 -0.030 5.553 1.00 94.62 426 ARG A O 1
ATOM 3315 N N . ASP A 1 427 ? 23.416 -1.270 4.058 1.00 96.31 427 ASP A N 1
ATOM 3316 C CA . ASP A 1 427 ? 23.013 -0.143 3.220 1.00 96.31 427 ASP A CA 1
ATOM 3317 C C . ASP A 1 427 ? 21.780 0.566 3.790 1.00 96.31 427 ASP A C 1
ATOM 3319 O O . ASP A 1 427 ? 21.421 1.647 3.332 1.00 96.31 427 ASP A O 1
ATOM 3323 N N . PHE A 1 428 ? 21.156 -0.004 4.828 1.00 97.44 428 PHE A N 1
ATOM 3324 C CA . PHE A 1 428 ? 19.876 0.457 5.348 1.00 97.44 428 PHE A CA 1
ATOM 3325 C C . PHE A 1 428 ? 19.861 0.571 6.869 1.00 97.44 428 PHE A C 1
ATOM 3327 O O . PHE A 1 428 ? 20.475 -0.220 7.590 1.00 97.44 428 PHE A O 1
ATOM 3334 N N . THR A 1 429 ? 19.056 1.506 7.361 1.00 97.50 429 THR A N 1
ATOM 3335 C CA . THR A 1 429 ? 18.430 1.396 8.680 1.00 97.50 429 THR A CA 1
ATOM 3336 C C . THR A 1 429 ? 16.930 1.617 8.543 1.00 97.50 429 THR A C 1
ATOM 3338 O O . THR A 1 429 ? 16.461 2.288 7.621 1.00 97.50 429 THR A O 1
ATOM 3341 N N . PHE A 1 430 ? 16.165 1.034 9.458 1.00 98.12 430 PHE A N 1
ATOM 3342 C CA . PHE A 1 430 ? 14.729 1.240 9.542 1.00 98.12 430 PHE A CA 1
ATOM 3343 C C . PHE A 1 430 ? 14.336 1.496 10.992 1.00 98.12 430 PHE A C 1
ATOM 3345 O O . PHE A 1 430 ? 14.761 0.767 11.884 1.00 98.12 430 PHE A O 1
ATOM 3352 N N . GLY A 1 431 ? 13.605 2.581 11.256 1.00 97.12 431 GLY A N 1
ATOM 3353 C CA . GLY A 1 431 ? 13.355 3.031 12.632 1.00 97.12 431 GLY A CA 1
ATOM 3354 C C . GLY A 1 431 ? 14.651 3.305 13.411 1.00 97.12 431 GLY A C 1
ATOM 3355 O O . GLY A 1 431 ? 14.677 3.156 14.629 1.00 97.12 431 GLY A O 1
ATOM 3356 N N . GLY A 1 432 ? 15.737 3.640 12.704 1.00 97.12 432 GLY A N 1
ATOM 3357 C CA . GLY A 1 432 ? 17.057 3.892 13.284 1.00 97.12 432 GLY A CA 1
ATOM 3358 C C . GLY A 1 432 ? 17.898 2.654 13.601 1.00 97.12 432 GLY A C 1
ATOM 3359 O O . GLY A 1 432 ? 19.029 2.823 14.041 1.00 97.12 432 GLY A O 1
ATOM 3360 N N . VAL A 1 433 ? 17.402 1.436 13.350 1.00 98.06 433 VAL A N 1
ATOM 3361 C CA . VAL A 1 433 ? 18.151 0.186 13.577 1.00 98.06 433 VAL A CA 1
ATOM 3362 C C . VAL A 1 433 ? 18.528 -0.513 12.275 1.00 98.06 433 VAL A C 1
ATOM 3364 O O . VAL A 1 433 ? 17.782 -0.485 11.295 1.00 98.06 433 VAL A O 1
ATOM 3367 N N . LYS A 1 434 ? 19.690 -1.172 12.250 1.00 97.00 434 LYS A N 1
ATOM 3368 C CA . LYS A 1 434 ? 20.129 -1.960 11.085 1.00 97.00 434 LYS A CA 1
ATOM 3369 C C . LYS A 1 434 ? 19.379 -3.304 10.986 1.00 97.00 434 LYS A C 1
ATOM 3371 O O . LYS A 1 434 ? 19.371 -4.044 11.980 1.00 97.00 434 LYS A O 1
ATOM 3376 N N . PRO A 1 435 ? 18.844 -3.687 9.810 1.00 98.12 435 PRO A N 1
ATOM 3377 C CA . PRO A 1 435 ? 18.227 -4.998 9.613 1.00 98.12 435 PRO A CA 1
ATOM 3378 C C . PRO A 1 435 ? 19.218 -6.150 9.792 1.00 98.12 435 PRO A C 1
ATOM 3380 O O . PRO A 1 435 ? 20.438 -5.982 9.689 1.00 98.12 435 PRO A O 1
ATOM 3383 N N . ASP A 1 436 ? 18.688 -7.336 10.076 1.00 98.12 436 ASP A N 1
ATOM 3384 C CA . ASP A 1 436 ? 19.487 -8.557 10.202 1.00 98.12 436 ASP A CA 1
ATOM 3385 C C . ASP A 1 436 ? 19.845 -9.118 8.822 1.00 98.12 436 ASP A C 1
ATOM 3387 O O . ASP A 1 436 ? 20.970 -9.572 8.608 1.00 98.12 436 ASP A O 1
ATOM 3391 N N . ALA A 1 437 ? 18.930 -8.990 7.859 1.00 97.62 437 ALA A N 1
ATOM 3392 C CA . ALA A 1 437 ? 19.166 -9.305 6.457 1.00 97.62 437 ALA A CA 1
ATOM 3393 C C . ALA A 1 437 ? 18.462 -8.300 5.534 1.00 97.62 437 ALA A C 1
ATOM 3395 O O . ALA A 1 437 ? 17.435 -7.726 5.891 1.00 97.62 437 ALA A O 1
ATOM 3396 N N . ALA A 1 438 ? 19.025 -8.114 4.343 1.00 96.88 438 ALA A N 1
ATOM 3397 C CA . ALA A 1 438 ? 18.419 -7.363 3.252 1.00 96.88 438 ALA A CA 1
ATOM 3398 C C . ALA A 1 438 ? 18.598 -8.162 1.960 1.00 96.88 438 ALA A C 1
ATOM 3400 O O . ALA A 1 438 ? 19.695 -8.654 1.695 1.00 96.88 438 ALA A O 1
ATOM 3401 N N . ALA A 1 439 ? 17.530 -8.324 1.188 1.00 93.75 439 ALA A N 1
ATOM 3402 C CA . ALA A 1 439 ? 17.557 -9.024 -0.092 1.00 93.75 439 ALA A CA 1
ATOM 3403 C C . ALA A 1 439 ? 16.402 -8.553 -0.976 1.00 93.75 439 ALA A C 1
ATOM 3405 O O . ALA A 1 439 ? 15.419 -8.025 -0.465 1.00 93.75 439 ALA A O 1
ATOM 3406 N N . VAL A 1 440 ? 16.502 -8.771 -2.289 1.00 89.38 440 VAL A N 1
ATOM 3407 C CA . VAL A 1 440 ? 15.368 -8.548 -3.196 1.00 89.38 440 VAL A CA 1
ATOM 3408 C C . VAL A 1 440 ? 14.629 -9.852 -3.445 1.00 89.38 440 VAL A C 1
ATOM 3410 O O . VAL A 1 440 ? 15.200 -10.775 -4.037 1.00 89.38 440 VAL A O 1
ATOM 3413 N N . PHE A 1 441 ? 13.362 -9.887 -3.046 1.00 81.25 441 PHE A N 1
ATOM 3414 C CA . PHE A 1 441 ? 12.411 -10.945 -3.375 1.00 81.25 441 PHE A CA 1
ATOM 3415 C C . PHE A 1 441 ? 11.387 -10.380 -4.355 1.00 81.25 441 PHE A C 1
ATOM 3417 O O . PHE A 1 441 ? 10.893 -9.273 -4.152 1.00 81.25 441 PHE A O 1
ATOM 3424 N N . ASP A 1 442 ? 11.137 -11.119 -5.435 1.00 76.31 442 ASP A N 1
ATOM 3425 C CA . ASP A 1 442 ? 10.350 -10.658 -6.580 1.00 76.31 442 ASP A CA 1
ATOM 3426 C C . ASP A 1 442 ? 10.856 -9.298 -7.096 1.00 76.31 442 ASP A C 1
ATOM 3428 O O . ASP A 1 442 ? 11.981 -9.204 -7.593 1.00 76.31 442 ASP A O 1
ATOM 3432 N N . ASP A 1 443 ? 10.063 -8.244 -6.934 1.00 78.38 443 ASP A N 1
ATOM 3433 C CA . ASP A 1 443 ? 10.316 -6.876 -7.381 1.00 78.38 443 ASP A CA 1
ATOM 3434 C C . ASP A 1 443 ? 10.702 -5.908 -6.243 1.00 78.38 443 ASP A C 1
ATOM 3436 O O . ASP A 1 443 ? 10.809 -4.700 -6.465 1.00 78.38 443 ASP A O 1
ATOM 3440 N N . LYS A 1 444 ? 10.918 -6.408 -5.016 1.00 87.25 444 LYS A N 1
ATOM 3441 C CA . LYS A 1 444 ? 11.039 -5.565 -3.813 1.00 87.25 444 LYS A CA 1
ATOM 3442 C C . LYS A 1 444 ? 12.265 -5.854 -2.986 1.00 87.25 444 LYS A C 1
ATOM 3444 O O . LYS A 1 444 ? 12.649 -7.003 -2.789 1.00 87.25 444 LYS A O 1
ATOM 3449 N N . LEU A 1 445 ? 12.812 -4.796 -2.401 1.00 94.19 445 LEU A N 1
ATOM 3450 C CA . LEU A 1 445 ? 13.725 -4.915 -1.279 1.00 94.19 445 LEU A CA 1
ATOM 3451 C C . LEU A 1 445 ? 12.937 -5.368 -0.051 1.00 94.19 445 LEU A C 1
ATOM 3453 O O . LEU A 1 445 ? 11.961 -4.730 0.329 1.00 94.19 445 LEU A O 1
ATOM 3457 N N . SER A 1 446 ? 13.414 -6.423 0.592 1.00 95.88 446 SER A N 1
ATOM 3458 C CA . SER A 1 446 ? 12.910 -6.923 1.860 1.00 95.88 446 SER A CA 1
ATOM 3459 C C . SER A 1 446 ? 13.983 -6.762 2.932 1.00 95.88 446 SER A C 1
ATOM 3461 O O . SER A 1 446 ? 15.091 -7.296 2.803 1.00 95.88 446 SER A O 1
ATOM 3463 N N . LEU A 1 447 ? 13.666 -6.010 3.985 1.00 98.12 447 LEU A N 1
ATOM 3464 C CA . LEU A 1 447 ? 14.486 -5.871 5.182 1.00 98.12 447 LEU A CA 1
ATOM 3465 C C . LEU A 1 447 ? 13.886 -6.744 6.280 1.00 98.12 447 LEU A C 1
ATOM 3467 O O . LEU A 1 447 ? 12.750 -6.530 6.701 1.00 98.12 447 LEU A O 1
ATOM 3471 N N . ARG A 1 448 ? 14.660 -7.716 6.757 1.00 98.00 448 ARG A N 1
ATOM 3472 C CA . ARG A 1 448 ? 14.219 -8.677 7.768 1.00 98.00 448 ARG A CA 1
ATOM 3473 C C . ARG A 1 448 ? 14.828 -8.354 9.124 1.00 98.00 448 ARG A C 1
ATOM 3475 O O . ARG A 1 448 ? 16.046 -8.184 9.239 1.00 98.00 448 ARG A O 1
ATOM 3482 N N . PHE A 1 449 ? 13.975 -8.338 10.140 1.00 98.56 449 PHE A N 1
ATOM 3483 C CA . PHE A 1 449 ? 14.333 -8.237 11.550 1.00 98.56 449 PHE A CA 1
ATOM 3484 C C . PHE A 1 449 ? 13.848 -9.492 12.265 1.00 98.56 449 PHE A C 1
ATOM 3486 O O . PHE A 1 449 ? 12.650 -9.779 12.264 1.00 98.56 449 PHE A O 1
ATOM 3493 N N . VAL A 1 450 ? 14.774 -10.241 12.856 1.00 97.88 450 VAL A N 1
ATOM 3494 C CA . VAL A 1 450 ? 14.442 -11.489 13.551 1.00 97.88 450 VAL A CA 1
ATOM 3495 C C . VAL A 1 450 ? 14.096 -11.220 15.020 1.00 97.88 450 VAL A C 1
ATOM 3497 O O . VAL A 1 450 ? 14.628 -10.268 15.611 1.00 97.88 450 VAL A O 1
ATOM 3500 N N . PRO A 1 451 ? 13.234 -12.045 15.642 1.00 95.81 451 PRO A N 1
ATOM 3501 C CA . PRO A 1 451 ? 12.979 -11.995 17.075 1.00 95.81 451 PRO A CA 1
ATOM 3502 C C . PRO A 1 451 ? 14.271 -11.990 17.886 1.00 95.81 451 PRO A C 1
ATOM 3504 O O . PRO A 1 451 ? 15.260 -12.614 17.506 1.00 95.81 451 PRO A O 1
ATOM 3507 N N . GLU A 1 452 ? 14.252 -11.283 19.016 1.00 94.44 452 GLU A N 1
ATOM 3508 C CA . GLU A 1 452 ? 15.366 -11.228 19.976 1.00 94.44 452 GLU A CA 1
ATOM 3509 C C . GLU A 1 452 ? 16.663 -10.584 19.449 1.00 94.44 452 GLU A C 1
ATOM 3511 O O . GLU A 1 452 ? 17.615 -10.424 20.215 1.00 94.44 452 GLU A O 1
ATOM 3516 N N . SER A 1 453 ? 16.711 -10.141 18.184 1.00 97.50 453 SER A N 1
ATOM 3517 C CA . SER A 1 453 ? 17.867 -9.418 17.653 1.00 97.50 453 SER A CA 1
ATOM 3518 C C . SER A 1 453 ? 18.102 -8.136 18.445 1.00 97.50 453 SER A C 1
ATOM 3520 O O . SER A 1 453 ? 17.217 -7.280 18.573 1.00 97.50 453 SER A O 1
ATOM 3522 N N . LEU A 1 454 ? 19.310 -8.014 18.995 1.00 97.69 454 LEU A N 1
ATOM 3523 C CA . LEU A 1 454 ? 19.671 -6.915 19.877 1.00 97.69 454 LEU A CA 1
ATOM 3524 C C . LEU A 1 454 ? 20.208 -5.718 19.072 1.00 97.69 454 LEU A C 1
ATOM 3526 O O . LEU A 1 454 ? 21.073 -5.890 18.205 1.00 97.69 454 LEU A O 1
ATOM 3530 N N . PRO A 1 455 ? 19.731 -4.496 19.358 1.00 97.31 455 PRO A N 1
ATOM 3531 C CA . PRO A 1 455 ? 20.320 -3.269 18.848 1.00 97.31 455 PRO A CA 1
ATOM 3532 C C . PRO A 1 455 ? 21.642 -2.958 19.568 1.00 97.31 455 PRO A C 1
ATOM 3534 O O . PRO A 1 455 ? 21.943 -3.458 20.654 1.00 97.31 455 PRO A O 1
ATOM 3537 N N . THR A 1 456 ? 22.445 -2.091 18.968 1.00 96.50 456 THR A N 1
ATOM 3538 C CA . THR A 1 456 ? 23.628 -1.496 19.594 1.00 96.50 456 THR A CA 1
ATOM 3539 C C . THR A 1 456 ? 23.229 -0.485 20.675 1.00 96.50 456 THR A C 1
ATOM 3541 O O . THR A 1 456 ? 22.147 0.100 20.643 1.00 96.50 456 THR A O 1
ATOM 3544 N N . ALA A 1 457 ? 24.134 -0.203 21.618 1.00 95.81 457 ALA A N 1
ATOM 3545 C CA . ALA A 1 457 ? 23.883 0.785 22.674 1.00 95.81 457 ALA A CA 1
ATOM 3546 C C . ALA A 1 457 ? 23.556 2.190 22.125 1.00 95.81 457 ALA A C 1
ATOM 3548 O O . ALA A 1 457 ? 22.727 2.902 22.692 1.00 95.81 457 ALA A O 1
ATOM 3549 N N . SER A 1 458 ? 24.175 2.580 21.005 1.00 95.75 458 SER A N 1
ATOM 3550 C CA . SER A 1 458 ? 23.896 3.853 20.333 1.00 95.75 458 SER A CA 1
ATOM 3551 C C . SER A 1 458 ? 22.489 3.899 19.736 1.00 95.75 458 SER A C 1
ATOM 3553 O O . SER A 1 458 ? 21.820 4.920 19.865 1.00 95.75 458 SER A O 1
ATOM 3555 N N . GLU A 1 459 ? 22.017 2.800 19.140 1.00 96.12 459 GLU A N 1
ATOM 3556 C CA . GLU A 1 459 ? 20.652 2.701 18.604 1.00 96.12 459 GLU A CA 1
ATOM 3557 C C . GLU A 1 459 ? 19.602 2.794 19.727 1.00 96.12 459 GLU A C 1
ATOM 3559 O O . GLU A 1 459 ? 18.641 3.549 19.597 1.00 96.12 459 GLU A O 1
ATOM 3564 N N . ILE A 1 460 ? 19.825 2.126 20.870 1.00 95.94 460 ILE A N 1
ATOM 3565 C CA . ILE A 1 460 ? 18.941 2.221 22.053 1.00 95.94 460 ILE A CA 1
ATOM 3566 C C . ILE A 1 460 ? 18.876 3.662 22.567 1.00 95.94 460 ILE A C 1
ATOM 3568 O O . ILE A 1 460 ? 17.801 4.177 22.865 1.00 95.94 460 ILE A O 1
ATOM 3572 N N . SER A 1 461 ? 20.032 4.322 22.672 1.00 94.88 461 SER A N 1
ATOM 3573 C CA . SER A 1 461 ? 20.109 5.700 23.158 1.00 94.88 461 SER A CA 1
ATOM 3574 C C . SER A 1 461 ? 19.417 6.697 22.226 1.00 94.88 461 SER A C 1
ATOM 3576 O O . SER A 1 461 ? 18.906 7.706 22.709 1.00 94.88 461 SER A O 1
ATOM 3578 N N . ALA A 1 462 ? 19.449 6.466 20.913 1.00 96.00 462 ALA A N 1
ATOM 3579 C CA . ALA A 1 462 ? 18.808 7.333 19.930 1.00 96.00 462 ALA A CA 1
ATOM 3580 C C . ALA A 1 462 ? 17.286 7.119 19.870 1.00 96.00 462 ALA A C 1
ATOM 3582 O O . ALA A 1 462 ? 16.544 8.063 19.596 1.00 96.00 462 ALA A O 1
ATOM 3583 N N . HIS A 1 463 ? 16.826 5.898 20.159 1.00 95.25 463 HIS A N 1
ATOM 3584 C CA . HIS A 1 463 ? 15.424 5.500 20.039 1.00 95.25 463 HIS A CA 1
ATOM 3585 C C . HIS A 1 463 ? 14.932 4.741 21.286 1.00 95.25 463 HIS A C 1
ATOM 3587 O O . HIS A 1 463 ? 14.662 3.539 21.221 1.00 95.25 463 HIS A O 1
ATOM 3593 N N . PRO A 1 464 ? 14.799 5.421 22.442 1.00 94.88 464 PRO A N 1
ATOM 3594 C CA . PRO A 1 464 ? 14.353 4.779 23.672 1.00 94.88 464 PRO A CA 1
ATOM 3595 C C . PRO A 1 464 ? 12.878 4.363 23.589 1.00 94.88 464 PRO A C 1
ATOM 3597 O O . PRO A 1 464 ? 12.016 5.136 23.166 1.00 94.88 464 PRO A O 1
ATOM 3600 N N . VAL A 1 465 ? 12.569 3.159 24.074 1.00 97.00 465 VAL A N 1
ATOM 3601 C CA . VAL A 1 465 ? 11.193 2.648 24.166 1.00 97.00 465 VAL A CA 1
ATOM 3602 C C . VAL A 1 465 ? 10.612 3.023 25.526 1.00 97.00 465 VAL A C 1
ATOM 3604 O O . VAL A 1 465 ? 10.889 2.372 26.537 1.00 97.00 465 VAL A O 1
ATOM 3607 N N . THR A 1 466 ? 9.826 4.098 25.554 1.00 96.50 466 THR A N 1
ATOM 3608 C CA . THR A 1 466 ? 9.220 4.652 26.772 1.00 96.50 466 THR A CA 1
ATOM 3609 C C . THR A 1 466 ? 7.700 4.515 26.764 1.00 96.50 466 THR A C 1
ATOM 3611 O O . THR A 1 466 ? 7.067 4.395 25.715 1.00 96.50 466 THR A O 1
ATOM 3614 N N . TYR A 1 467 ? 7.114 4.512 27.958 1.00 97.25 467 TYR A N 1
ATOM 3615 C CA . TYR A 1 467 ? 5.675 4.392 28.173 1.00 97.25 467 TYR A CA 1
ATOM 3616 C C . TYR A 1 467 ? 5.149 5.600 28.949 1.00 97.25 467 TYR A C 1
ATOM 3618 O O . TYR A 1 467 ? 5.900 6.284 29.647 1.00 97.25 467 TYR A O 1
ATOM 3626 N N . ALA A 1 468 ? 3.838 5.851 28.888 1.00 96.50 468 ALA A N 1
ATOM 3627 C CA . ALA A 1 468 ? 3.243 7.042 29.504 1.00 96.50 468 ALA A CA 1
ATOM 3628 C C . ALA A 1 468 ? 3.349 7.072 31.043 1.00 96.50 468 ALA A C 1
ATOM 3630 O O . ALA A 1 468 ? 3.173 8.123 31.651 1.00 96.50 468 ALA A O 1
ATOM 3631 N N . ASN A 1 469 ? 3.656 5.938 31.677 1.00 94.69 469 ASN A N 1
ATOM 3632 C CA . ASN A 1 469 ? 3.937 5.841 33.112 1.00 94.69 469 ASN A CA 1
ATOM 3633 C C . ASN A 1 469 ? 5.403 6.142 33.482 1.00 94.69 469 ASN A C 1
ATOM 3635 O O . ASN A 1 469 ? 5.810 5.882 34.613 1.00 94.69 469 ASN A O 1
ATOM 3639 N N . GLY A 1 470 ? 6.219 6.615 32.536 1.00 94.62 470 GLY A N 1
ATOM 3640 C CA . GLY A 1 470 ? 7.634 6.929 32.743 1.00 94.62 470 GLY A CA 1
ATOM 3641 C C . GLY A 1 470 ? 8.563 5.712 32.776 1.00 94.62 470 GLY A C 1
ATOM 3642 O O . GLY A 1 470 ? 9.780 5.878 32.868 1.00 94.62 470 GLY A O 1
ATOM 3643 N N . LYS A 1 471 ? 8.039 4.482 32.673 1.00 95.69 471 LYS A N 1
ATOM 3644 C CA . LYS A 1 471 ? 8.884 3.292 32.531 1.00 95.69 471 LYS A CA 1
ATOM 3645 C C . LYS A 1 471 ? 9.523 3.258 31.144 1.00 95.69 471 LYS A C 1
ATOM 3647 O O . LYS A 1 471 ? 8.956 3.733 30.163 1.00 95.69 471 LYS A O 1
ATOM 3652 N N . THR A 1 472 ? 10.700 2.647 31.076 1.00 96.25 472 THR A N 1
ATOM 3653 C CA . THR A 1 472 ? 11.476 2.476 29.843 1.00 96.25 472 THR A CA 1
ATOM 3654 C C . THR A 1 472 ? 11.874 1.013 29.703 1.00 96.25 472 THR A C 1
ATOM 3656 O O . THR A 1 472 ? 12.264 0.386 30.691 1.00 96.25 472 THR A O 1
ATOM 3659 N N . ASN A 1 473 ? 11.795 0.460 28.493 1.00 96.19 473 ASN A N 1
ATOM 3660 C CA . ASN A 1 473 ? 12.441 -0.813 28.195 1.00 96.19 473 ASN A CA 1
ATOM 3661 C C . ASN A 1 473 ? 13.951 -0.577 28.060 1.00 96.19 473 ASN A C 1
ATOM 3663 O O . ASN A 1 473 ? 14.399 0.043 27.101 1.00 96.19 473 ASN A O 1
ATOM 3667 N N . THR A 1 474 ? 14.728 -1.039 29.040 1.00 94.25 474 THR A N 1
ATOM 3668 C CA . THR A 1 474 ? 16.188 -0.857 29.079 1.00 94.25 474 THR A CA 1
ATOM 3669 C C . THR A 1 474 ? 16.955 -1.869 28.229 1.00 94.25 474 THR A C 1
ATOM 3671 O O . THR A 1 474 ? 18.147 -1.679 28.011 1.00 94.25 474 THR A O 1
ATOM 3674 N N . SER A 1 475 ? 16.288 -2.926 27.760 1.00 94.75 475 SER A N 1
ATOM 3675 C CA . SER A 1 475 ? 16.877 -3.979 26.928 1.00 94.75 475 SER A CA 1
ATOM 3676 C C . SER A 1 475 ? 15.956 -4.313 25.745 1.00 94.75 475 SER A C 1
ATOM 3678 O O . SER A 1 475 ? 15.518 -5.459 25.625 1.00 94.75 475 SER A O 1
ATOM 3680 N N . PRO A 1 476 ? 15.593 -3.327 24.900 1.00 97.31 476 PRO A N 1
ATOM 3681 C CA . PRO A 1 476 ? 14.701 -3.569 23.777 1.00 97.31 476 PRO A CA 1
ATOM 3682 C C . PRO A 1 476 ? 15.405 -4.383 22.690 1.00 97.31 476 PRO A C 1
ATOM 3684 O O . PRO A 1 476 ? 16.610 -4.250 22.477 1.00 97.31 476 PRO A O 1
ATOM 3687 N N . THR A 1 477 ? 14.637 -5.189 21.967 1.00 98.12 477 THR A N 1
ATOM 3688 C CA . THR A 1 477 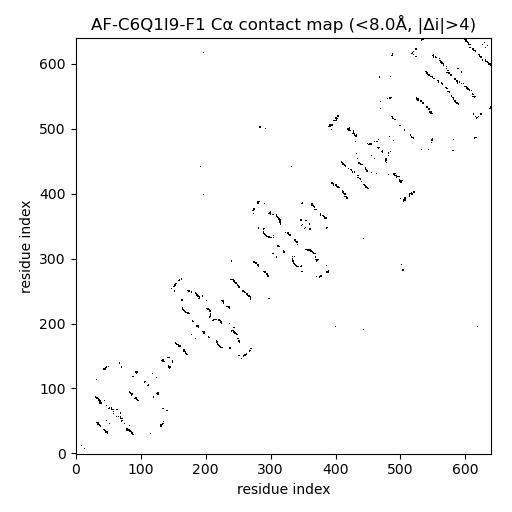? 15.052 -5.755 20.680 1.00 98.12 477 THR A CA 1
ATOM 3689 C C . THR A 1 477 ? 14.960 -4.694 19.579 1.00 98.12 477 THR A C 1
ATOM 3691 O O . THR A 1 477 ? 14.353 -3.632 19.753 1.00 98.12 477 THR A O 1
ATOM 3694 N N . LYS A 1 478 ? 15.525 -4.975 18.401 1.00 98.44 478 LYS A N 1
ATOM 3695 C CA . LYS A 1 478 ? 15.351 -4.115 17.218 1.00 98.44 478 LYS A CA 1
ATOM 3696 C C . LYS A 1 478 ? 13.877 -3.963 16.838 1.00 98.44 478 LYS A C 1
ATOM 3698 O O . LYS A 1 478 ? 13.441 -2.864 16.506 1.00 98.44 478 LYS A O 1
ATOM 3703 N N . ILE A 1 479 ? 13.110 -5.053 16.931 1.00 98.06 479 ILE A N 1
ATOM 3704 C CA . ILE A 1 479 ? 11.668 -5.049 16.662 1.00 98.06 479 ILE A CA 1
ATOM 3705 C C . ILE A 1 479 ? 10.947 -4.132 17.658 1.00 98.06 479 ILE A C 1
ATOM 3707 O O . ILE A 1 479 ? 10.119 -3.334 17.231 1.00 98.06 479 ILE A O 1
ATOM 3711 N N . ASP A 1 480 ? 11.291 -4.167 18.950 1.00 97.75 480 ASP A N 1
ATOM 3712 C CA . ASP A 1 480 ? 10.679 -3.279 19.953 1.00 97.75 480 ASP A CA 1
ATOM 3713 C C . ASP A 1 480 ? 10.906 -1.796 19.625 1.00 97.75 480 ASP A C 1
ATOM 3715 O O . ASP A 1 480 ? 9.978 -0.993 19.723 1.00 97.75 480 ASP A O 1
ATOM 3719 N N . ILE A 1 481 ? 12.122 -1.432 19.194 1.00 98.19 481 ILE A N 1
ATOM 3720 C CA . ILE A 1 481 ? 12.458 -0.057 18.784 1.00 98.19 481 ILE A CA 1
ATOM 3721 C C . ILE A 1 481 ? 11.602 0.392 17.595 1.00 98.19 481 ILE A C 1
ATOM 3723 O O . ILE A 1 481 ? 11.094 1.517 17.588 1.00 98.19 481 ILE A O 1
ATOM 3727 N N . ILE A 1 482 ? 11.429 -0.474 16.593 1.00 97.81 482 ILE A N 1
ATOM 3728 C CA . ILE A 1 482 ? 10.615 -0.168 15.411 1.00 97.81 482 ILE A CA 1
ATOM 3729 C C . ILE A 1 482 ? 9.139 -0.034 15.806 1.00 97.81 482 ILE A C 1
ATOM 3731 O O . ILE A 1 482 ? 8.494 0.963 15.480 1.00 97.81 482 ILE A O 1
ATOM 3735 N N . LYS A 1 483 ? 8.607 -0.999 16.561 1.00 96.25 483 LYS A N 1
ATOM 3736 C CA . LYS A 1 483 ? 7.197 -1.027 16.965 1.00 96.25 483 LYS A CA 1
ATOM 3737 C C . LYS A 1 483 ? 6.807 0.156 17.837 1.00 96.25 483 LYS A C 1
ATOM 3739 O O . LYS A 1 483 ? 5.736 0.717 17.623 1.00 96.25 483 LYS A O 1
ATOM 3744 N N . ALA A 1 484 ? 7.681 0.589 18.746 1.00 95.94 484 ALA A N 1
ATOM 3745 C CA . ALA A 1 484 ? 7.432 1.747 19.600 1.00 95.94 484 ALA A CA 1
ATOM 3746 C C . ALA A 1 484 ? 7.257 3.053 18.803 1.00 95.94 484 ALA A C 1
ATOM 3748 O O . ALA A 1 484 ? 6.516 3.939 19.229 1.00 95.94 484 ALA A O 1
ATOM 3749 N N . GLN A 1 485 ? 7.901 3.164 17.637 1.00 95.50 485 GLN A N 1
ATOM 3750 C CA . GLN A 1 485 ? 7.721 4.286 16.706 1.00 95.50 485 GLN A CA 1
ATOM 3751 C C . GLN A 1 485 ? 6.463 4.128 15.839 1.00 95.50 485 GLN A C 1
ATOM 3753 O O . GLN A 1 485 ? 5.899 5.117 15.362 1.00 95.50 485 GLN A O 1
ATOM 3758 N N . GLY A 1 486 ? 6.004 2.891 15.642 1.00 94.12 486 GLY A N 1
ATOM 3759 C CA . GLY A 1 486 ? 4.835 2.575 14.837 1.00 94.12 486 GLY A CA 1
ATOM 3760 C C . GLY A 1 486 ? 4.994 3.026 13.378 1.00 94.12 486 GLY A C 1
ATOM 3761 O O . GLY A 1 486 ? 6.103 3.001 12.841 1.00 94.12 486 GLY A O 1
ATOM 3762 N N . PRO A 1 487 ? 3.921 3.536 12.748 1.00 92.44 487 PRO A N 1
ATOM 3763 C CA . PRO A 1 487 ? 3.967 4.072 11.384 1.00 92.44 487 PRO A CA 1
ATOM 3764 C C . PRO A 1 487 ? 4.933 5.251 11.170 1.00 92.44 487 PRO A C 1
ATOM 3766 O O . PRO A 1 487 ? 5.199 5.641 10.036 1.00 92.44 487 PRO A O 1
ATOM 3769 N N . SER A 1 488 ? 5.454 5.851 12.249 1.00 93.19 488 SER A N 1
ATOM 3770 C CA . SER A 1 488 ? 6.442 6.935 12.162 1.00 93.19 488 SER A CA 1
ATOM 3771 C C . SER A 1 488 ? 7.879 6.438 11.982 1.00 93.19 488 SER A C 1
ATOM 3773 O O . SER A 1 488 ? 8.765 7.268 11.767 1.00 93.19 488 SER A O 1
ATOM 3775 N N . ALA A 1 489 ? 8.125 5.124 12.070 1.00 96.06 489 ALA A N 1
ATOM 3776 C CA . ALA A 1 489 ? 9.422 4.542 11.747 1.00 96.06 489 ALA A CA 1
ATOM 3777 C C . ALA A 1 489 ? 9.815 4.887 10.300 1.00 96.06 489 ALA A C 1
ATOM 3779 O O . ALA A 1 489 ? 8.979 4.859 9.393 1.00 96.06 489 ALA A O 1
ATOM 3780 N N . LYS A 1 490 ? 11.089 5.241 10.097 1.00 96.88 490 LYS A N 1
ATOM 3781 C CA . LYS A 1 490 ? 11.603 5.697 8.800 1.00 96.88 490 LYS A CA 1
ATOM 3782 C C . LYS A 1 490 ? 12.657 4.764 8.224 1.00 96.88 490 LYS A C 1
ATOM 3784 O O . LYS A 1 490 ? 13.535 4.315 8.959 1.00 96.88 490 LYS A O 1
ATOM 3789 N N . LEU A 1 491 ? 12.607 4.563 6.911 1.00 98.06 491 LEU A N 1
ATOM 3790 C CA . LEU A 1 491 ? 13.704 4.029 6.111 1.00 98.06 491 LEU A CA 1
ATOM 3791 C C . LEU A 1 491 ? 14.786 5.095 5.919 1.00 98.06 491 LEU A C 1
ATOM 3793 O O . LEU A 1 491 ? 14.492 6.248 5.595 1.00 98.06 491 LEU A O 1
ATOM 3797 N N . VAL A 1 492 ? 16.042 4.684 6.064 1.00 97.06 492 VAL A N 1
ATOM 3798 C CA . VAL A 1 492 ? 17.220 5.472 5.702 1.00 97.06 492 VAL A CA 1
ATOM 3799 C C . VAL A 1 492 ? 18.140 4.605 4.851 1.00 97.06 492 VAL A C 1
ATOM 3801 O O . VAL A 1 492 ? 18.399 3.453 5.195 1.00 97.06 492 VAL A O 1
ATOM 3804 N N . ILE A 1 493 ? 18.644 5.175 3.754 1.00 96.62 493 ILE A N 1
ATOM 3805 C CA . ILE A 1 493 ? 19.639 4.547 2.878 1.00 96.62 493 ILE A CA 1
ATOM 3806 C C . ILE A 1 493 ? 20.997 5.192 3.151 1.00 96.62 493 ILE A C 1
ATOM 3808 O O . ILE A 1 493 ? 21.128 6.418 3.130 1.00 96.62 493 ILE A O 1
ATOM 3812 N N . ASN A 1 494 ? 22.017 4.374 3.389 1.00 91.56 494 ASN A N 1
ATOM 3813 C CA . ASN A 1 494 ? 23.369 4.845 3.635 1.00 91.56 494 ASN A CA 1
ATOM 3814 C C . ASN A 1 494 ? 24.007 5.348 2.323 1.00 91.56 494 ASN A C 1
ATOM 3816 O O . ASN A 1 494 ? 24.057 4.607 1.335 1.00 91.56 494 ASN A O 1
ATOM 3820 N N . PRO A 1 495 ? 24.518 6.594 2.280 1.00 84.69 495 PRO A N 1
ATOM 3821 C CA . PRO A 1 495 ? 25.035 7.183 1.049 1.00 84.69 495 PRO A CA 1
ATOM 3822 C C . PRO A 1 495 ? 26.143 6.352 0.393 1.00 84.69 495 PRO A C 1
ATOM 3824 O O . PRO A 1 495 ? 27.032 5.848 1.078 1.00 84.69 495 PRO A O 1
ATOM 3827 N N . ASN A 1 496 ? 26.122 6.280 -0.942 1.00 75.31 496 ASN A N 1
ATOM 3828 C CA . ASN A 1 496 ? 27.146 5.648 -1.793 1.00 75.31 496 ASN A CA 1
ATOM 3829 C C . ASN A 1 496 ? 27.403 4.149 -1.545 1.00 75.31 496 ASN A C 1
ATOM 3831 O O . ASN A 1 496 ? 28.403 3.629 -2.031 1.00 75.31 496 ASN A O 1
ATOM 3835 N N . SER A 1 497 ? 26.541 3.472 -0.784 1.00 84.69 497 SER A N 1
ATOM 3836 C CA . SER A 1 497 ? 26.671 2.034 -0.507 1.00 84.69 497 SER A CA 1
ATOM 3837 C C . SER A 1 497 ? 25.801 1.172 -1.423 1.00 84.69 497 SER A C 1
ATOM 3839 O O . SER A 1 497 ? 26.237 0.113 -1.855 1.00 84.69 497 SER A O 1
ATOM 3841 N N . LEU A 1 498 ? 24.617 1.676 -1.785 1.00 93.44 498 LEU A N 1
ATOM 3842 C CA . LEU A 1 498 ? 23.643 0.985 -2.622 1.00 93.44 498 LEU A CA 1
ATOM 3843 C C . LEU A 1 498 ? 23.735 1.427 -4.086 1.00 93.44 498 LEU A C 1
ATOM 3845 O O . LEU A 1 498 ? 23.726 2.631 -4.378 1.00 93.44 498 LEU A O 1
ATOM 3849 N N . VAL A 1 499 ? 23.741 0.454 -4.994 1.00 93.31 499 VAL A N 1
ATOM 3850 C CA . VAL A 1 499 ? 23.738 0.670 -6.444 1.00 93.31 499 VAL A CA 1
ATOM 3851 C C . VAL A 1 499 ? 22.548 -0.015 -7.114 1.00 93.31 499 VAL A C 1
ATOM 3853 O O . VAL A 1 499 ? 21.948 -0.941 -6.569 1.00 93.31 499 VAL A O 1
ATOM 3856 N N . ASP A 1 500 ? 22.183 0.469 -8.295 1.00 93.38 500 ASP A N 1
ATOM 3857 C CA . ASP A 1 500 ? 21.233 -0.210 -9.175 1.00 93.38 500 ASP A CA 1
ATOM 3858 C C . ASP A 1 500 ? 21.927 -1.226 -10.100 1.00 93.38 500 ASP A C 1
ATOM 3860 O O . ASP A 1 500 ? 23.149 -1.385 -10.090 1.00 93.38 500 ASP A O 1
ATOM 3864 N N . GLU A 1 501 ? 21.156 -1.903 -10.948 1.00 91.69 501 GLU A N 1
ATOM 3865 C CA . GLU A 1 501 ? 21.650 -2.882 -11.928 1.00 91.69 501 GLU A CA 1
ATOM 3866 C C . GLU A 1 501 ? 22.650 -2.320 -12.969 1.00 91.69 501 GLU A C 1
ATOM 3868 O O . GLU A 1 501 ? 23.347 -3.093 -13.645 1.00 91.69 501 GLU A O 1
ATOM 3873 N N . THR A 1 502 ? 22.748 -0.989 -13.105 1.00 93.81 502 THR A N 1
ATOM 3874 C CA . THR A 1 502 ? 23.773 -0.301 -13.908 1.00 93.81 502 THR A CA 1
ATOM 3875 C C . THR A 1 502 ? 25.028 0.016 -13.100 1.00 93.81 502 THR A C 1
ATOM 3877 O O . THR A 1 502 ? 26.002 0.482 -13.675 1.00 93.81 502 THR A O 1
ATOM 3880 N N . GLY A 1 503 ? 25.054 -0.245 -11.794 1.00 92.88 503 GLY A N 1
ATOM 3881 C CA . GLY A 1 503 ? 26.145 0.130 -10.896 1.00 92.88 503 GLY A CA 1
ATOM 3882 C C . GLY A 1 503 ? 26.121 1.604 -10.480 1.00 92.88 503 GLY A C 1
ATOM 3883 O O . GLY A 1 503 ? 27.065 2.070 -9.845 1.00 92.88 503 GLY A O 1
ATOM 3884 N N . ALA A 1 504 ? 25.080 2.358 -10.843 1.00 93.25 504 ALA A N 1
ATOM 3885 C CA . ALA A 1 504 ? 24.940 3.750 -10.440 1.00 93.25 504 ALA A CA 1
ATOM 3886 C C . ALA A 1 504 ? 24.406 3.849 -9.009 1.00 93.25 504 ALA A C 1
ATOM 3888 O O . ALA A 1 504 ? 23.525 3.090 -8.609 1.00 93.25 504 ALA A O 1
ATOM 3889 N N . SER A 1 505 ? 24.917 4.815 -8.241 1.00 93.94 505 SER A N 1
ATOM 3890 C CA . SER A 1 505 ? 24.447 5.062 -6.875 1.00 93.94 505 SER A CA 1
ATOM 3891 C C . SER A 1 505 ? 22.953 5.380 -6.846 1.00 93.94 505 SER A C 1
ATOM 3893 O O . SER A 1 505 ? 22.478 6.226 -7.608 1.00 93.94 505 SER A O 1
ATOM 3895 N N . VAL A 1 506 ? 22.235 4.765 -5.910 1.00 94.25 506 VAL A N 1
ATOM 3896 C CA . VAL A 1 506 ? 20.808 5.012 -5.662 1.00 94.25 506 VAL A CA 1
ATOM 3897 C C . VAL A 1 506 ? 20.615 6.302 -4.861 1.00 94.25 506 VAL A C 1
ATOM 3899 O O . VAL A 1 506 ? 21.441 6.661 -4.018 1.00 94.25 506 VAL A O 1
ATOM 3902 N N . ALA A 1 507 ? 19.523 7.027 -5.116 1.00 93.12 507 ALA A N 1
ATOM 3903 C CA . ALA A 1 507 ? 19.163 8.217 -4.354 1.00 93.12 507 ALA A CA 1
ATOM 3904 C C . ALA A 1 507 ? 18.956 7.875 -2.868 1.00 93.12 507 ALA A C 1
ATOM 3906 O O . ALA A 1 507 ? 18.104 7.062 -2.516 1.00 93.12 507 ALA A O 1
ATOM 3907 N N . CYS A 1 508 ? 19.723 8.522 -1.988 1.00 92.31 508 CYS A N 1
ATOM 3908 C CA . CYS A 1 508 ? 19.689 8.270 -0.543 1.00 92.31 508 CYS A CA 1
ATOM 3909 C C . CYS A 1 508 ? 18.976 9.366 0.267 1.00 92.31 508 CYS A C 1
ATOM 3911 O O . CYS A 1 508 ? 18.799 9.233 1.476 1.00 92.31 508 CYS A O 1
ATOM 3913 N N . THR A 1 509 ? 18.567 10.462 -0.377 1.00 92.44 509 THR A N 1
ATOM 3914 C CA . THR A 1 509 ? 17.721 11.495 0.234 1.00 92.44 509 THR A CA 1
ATOM 3915 C C . THR A 1 509 ? 16.268 11.198 -0.102 1.00 92.44 509 THR A C 1
ATOM 3917 O O . THR A 1 509 ? 15.871 11.303 -1.259 1.00 92.44 509 THR A O 1
ATOM 3920 N N . LEU A 1 510 ? 15.490 10.824 0.912 1.00 92.44 510 LEU A N 1
ATOM 3921 C CA . LEU A 1 510 ? 14.102 10.396 0.761 1.00 92.44 510 LEU A CA 1
ATOM 3922 C C . LEU A 1 510 ? 13.138 11.494 1.221 1.00 92.44 510 LEU A C 1
ATOM 3924 O O . LEU A 1 510 ? 13.374 12.151 2.239 1.00 92.44 510 LEU A O 1
ATOM 3928 N N . SER A 1 511 ? 12.031 11.666 0.499 1.00 90.75 511 SER A N 1
ATOM 3929 C CA . SER A 1 511 ? 10.886 12.437 0.986 1.00 90.75 511 SER A CA 1
ATOM 3930 C C . SER A 1 511 ? 10.171 11.701 2.132 1.00 90.75 511 SER A C 1
ATOM 3932 O O . SER A 1 511 ? 10.460 10.542 2.442 1.00 90.75 511 SER A O 1
ATOM 3934 N N . ASP A 1 512 ? 9.203 12.355 2.777 1.00 88.75 512 ASP A N 1
ATOM 3935 C CA . ASP A 1 512 ? 8.377 11.697 3.798 1.00 88.75 512 ASP A CA 1
ATOM 3936 C C . ASP A 1 512 ? 7.554 10.531 3.212 1.00 88.75 512 ASP A C 1
ATOM 3938 O O . ASP A 1 512 ? 7.467 9.483 3.843 1.00 88.75 512 ASP A O 1
ATOM 3942 N N . GLU A 1 513 ? 7.029 10.673 1.992 1.00 87.50 513 GLU A N 1
ATOM 3943 C CA . GLU A 1 513 ? 6.261 9.634 1.279 1.00 87.50 513 GLU A CA 1
ATOM 3944 C C . GLU A 1 513 ? 7.124 8.436 0.852 1.00 87.50 513 GLU A C 1
ATOM 3946 O O . GLU A 1 513 ? 6.606 7.347 0.618 1.00 87.50 513 GLU A O 1
ATOM 3951 N N . GLN A 1 514 ? 8.440 8.636 0.738 1.00 92.19 514 GLN A N 1
ATOM 3952 C CA . GLN A 1 514 ? 9.413 7.603 0.371 1.00 92.19 514 GLN A CA 1
ATOM 3953 C C . GLN A 1 514 ? 10.093 6.959 1.584 1.00 92.19 514 GLN A C 1
ATOM 3955 O O . GLN A 1 514 ? 10.764 5.945 1.429 1.00 92.19 514 GLN A O 1
ATOM 3960 N N . SER A 1 515 ? 9.993 7.565 2.772 1.00 94.94 515 SER A N 1
ATOM 3961 C CA . SER A 1 515 ? 10.695 7.096 3.975 1.00 94.94 515 SER A CA 1
ATOM 3962 C C . SER A 1 515 ? 9.777 6.561 5.066 1.00 94.94 515 SER A C 1
ATOM 3964 O O . SER A 1 515 ? 10.242 5.757 5.868 1.00 94.94 515 SER A O 1
ATOM 3966 N N . LYS A 1 516 ? 8.508 6.979 5.129 1.00 93.56 516 LYS A N 1
ATOM 3967 C CA . LYS A 1 516 ? 7.547 6.525 6.147 1.00 93.56 516 LYS A CA 1
ATOM 3968 C C . LYS A 1 516 ? 6.781 5.288 5.697 1.00 93.56 516 LYS A C 1
ATOM 3970 O O . LYS A 1 516 ? 6.583 5.074 4.504 1.00 93.56 516 LYS A O 1
ATOM 3975 N N . VAL A 1 517 ? 6.298 4.520 6.672 1.00 93.50 517 VAL A N 1
ATOM 3976 C CA . VAL A 1 517 ? 5.432 3.370 6.406 1.00 93.50 517 VAL A CA 1
ATOM 3977 C C . VAL A 1 517 ? 4.111 3.831 5.805 1.00 93.50 517 VAL A C 1
ATOM 3979 O O . VAL A 1 517 ? 3.392 4.644 6.394 1.00 93.50 517 VAL A O 1
ATOM 3982 N N . TYR A 1 518 ? 3.791 3.280 4.641 1.00 91.31 518 TYR A N 1
ATOM 3983 C CA . TYR A 1 518 ? 2.512 3.481 3.992 1.00 91.31 518 TYR A CA 1
ATOM 3984 C C . TYR A 1 518 ? 1.471 2.498 4.521 1.00 91.31 518 TYR A C 1
ATOM 3986 O O . TYR A 1 518 ? 0.439 2.935 5.024 1.00 91.31 518 TYR A O 1
ATOM 3994 N N . ASP A 1 519 ? 1.779 1.202 4.496 1.00 89.75 519 ASP A N 1
ATOM 3995 C CA . ASP A 1 519 ? 0.910 0.159 5.040 1.00 89.75 519 ASP A CA 1
ATOM 3996 C C . ASP A 1 519 ? 1.544 -0.506 6.268 1.00 89.75 519 ASP A C 1
ATOM 3998 O O . ASP A 1 519 ? 2.686 -0.969 6.238 1.00 89.75 519 ASP A O 1
ATOM 4002 N N . TYR A 1 520 ? 0.826 -0.478 7.388 1.00 91.25 520 TYR A N 1
ATOM 4003 C CA . TYR A 1 520 ? 1.335 -0.871 8.699 1.00 91.25 520 TYR A CA 1
ATOM 4004 C C . TYR A 1 520 ? 0.445 -1.957 9.298 1.00 91.25 520 TYR A C 1
ATOM 4006 O O . TYR A 1 520 ? -0.444 -1.674 10.099 1.00 91.25 520 TYR A O 1
ATOM 4014 N N . GLU A 1 521 ? 0.719 -3.213 8.946 1.00 90.62 521 GLU A N 1
ATOM 4015 C CA . GLU A 1 521 ? -0.106 -4.373 9.307 1.00 90.62 521 GLU A CA 1
ATOM 4016 C C . GLU A 1 521 ? 0.135 -4.904 10.732 1.00 90.62 521 GLU A C 1
ATOM 4018 O O . GLU A 1 521 ? -0.355 -5.968 11.134 1.00 90.62 521 GLU A O 1
ATOM 4023 N N . LEU A 1 522 ? 0.910 -4.179 11.544 1.00 90.62 522 LEU A N 1
ATOM 4024 C CA . LEU A 1 522 ? 1.302 -4.639 12.871 1.00 90.62 522 LEU A CA 1
ATOM 4025 C C . LEU A 1 522 ? 0.206 -4.339 13.899 1.00 90.62 522 LEU A C 1
ATOM 4027 O O . LEU A 1 522 ? 0.008 -3.203 14.333 1.00 90.62 522 LEU A O 1
ATOM 4031 N N . ARG A 1 523 ? -0.468 -5.397 14.358 1.00 90.56 523 ARG A N 1
ATOM 4032 C CA . ARG A 1 523 ? -1.436 -5.316 15.461 1.00 90.56 523 ARG A CA 1
ATOM 4033 C C . ARG A 1 523 ? -0.740 -4.972 16.785 1.00 90.56 523 ARG A C 1
ATOM 4035 O O . ARG A 1 523 ? 0.303 -5.572 17.077 1.00 90.56 523 ARG A O 1
ATOM 4042 N N . PRO A 1 524 ? -1.340 -4.108 17.627 1.00 93.81 524 PRO A N 1
ATOM 4043 C CA . PRO A 1 524 ? -0.850 -3.897 18.983 1.00 93.81 524 PRO A CA 1
ATOM 4044 C C . PRO A 1 524 ? -0.823 -5.205 19.765 1.00 93.81 524 PRO A C 1
ATOM 4046 O O . PRO A 1 524 ? -1.742 -6.018 19.646 1.00 93.81 524 PRO A O 1
ATOM 4049 N N . ARG A 1 525 ? 0.195 -5.396 20.603 1.00 94.50 525 ARG A N 1
ATOM 4050 C CA . ARG A 1 525 ? 0.214 -6.442 21.633 1.00 94.50 525 ARG A CA 1
ATOM 4051 C C . ARG A 1 525 ? 0.546 -5.816 22.978 1.00 94.50 525 ARG A C 1
ATOM 4053 O O . ARG A 1 525 ? 1.193 -4.772 23.050 1.00 94.50 525 ARG A O 1
ATOM 4060 N N . THR A 1 526 ? 0.066 -6.427 24.053 1.00 95.75 526 THR A N 1
ATOM 4061 C CA . THR A 1 526 ? 0.334 -5.926 25.400 1.00 95.75 526 THR A CA 1
ATOM 4062 C C . THR A 1 526 ? 1.816 -6.086 25.737 1.00 95.75 526 THR A C 1
ATOM 4064 O O . THR A 1 526 ? 2.453 -7.078 25.389 1.00 95.75 526 THR A O 1
ATOM 4067 N N . ALA A 1 527 ? 2.367 -5.104 26.449 1.00 96.00 527 ALA A N 1
ATOM 4068 C CA . ALA A 1 527 ? 3.722 -5.113 26.993 1.00 96.00 527 ALA A CA 1
ATOM 4069 C C . ALA A 1 527 ? 3.653 -5.227 28.533 1.00 96.00 527 ALA A C 1
ATOM 4071 O O . ALA A 1 527 ? 3.951 -4.261 29.241 1.00 96.00 527 ALA A O 1
ATOM 4072 N N . PRO A 1 528 ? 3.215 -6.378 29.082 1.00 93.81 528 PRO A N 1
ATOM 4073 C CA . PRO A 1 528 ? 2.751 -6.509 30.469 1.00 93.81 528 PRO A CA 1
ATOM 4074 C C . PRO A 1 528 ? 3.804 -6.191 31.532 1.00 93.81 528 PRO A C 1
ATOM 4076 O O . PRO A 1 528 ? 3.462 -5.730 32.620 1.00 93.81 528 PRO A O 1
ATOM 4079 N N . ASN A 1 529 ? 5.088 -6.365 31.213 1.00 94.00 529 ASN A N 1
ATOM 4080 C CA . ASN A 1 529 ? 6.198 -6.052 32.119 1.00 94.00 529 ASN A CA 1
ATOM 4081 C C . ASN A 1 529 ? 6.243 -4.566 32.522 1.00 94.00 529 ASN A C 1
ATOM 4083 O O . ASN A 1 529 ? 6.825 -4.212 33.550 1.00 94.00 529 ASN A O 1
ATOM 4087 N N . TYR A 1 530 ? 5.602 -3.693 31.740 1.00 96.06 530 TYR A N 1
ATOM 4088 C CA . TYR A 1 530 ? 5.556 -2.256 31.988 1.00 96.06 530 TYR A CA 1
ATOM 4089 C C . TYR A 1 530 ? 4.210 -1.776 32.518 1.00 96.06 530 TYR A C 1
ATOM 4091 O O . TYR A 1 530 ? 4.062 -0.578 32.747 1.00 96.06 530 TYR A O 1
ATOM 4099 N N . TRP A 1 531 ? 3.265 -2.672 32.816 1.00 96.44 531 TRP A N 1
ATOM 4100 C CA . TRP A 1 531 ? 2.029 -2.277 33.488 1.00 96.44 531 TRP A CA 1
ATOM 4101 C C . TRP A 1 531 ? 2.349 -1.713 34.878 1.00 96.44 531 TRP A C 1
ATOM 4103 O O . TRP A 1 531 ? 3.329 -2.094 35.535 1.00 96.44 531 TRP A O 1
ATOM 4113 N N . SER A 1 532 ? 1.562 -0.741 35.323 1.00 96.62 532 SER A N 1
ATOM 4114 C CA . SER A 1 532 ? 1.711 -0.142 36.652 1.00 96.62 532 SER A CA 1
ATOM 4115 C C . SER A 1 532 ? 0.397 0.433 37.149 1.00 96.62 532 SER A C 1
ATOM 4117 O O . SER A 1 532 ? -0.506 0.709 36.365 1.00 96.62 532 SER A O 1
ATOM 4119 N N . ALA A 1 533 ? 0.304 0.634 38.456 1.00 96.81 533 ALA A N 1
ATOM 4120 C CA . ALA A 1 533 ? -0.723 1.461 39.055 1.00 96.81 533 ALA A CA 1
ATOM 4121 C C . ALA A 1 533 ? -0.046 2.443 40.012 1.00 96.81 533 ALA A C 1
ATOM 4123 O O . ALA A 1 533 ? 0.855 2.043 40.748 1.00 96.81 533 ALA A O 1
ATOM 4124 N N . THR A 1 534 ? -0.463 3.703 39.997 1.00 95.44 534 THR A N 1
ATOM 4125 C CA . THR A 1 534 ? 0.128 4.758 40.833 1.00 95.44 534 THR A CA 1
ATOM 4126 C C . THR A 1 534 ? -0.986 5.568 41.470 1.00 95.44 534 THR A C 1
ATOM 4128 O O . THR A 1 534 ? -1.939 5.949 40.781 1.00 95.44 534 THR A O 1
ATOM 4131 N N . LYS A 1 535 ? -0.892 5.795 42.783 1.00 92.50 535 LYS A N 1
ATOM 4132 C CA . LYS A 1 535 ? -1.779 6.728 43.477 1.00 92.50 535 LYS A CA 1
ATOM 4133 C C . LYS A 1 535 ? -1.419 8.156 43.099 1.00 92.50 535 LYS A C 1
ATOM 4135 O O . LYS A 1 535 ? -0.260 8.535 43.074 1.00 92.50 535 LYS A O 1
ATOM 4140 N N . GLU A 1 536 ? -2.446 8.938 42.833 1.00 88.75 536 GLU A N 1
ATOM 4141 C CA . GLU A 1 536 ? -2.357 10.351 42.508 1.00 88.75 536 GLU A CA 1
ATOM 4142 C C . GLU A 1 536 ? -3.323 11.119 43.417 1.00 88.75 536 GLU A C 1
ATOM 4144 O O . GLU A 1 536 ? -4.190 10.541 44.080 1.00 88.75 536 GLU A O 1
ATOM 4149 N N . SER A 1 537 ? -3.200 12.445 43.454 1.00 85.44 537 SER A N 1
ATOM 4150 C CA . SER A 1 537 ? -4.073 13.288 44.290 1.00 85.44 537 SER A CA 1
ATOM 4151 C C . SER A 1 537 ? -5.577 13.124 44.000 1.00 85.44 537 SER A C 1
ATOM 4153 O O . SER A 1 537 ? -6.402 13.312 44.894 1.00 85.44 537 SER A O 1
ATOM 4155 N N . ASP A 1 538 ? -5.941 12.740 42.774 1.00 87.50 538 ASP A N 1
ATOM 4156 C CA . ASP A 1 538 ? -7.316 12.597 42.296 1.00 87.50 538 ASP A CA 1
ATOM 4157 C C . ASP A 1 538 ? -7.820 11.141 42.256 1.00 87.50 538 ASP A C 1
ATOM 4159 O O . ASP A 1 538 ? -8.983 10.913 41.915 1.00 87.50 538 ASP A O 1
ATOM 4163 N N . GLY A 1 539 ? -7.005 10.152 42.647 1.00 92.81 539 GLY A N 1
ATOM 4164 C CA . GLY A 1 539 ? -7.378 8.737 42.612 1.00 92.81 539 GLY A CA 1
ATOM 4165 C C . GLY A 1 539 ? -6.202 7.794 42.368 1.00 92.81 539 GLY A C 1
ATOM 4166 O O . GLY A 1 539 ? -5.108 7.985 42.887 1.00 92.81 539 GLY A O 1
ATOM 4167 N N . VAL A 1 540 ? -6.427 6.736 41.591 1.00 94.81 540 VAL A N 1
ATOM 4168 C CA . VAL A 1 540 ? -5.371 5.830 41.118 1.00 94.81 540 VAL A CA 1
ATOM 4169 C C . VAL A 1 540 ? -5.417 5.741 39.597 1.00 94.81 540 VAL A C 1
ATOM 4171 O O . VAL A 1 540 ? -6.479 5.537 39.006 1.00 94.81 540 VAL A O 1
ATOM 4174 N N . ASN A 1 541 ? -4.252 5.877 38.965 1.00 96.00 541 ASN A N 1
ATOM 4175 C CA . ASN A 1 541 ? -4.083 5.632 37.539 1.00 96.00 541 ASN A CA 1
ATOM 4176 C C . ASN A 1 541 ? -3.533 4.222 37.329 1.00 96.00 541 ASN A C 1
ATOM 4178 O O . ASN A 1 541 ? -2.491 3.878 37.885 1.00 96.00 541 ASN A O 1
ATOM 4182 N N . VAL A 1 542 ? -4.217 3.420 36.515 1.00 97.12 542 VAL A N 1
ATOM 4183 C CA . VAL A 1 542 ? -3.765 2.103 36.059 1.00 97.12 542 VAL A CA 1
ATOM 4184 C C . VAL A 1 542 ? -3.317 2.219 34.606 1.00 97.12 542 VAL A C 1
ATOM 4186 O O . VAL A 1 542 ? -4.077 2.650 33.739 1.00 97.12 542 VAL A O 1
ATOM 4189 N N . TYR A 1 543 ? -2.072 1.835 34.351 1.00 97.75 543 TYR A N 1
ATOM 4190 C CA . TYR A 1 543 ? -1.389 1.978 33.073 1.00 97.75 543 TYR A CA 1
ATOM 4191 C C . TYR A 1 543 ? -1.245 0.613 32.406 1.00 97.75 543 TYR A C 1
ATOM 4193 O O . TYR A 1 543 ? -0.563 -0.269 32.933 1.00 97.75 543 TYR A O 1
ATOM 4201 N N . ILE A 1 544 ? -1.867 0.462 31.238 1.00 97.62 544 ILE A N 1
ATOM 4202 C CA . ILE A 1 544 ? -1.823 -0.746 30.409 1.00 97.62 544 ILE A CA 1
ATOM 4203 C C . ILE A 1 544 ? -1.026 -0.415 29.156 1.00 97.62 544 ILE A C 1
ATOM 4205 O O . ILE A 1 544 ? -1.466 0.366 28.313 1.00 97.62 544 ILE A O 1
ATOM 4209 N N . THR A 1 545 ? 0.175 -0.967 29.063 1.00 97.81 545 THR A N 1
ATOM 4210 C CA . THR A 1 545 ? 1.137 -0.645 28.008 1.00 97.81 545 THR A CA 1
ATOM 4211 C C . THR A 1 545 ? 1.078 -1.654 26.871 1.00 97.81 545 THR A C 1
ATOM 4213 O O . THR A 1 545 ? 0.826 -2.843 27.098 1.00 97.81 545 THR A O 1
ATOM 4216 N N . TYR A 1 546 ? 1.352 -1.167 25.664 1.00 97.50 546 TYR A N 1
ATOM 4217 C CA . TYR A 1 546 ? 1.398 -1.911 24.411 1.00 97.50 546 TYR A CA 1
ATOM 4218 C C . TYR A 1 546 ? 2.733 -1.675 23.707 1.00 97.50 546 TYR A C 1
ATOM 4220 O O . TYR A 1 546 ? 3.418 -0.685 23.961 1.00 97.50 546 TYR A O 1
ATOM 4228 N N . ASP A 1 547 ? 3.111 -2.588 22.823 1.00 95.88 547 ASP A N 1
ATOM 4229 C CA . ASP A 1 547 ? 4.364 -2.512 22.071 1.00 95.88 547 ASP A CA 1
ATOM 4230 C C . ASP A 1 547 ? 4.309 -1.564 20.859 1.00 95.88 547 ASP A C 1
ATOM 4232 O O . ASP A 1 547 ? 5.356 -1.154 20.364 1.00 95.88 547 ASP A O 1
ATOM 4236 N N . THR A 1 548 ? 3.114 -1.151 20.423 1.00 95.56 548 THR A N 1
ATOM 4237 C CA . THR A 1 548 ? 2.905 -0.154 19.360 1.00 95.56 548 THR A CA 1
ATOM 4238 C C . THR A 1 548 ? 2.093 1.053 19.841 1.00 95.56 548 THR A C 1
ATOM 4240 O O . THR A 1 548 ? 1.230 0.903 20.712 1.00 95.56 548 THR A O 1
ATOM 4243 N N . PRO A 1 549 ? 2.265 2.241 19.231 1.00 95.06 549 PRO A N 1
ATOM 4244 C CA . PRO A 1 549 ? 1.348 3.365 19.399 1.00 95.06 549 PRO A CA 1
ATOM 4245 C C . PRO A 1 549 ? -0.111 2.996 19.092 1.00 95.06 549 PRO A C 1
ATOM 4247 O O . PRO A 1 549 ? -0.394 2.246 18.155 1.00 95.06 549 PRO A O 1
ATOM 4250 N N . LEU A 1 550 ? -1.035 3.550 19.875 1.00 92.69 550 LEU A N 1
ATOM 4251 C CA . LEU A 1 550 ? -2.469 3.280 19.800 1.00 92.69 550 LEU A CA 1
ATOM 4252 C C . LEU A 1 550 ? -3.215 4.454 19.161 1.00 92.69 550 LEU A C 1
ATOM 4254 O O . LEU A 1 550 ? -2.887 5.617 19.403 1.00 92.69 550 LEU A O 1
ATOM 4258 N N . SER A 1 551 ? -4.266 4.138 18.406 1.00 88.62 551 SER A N 1
ATOM 4259 C CA . SER A 1 551 ? -5.106 5.125 17.729 1.00 88.62 551 SER A CA 1
ATOM 4260 C C . SER A 1 551 ? -6.099 5.773 18.683 1.00 88.62 551 SER A C 1
ATOM 4262 O O . SER A 1 551 ? -6.916 5.087 19.300 1.00 88.62 551 SER A O 1
ATOM 4264 N N . ILE A 1 552 ? -6.112 7.109 18.721 1.00 83.50 552 ILE A N 1
ATOM 4265 C CA . ILE A 1 552 ? -7.098 7.898 19.481 1.00 83.50 552 ILE A CA 1
ATOM 4266 C C . ILE A 1 552 ? -8.541 7.719 18.986 1.00 83.50 552 ILE A C 1
ATOM 4268 O O . ILE A 1 552 ? -9.470 8.105 19.687 1.00 83.50 552 ILE A O 1
ATOM 4272 N N . TYR A 1 553 ? -8.737 7.126 17.804 1.00 77.88 553 TYR A N 1
ATOM 4273 C CA . TYR A 1 553 ? -10.054 6.796 17.254 1.00 77.88 553 TYR A CA 1
ATOM 4274 C C . TYR A 1 553 ? -10.592 5.449 17.761 1.00 77.88 553 TYR A C 1
ATOM 4276 O O . TYR A 1 553 ? -11.651 5.004 17.321 1.00 77.88 553 TYR A O 1
ATOM 4284 N N . SER A 1 554 ? -9.875 4.783 18.672 1.00 78.81 554 SER A N 1
ATOM 4285 C CA . SER A 1 554 ? -10.345 3.558 19.325 1.00 78.81 554 SER A CA 1
ATOM 4286 C C . SER A 1 554 ? -11.653 3.802 20.081 1.00 78.81 554 SER A C 1
ATOM 4288 O O . SER A 1 554 ? -11.779 4.779 20.819 1.00 78.81 554 SER A O 1
ATOM 4290 N N . GLY A 1 555 ? -12.611 2.883 19.948 1.00 73.44 555 GLY A N 1
ATOM 4291 C CA . GLY A 1 555 ? -13.910 2.928 20.630 1.00 73.44 555 GLY A CA 1
ATOM 4292 C C . GLY A 1 555 ? -13.841 2.510 22.101 1.00 73.44 555 GLY A C 1
ATOM 4293 O O . GLY A 1 555 ? -14.687 1.741 22.550 1.00 73.44 555 GLY A O 1
ATOM 4294 N N . LEU A 1 556 ? -12.814 2.964 22.824 1.00 80.31 556 LEU A N 1
ATOM 4295 C CA . LEU A 1 556 ? -12.524 2.549 24.193 1.00 80.31 556 LEU A CA 1
ATOM 4296 C C . LEU A 1 556 ? -13.535 3.092 25.198 1.00 80.31 556 LEU A C 1
ATOM 4298 O O . LEU A 1 556 ? -13.928 4.260 25.160 1.00 80.31 556 LEU A O 1
ATOM 4302 N N . ARG A 1 557 ? -13.860 2.255 26.178 1.00 78.19 557 ARG A N 1
ATOM 4303 C CA . ARG A 1 557 ? -14.718 2.578 27.314 1.00 78.19 557 ARG A CA 1
ATOM 4304 C C . ARG A 1 557 ? -14.011 2.255 28.630 1.00 78.19 557 ARG A C 1
ATOM 4306 O O . ARG A 1 557 ? -13.198 1.328 28.678 1.00 78.19 557 ARG A O 1
ATOM 4313 N N . PRO A 1 558 ? -14.330 2.967 29.725 1.00 84.94 558 PRO A N 1
ATOM 4314 C CA . PRO A 1 558 ? -13.735 2.691 31.034 1.00 84.94 558 PRO A CA 1
ATOM 4315 C C . PRO A 1 558 ? -13.964 1.255 31.528 1.00 84.94 558 PRO A C 1
ATOM 4317 O O . PRO A 1 558 ? -13.167 0.746 32.310 1.00 84.94 558 PRO A O 1
ATOM 4320 N N . ASP A 1 559 ? -15.019 0.586 31.057 1.00 82.62 559 ASP A N 1
ATOM 4321 C CA . ASP A 1 559 ? -15.359 -0.782 31.432 1.00 82.62 559 ASP A CA 1
ATOM 4322 C C . ASP A 1 559 ? -14.809 -1.850 30.472 1.00 82.62 559 ASP A C 1
ATOM 4324 O O . ASP A 1 559 ? -15.091 -3.027 30.680 1.00 82.62 559 ASP A O 1
ATOM 4328 N N . ASP A 1 560 ? -14.025 -1.504 29.444 1.00 84.25 560 ASP A N 1
ATOM 4329 C CA . ASP A 1 560 ? -13.407 -2.502 28.549 1.00 84.25 560 ASP A CA 1
ATOM 4330 C C . ASP A 1 560 ? -12.330 -3.351 29.254 1.00 84.25 560 ASP A C 1
ATOM 4332 O O . ASP A 1 560 ? -11.943 -4.416 28.770 1.00 84.25 560 ASP A O 1
ATOM 4336 N N . PHE A 1 561 ? -11.887 -2.908 30.431 1.00 91.31 561 PHE A N 1
ATOM 4337 C CA . PHE A 1 561 ? -11.071 -3.679 31.359 1.00 91.31 561 PHE A CA 1
ATOM 4338 C C . PHE A 1 561 ? -11.813 -3.894 32.678 1.00 91.31 561 PHE A C 1
ATOM 4340 O O . PHE A 1 561 ? -12.573 -3.048 33.148 1.00 91.31 561 PHE A O 1
ATOM 4347 N N . ILE A 1 562 ? -11.565 -5.047 33.292 1.00 91.50 562 ILE A N 1
ATOM 4348 C CA . ILE A 1 562 ? -12.072 -5.410 34.609 1.00 91.50 562 ILE A CA 1
ATOM 4349 C C . ILE A 1 562 ? -10.924 -5.262 35.600 1.00 91.50 562 ILE A C 1
ATOM 4351 O O . ILE A 1 562 ? -9.909 -5.954 35.500 1.00 91.50 562 ILE A O 1
ATOM 4355 N N . PHE A 1 563 ? -11.111 -4.376 36.573 1.00 94.75 563 PHE A N 1
ATOM 4356 C CA . PHE A 1 563 ? -10.188 -4.183 37.681 1.00 94.75 563 PHE A CA 1
ATOM 4357 C C . PHE A 1 563 ? -10.784 -4.821 38.930 1.00 94.75 563 PHE A C 1
ATOM 4359 O O . PHE A 1 563 ? -11.937 -4.570 39.279 1.00 94.75 563 PHE A O 1
ATOM 4366 N N . THR A 1 564 ? -10.009 -5.647 39.621 1.00 93.75 564 THR A N 1
ATOM 4367 C CA . THR A 1 564 ? -10.452 -6.336 40.833 1.00 93.75 564 THR A CA 1
ATOM 4368 C C . THR A 1 564 ? -9.408 -6.154 41.926 1.00 93.75 564 THR A C 1
ATOM 4370 O O . THR A 1 564 ? -8.227 -6.430 41.731 1.00 93.75 564 THR A O 1
ATOM 4373 N N . SER A 1 565 ? -9.840 -5.684 43.090 1.00 89.50 565 SER A N 1
ATOM 4374 C CA . SER A 1 565 ? -9.027 -5.643 44.305 1.00 89.50 565 SER A CA 1
ATOM 4375 C C . SER A 1 565 ? -8.646 -7.062 44.748 1.00 89.50 565 SER A C 1
ATOM 4377 O O . SER A 1 565 ? -9.301 -8.041 44.378 1.00 89.50 565 SER A O 1
ATOM 4379 N N . THR A 1 566 ? -7.596 -7.219 45.557 1.00 82.25 566 THR A N 1
ATOM 4380 C CA . THR A 1 566 ? -7.138 -8.554 45.995 1.00 82.25 566 THR A CA 1
ATOM 4381 C C . THR A 1 566 ? -8.165 -9.294 46.857 1.00 82.25 566 THR A C 1
ATOM 4383 O O . THR A 1 566 ? -8.097 -10.513 46.988 1.00 82.25 566 THR A O 1
ATOM 4386 N N . ASN A 1 567 ? -9.163 -8.584 47.388 1.00 82.62 567 ASN A N 1
ATOM 4387 C CA . ASN A 1 567 ? -10.320 -9.150 48.087 1.00 82.62 567 ASN A CA 1
ATOM 4388 C C . ASN A 1 567 ? -11.439 -9.661 47.147 1.00 82.62 567 ASN A C 1
ATOM 4390 O O . ASN A 1 567 ? -12.505 -10.057 47.621 1.00 82.62 567 ASN A O 1
ATOM 4394 N N . GLY A 1 568 ? -11.232 -9.625 45.826 1.00 83.44 568 GL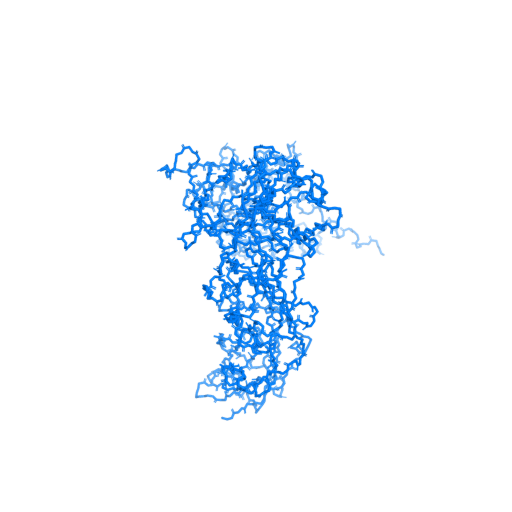Y A N 1
ATOM 4395 C CA . GLY A 1 568 ? -12.188 -10.095 44.822 1.00 83.44 568 GLY A CA 1
ATOM 4396 C C . GLY A 1 568 ? -13.293 -9.097 44.461 1.00 83.44 568 GLY A C 1
ATOM 4397 O O . GLY A 1 568 ? -14.213 -9.459 43.730 1.00 83.44 568 GLY A O 1
ATOM 4398 N N . LYS A 1 569 ? -13.246 -7.855 44.962 1.00 88.62 569 LYS A N 1
ATOM 4399 C CA . LYS A 1 569 ? -14.232 -6.814 44.633 1.00 88.62 569 LYS A CA 1
ATOM 4400 C C . LYS A 1 569 ? -13.815 -5.992 43.417 1.00 88.62 569 LYS A C 1
ATOM 4402 O O . LYS A 1 569 ? -12.639 -5.678 43.254 1.00 88.62 569 LYS A O 1
ATOM 4407 N N . ASN A 1 570 ? -14.787 -5.615 42.591 1.00 90.06 570 ASN A N 1
ATOM 4408 C CA . ASN A 1 570 ? -14.540 -4.824 41.389 1.00 90.06 570 ASN A CA 1
ATOM 4409 C C . ASN A 1 570 ? -14.219 -3.366 41.732 1.00 90.06 570 ASN A C 1
ATOM 4411 O O . ASN A 1 570 ? -14.864 -2.760 42.584 1.00 90.06 570 ASN A O 1
ATOM 4415 N N . LEU A 1 571 ? -13.246 -2.814 41.018 1.00 90.38 571 LEU A N 1
ATOM 4416 C CA . LEU A 1 571 ? -12.941 -1.394 40.971 1.00 90.38 571 LEU A CA 1
ATOM 4417 C C . LEU A 1 571 ? -13.434 -0.888 39.612 1.00 90.38 571 LEU A C 1
ATOM 4419 O O . LEU A 1 571 ? -13.063 -1.432 38.572 1.00 90.38 571 LEU A O 1
ATOM 4423 N N . LEU A 1 572 ? -14.315 0.107 39.608 1.00 89.06 572 LEU A N 1
ATOM 4424 C CA . LEU A 1 572 ? -14.845 0.674 38.368 1.00 89.06 572 LEU A CA 1
ATOM 4425 C C . LEU A 1 572 ? -13.984 1.867 37.965 1.00 89.06 572 LEU A C 1
ATOM 4427 O O . LEU A 1 572 ? -13.826 2.788 38.760 1.00 89.06 572 LEU A O 1
ATOM 4431 N N . ALA A 1 573 ? -13.436 1.855 36.751 1.00 90.31 573 ALA A N 1
ATOM 4432 C CA . ALA A 1 573 ? -12.740 3.017 36.216 1.00 90.31 573 ALA A CA 1
ATOM 4433 C C . ALA A 1 573 ? -13.745 4.102 35.813 1.00 90.31 573 ALA A C 1
ATOM 4435 O O . ALA A 1 573 ? -14.767 3.823 35.188 1.00 90.31 573 ALA A O 1
ATOM 4436 N N . ASP A 1 574 ? -13.430 5.347 36.150 1.00 90.56 574 ASP A N 1
ATOM 4437 C CA . ASP A 1 574 ? -14.237 6.521 35.821 1.00 90.56 574 ASP A CA 1
ATOM 4438 C C . ASP A 1 574 ? -13.945 7.025 34.405 1.00 90.56 574 ASP A C 1
ATOM 4440 O O . ASP A 1 574 ? -14.807 7.598 33.740 1.00 90.56 574 ASP A O 1
ATOM 4444 N N . SER A 1 575 ? -12.708 6.846 33.938 1.00 88.81 575 SER A N 1
ATOM 4445 C CA . SER A 1 575 ? -12.291 7.267 32.603 1.00 88.81 575 SER A CA 1
ATOM 4446 C C . SER A 1 575 ? -11.146 6.417 32.068 1.00 88.81 575 SER A C 1
ATOM 4448 O O . SER A 1 575 ? -10.404 5.790 32.828 1.00 88.81 575 SER A O 1
ATOM 4450 N N . VAL A 1 576 ? -10.998 6.433 30.746 1.00 91.12 576 VAL A N 1
ATOM 4451 C CA . VAL A 1 576 ? -9.860 5.873 30.021 1.00 91.12 576 VAL A CA 1
ATOM 4452 C C . VAL A 1 576 ? -9.384 6.894 28.996 1.00 91.12 576 VAL A C 1
ATOM 4454 O O . VAL A 1 576 ? -10.193 7.584 28.376 1.00 91.12 576 VAL A O 1
ATOM 4457 N N . ARG A 1 577 ? -8.069 6.999 28.813 1.00 90.75 577 ARG A N 1
ATOM 4458 C CA . ARG A 1 577 ? -7.466 7.758 27.712 1.00 90.75 577 ARG A CA 1
ATOM 4459 C C . ARG A 1 577 ? -6.281 7.011 27.120 1.00 90.75 577 ARG A C 1
ATOM 4461 O O . ARG A 1 577 ? -5.647 6.206 27.800 1.00 90.75 577 ARG A O 1
ATOM 4468 N N . ILE A 1 578 ? -5.961 7.337 25.874 1.00 92.50 578 ILE A N 1
ATOM 4469 C CA . ILE A 1 578 ? -4.765 6.864 25.179 1.00 92.50 578 ILE A CA 1
ATOM 4470 C C . ILE A 1 578 ? -3.673 7.929 25.276 1.00 92.50 578 ILE A C 1
ATOM 4472 O O . ILE A 1 578 ? -3.924 9.122 25.103 1.00 92.50 578 ILE A O 1
ATOM 4476 N N . THR A 1 579 ? -2.441 7.509 25.535 1.00 95.00 579 THR A N 1
ATOM 4477 C CA . THR A 1 579 ? -1.247 8.347 25.396 1.00 95.00 579 THR A CA 1
ATOM 4478 C C . THR A 1 579 ? -0.132 7.501 24.793 1.00 95.00 579 THR A C 1
ATOM 4480 O O . THR A 1 579 ? 0.405 6.611 25.451 1.00 95.00 579 THR A O 1
ATOM 4483 N N . GLY A 1 580 ? 0.184 7.750 23.518 1.00 94.25 580 GLY A N 1
ATOM 4484 C CA . GLY A 1 580 ? 1.149 6.951 22.762 1.00 94.25 580 GLY A CA 1
ATOM 4485 C C . GLY A 1 580 ? 0.737 5.479 22.703 1.00 94.25 580 GLY A C 1
ATOM 4486 O O . GLY A 1 580 ? -0.318 5.140 22.179 1.00 94.25 580 GLY A O 1
ATOM 4487 N N . ASN A 1 581 ? 1.566 4.610 23.269 1.00 96.12 581 ASN A N 1
ATOM 4488 C CA . ASN A 1 581 ? 1.366 3.162 23.347 1.00 96.12 581 ASN A CA 1
ATOM 4489 C C . ASN A 1 581 ? 0.724 2.697 24.673 1.00 96.12 581 ASN A C 1
ATOM 4491 O O . ASN A 1 581 ? 0.825 1.530 25.044 1.00 96.12 581 ASN A O 1
ATOM 4495 N N . THR A 1 582 ? 0.131 3.605 25.453 1.00 97.88 582 THR A N 1
ATOM 4496 C CA . THR A 1 582 ? -0.364 3.306 26.805 1.00 97.88 582 THR A CA 1
ATOM 4497 C C . THR A 1 582 ? -1.823 3.721 26.975 1.00 97.88 582 THR A C 1
ATOM 4499 O O . THR A 1 582 ? -2.200 4.848 26.648 1.00 97.88 582 THR A O 1
ATOM 4502 N N . LEU A 1 583 ? -2.636 2.827 27.543 1.00 97.12 583 LEU A N 1
ATOM 4503 C CA . LEU A 1 583 ? -3.950 3.159 28.090 1.00 97.12 583 LEU A CA 1
ATOM 4504 C C . LEU A 1 583 ? -3.807 3.572 29.546 1.00 97.12 583 LEU A C 1
ATOM 4506 O O . LEU A 1 583 ? -3.111 2.912 30.317 1.00 97.12 583 LEU A O 1
ATOM 4510 N N . ILE A 1 584 ? -4.500 4.640 29.922 1.00 96.69 584 ILE A N 1
ATOM 4511 C CA . ILE A 1 584 ? -4.501 5.166 31.283 1.00 96.69 584 ILE A CA 1
ATOM 4512 C C . ILE A 1 584 ? -5.939 5.170 31.780 1.00 96.69 584 ILE A C 1
ATOM 4514 O O . ILE A 1 584 ? -6.744 6.001 31.353 1.00 96.69 584 ILE A O 1
ATOM 4518 N N . PHE A 1 585 ? -6.245 4.233 32.672 1.00 95.75 585 PHE A N 1
ATOM 4519 C CA . PHE A 1 585 ? -7.517 4.163 33.380 1.00 95.75 585 PHE A CA 1
ATOM 4520 C C . PHE A 1 585 ? -7.400 4.926 34.688 1.00 95.75 585 PHE A C 1
ATOM 4522 O O . PHE A 1 585 ? -6.463 4.699 35.448 1.00 95.75 585 PHE A O 1
ATOM 4529 N N . ASN A 1 586 ? -8.350 5.810 34.963 1.00 94.19 586 ASN A N 1
ATOM 4530 C CA . ASN A 1 586 ? -8.404 6.551 36.217 1.00 94.19 586 ASN A CA 1
ATOM 4531 C C . ASN A 1 586 ? -9.590 6.055 37.047 1.00 94.19 586 ASN A C 1
ATOM 4533 O O . ASN A 1 586 ? -10.717 6.017 36.551 1.00 94.19 586 ASN A O 1
ATOM 4537 N N . ILE A 1 587 ? -9.320 5.673 38.294 1.00 93.62 587 ILE A N 1
ATOM 4538 C CA . ILE A 1 587 ? -10.327 5.363 39.313 1.00 93.62 587 ILE A CA 1
ATOM 4539 C C . ILE A 1 587 ? -10.240 6.485 40.345 1.00 93.62 587 ILE A C 1
ATOM 4541 O O . ILE A 1 587 ? -9.267 6.562 41.100 1.00 93.62 587 ILE A O 1
ATOM 4545 N N . LYS A 1 588 ? -11.227 7.378 40.353 1.00 93.12 588 LYS A N 1
ATOM 4546 C CA . LYS A 1 588 ? -11.204 8.603 41.156 1.00 93.12 588 LYS A CA 1
ATOM 4547 C C . LYS A 1 588 ? -11.318 8.303 42.640 1.00 93.12 588 LYS A C 1
ATOM 4549 O O . LYS A 1 588 ? -12.037 7.396 43.045 1.00 93.12 588 LYS A O 1
ATOM 4554 N N . SER A 1 589 ? -10.704 9.136 43.473 1.00 91.25 589 SER A N 1
ATOM 4555 C CA . SER A 1 589 ? -10.826 9.031 44.934 1.00 91.25 589 SER A CA 1
ATOM 4556 C C . SER A 1 589 ? -12.258 9.246 45.446 1.00 91.25 589 SER A C 1
ATOM 4558 O O . SER A 1 589 ? -12.614 8.760 46.516 1.00 91.25 589 SER A O 1
ATOM 4560 N N . THR A 1 590 ? -13.099 9.932 44.665 1.00 89.00 590 THR A N 1
ATOM 4561 C CA . THR A 1 590 ? -14.533 10.132 44.929 1.00 89.00 590 THR A CA 1
ATOM 4562 C C . THR A 1 590 ? -15.403 8.936 44.539 1.00 89.00 590 THR A C 1
ATOM 4564 O O . THR A 1 590 ? -16.600 8.945 44.815 1.00 89.00 590 THR A O 1
ATOM 4567 N N . ASN A 1 591 ? -14.844 7.941 43.847 1.00 84.56 591 ASN A N 1
ATOM 4568 C CA . ASN A 1 591 ? -15.565 6.740 43.451 1.00 84.56 591 ASN A CA 1
ATOM 4569 C C . ASN A 1 591 ? -15.876 5.910 44.701 1.00 84.56 591 ASN A C 1
ATOM 4571 O O . ASN A 1 591 ? -14.992 5.645 45.516 1.00 84.56 591 ASN A O 1
ATOM 4575 N N . GLU A 1 592 ? -17.121 5.462 44.851 1.00 82.31 592 GLU A N 1
ATOM 4576 C CA . GLU A 1 592 ? -17.543 4.651 46.000 1.00 82.31 592 GLU A CA 1
ATOM 4577 C C . GLU A 1 592 ? -16.725 3.353 46.145 1.00 82.31 592 GLU A C 1
ATOM 4579 O O . GLU A 1 592 ? -16.482 2.882 47.257 1.00 82.31 592 GLU A O 1
ATOM 4584 N N . ASN A 1 593 ? -16.214 2.820 45.030 1.00 80.62 593 ASN A N 1
ATOM 4585 C CA . ASN A 1 593 ? -15.384 1.620 44.999 1.00 80.62 593 ASN A CA 1
ATOM 4586 C C . ASN A 1 593 ? -13.902 1.910 45.282 1.00 80.62 593 ASN A C 1
ATOM 4588 O O . ASN A 1 593 ? -13.134 0.972 45.480 1.00 80.62 593 ASN A O 1
ATOM 4592 N N . TYR A 1 594 ? -13.476 3.179 45.354 1.00 86.44 594 TYR A N 1
ATOM 4593 C CA . TYR A 1 594 ? -12.090 3.538 45.678 1.00 86.44 594 TYR A CA 1
ATOM 4594 C C . TYR A 1 594 ? -11.690 3.066 47.079 1.00 86.44 594 TYR A C 1
ATOM 4596 O O . TYR A 1 594 ? -10.560 2.634 47.292 1.00 86.44 594 TYR A O 1
ATOM 4604 N N . ALA A 1 595 ? -12.633 3.046 48.026 1.00 84.94 595 ALA A N 1
ATOM 4605 C CA . ALA A 1 595 ? -12.413 2.502 49.366 1.00 84.94 595 ALA A CA 1
ATOM 4606 C C . ALA A 1 595 ? -12.050 1.000 49.367 1.00 84.94 595 ALA A C 1
ATOM 4608 O O . ALA A 1 595 ? -11.523 0.494 50.357 1.00 84.94 595 ALA A O 1
ATOM 4609 N N . LEU A 1 596 ? -12.313 0.283 48.268 1.00 85.94 596 LEU A N 1
ATOM 4610 C CA . LEU A 1 596 ? -11.977 -1.132 48.090 1.00 85.94 596 LEU A CA 1
ATOM 4611 C C . LEU A 1 596 ? -10.551 -1.338 47.556 1.00 85.94 596 LEU A C 1
ATOM 4613 O O . LEU A 1 596 ? -10.101 -2.484 47.459 1.00 85.94 596 LEU A O 1
ATOM 4617 N N . LEU A 1 597 ? -9.853 -0.258 47.187 1.00 87.81 597 L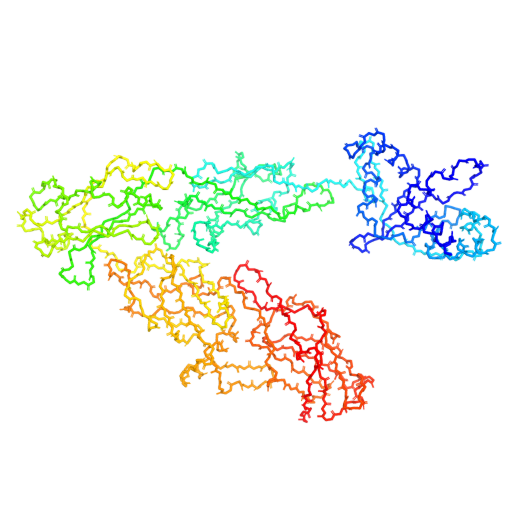EU A N 1
ATOM 4618 C CA . LEU A 1 597 ? -8.507 -0.299 46.631 1.00 87.81 597 LEU A CA 1
ATOM 4619 C C . LEU A 1 597 ? -7.518 -0.904 47.635 1.00 87.81 597 LEU A C 1
ATOM 4621 O O . LEU A 1 597 ? -7.350 -0.424 48.755 1.00 87.81 597 LEU A O 1
ATOM 4625 N N . THR A 1 598 ? -6.816 -1.942 47.195 1.00 87.44 598 THR A N 1
ATOM 4626 C CA . THR A 1 598 ? -5.706 -2.566 47.922 1.00 87.44 598 THR A CA 1
ATOM 4627 C C . THR A 1 598 ? -4.356 -2.129 47.353 1.00 87.44 598 THR A C 1
ATOM 4629 O O . THR A 1 598 ? -4.289 -1.394 46.372 1.00 87.44 598 THR A O 1
ATOM 4632 N N . ASN A 1 599 ? -3.256 -2.615 47.934 1.00 90.50 599 ASN A N 1
ATOM 4633 C CA . ASN A 1 599 ? -1.897 -2.357 47.429 1.00 90.50 599 ASN A CA 1
ATOM 4634 C C . ASN A 1 599 ? -1.604 -3.014 46.066 1.00 90.50 599 ASN A C 1
ATOM 4636 O O . ASN A 1 599 ? -0.540 -2.788 45.497 1.00 90.50 599 ASN A O 1
ATOM 4640 N N . SER A 1 600 ? -2.529 -3.817 45.541 1.00 92.75 600 SER A N 1
ATOM 4641 C CA . SER A 1 600 ? -2.447 -4.419 44.212 1.00 92.75 600 SER A CA 1
ATOM 4642 C C . SER A 1 600 ? -3.831 -4.462 43.565 1.00 92.75 600 SER A C 1
ATOM 4644 O O . SER A 1 600 ? -4.845 -4.479 44.266 1.00 92.75 600 SER A O 1
ATOM 4646 N N . ILE A 1 601 ? -3.863 -4.503 42.237 1.00 94.62 601 ILE A N 1
ATOM 4647 C CA . ILE A 1 601 ? -5.065 -4.596 41.407 1.00 94.62 601 ILE A CA 1
ATOM 4648 C C . ILE A 1 601 ? -4.861 -5.750 40.426 1.00 94.62 601 ILE A C 1
ATOM 4650 O O . ILE A 1 601 ? -3.840 -5.810 39.746 1.00 94.62 601 ILE A O 1
ATOM 4654 N N . ASN A 1 602 ? -5.820 -6.665 40.340 1.00 94.75 602 ASN A N 1
ATOM 4655 C CA . ASN A 1 602 ? -5.904 -7.623 39.244 1.00 94.75 602 ASN A CA 1
ATOM 4656 C C . ASN A 1 602 ? -6.591 -6.957 38.048 1.00 94.75 602 ASN A C 1
ATOM 4658 O O . ASN A 1 602 ? -7.678 -6.404 38.199 1.00 94.75 602 ASN A O 1
ATOM 4662 N N . VAL A 1 603 ? -5.965 -7.014 36.880 1.00 95.75 603 VAL A N 1
ATOM 4663 C CA . VAL A 1 603 ? -6.425 -6.361 35.656 1.00 95.75 603 VAL A CA 1
ATOM 4664 C C . VAL A 1 603 ? -6.691 -7.409 34.589 1.00 95.75 603 VAL A C 1
ATOM 4666 O O . VAL A 1 603 ? -5.779 -8.154 34.243 1.00 95.75 603 VAL A O 1
ATOM 4669 N N . LYS A 1 604 ? -7.909 -7.442 34.043 1.00 93.50 604 LYS A N 1
ATOM 4670 C CA . LYS A 1 604 ? -8.326 -8.334 32.948 1.00 93.50 604 LYS A CA 1
ATOM 4671 C C . LYS A 1 604 ? -8.871 -7.529 31.780 1.00 93.50 604 LYS A C 1
ATOM 4673 O O . LYS A 1 604 ? -9.647 -6.601 31.992 1.00 93.50 604 LYS A O 1
ATOM 4678 N N . CYS A 1 605 ? -8.514 -7.906 30.561 1.00 91.81 605 CYS A N 1
ATOM 4679 C CA . CYS A 1 605 ? -9.136 -7.366 29.359 1.00 91.81 605 CYS A CA 1
ATOM 4680 C C . CYS A 1 605 ? -10.454 -8.101 29.067 1.00 91.81 605 CYS A C 1
ATOM 4682 O O . CYS A 1 605 ? -10.560 -9.302 29.325 1.00 91.81 605 CYS A O 1
ATOM 4684 N N . LYS A 1 606 ? -11.457 -7.402 28.525 1.00 84.81 606 LYS A N 1
ATOM 4685 C CA . LYS A 1 606 ? -12.627 -8.049 27.917 1.00 84.81 606 LYS A CA 1
ATOM 4686 C C . LYS A 1 606 ? -12.305 -8.471 26.482 1.00 84.81 606 LYS A C 1
ATOM 4688 O O . LYS A 1 606 ? -11.617 -7.761 25.756 1.00 84.81 606 LYS A O 1
ATOM 4693 N N . ASP A 1 607 ? -12.876 -9.586 26.047 1.00 81.88 607 ASP A N 1
ATOM 4694 C CA . ASP A 1 607 ? -12.804 -10.058 24.658 1.00 81.88 607 ASP A CA 1
ATOM 4695 C C . ASP A 1 607 ? -13.530 -9.127 23.667 1.00 81.88 607 ASP A C 1
ATOM 4697 O O . ASP A 1 607 ? -13.208 -9.111 22.483 1.00 81.88 607 ASP A O 1
ATOM 4701 N N . THR A 1 608 ? -14.462 -8.299 24.150 1.00 77.12 608 THR A N 1
ATOM 4702 C CA . THR A 1 608 ? -15.214 -7.315 23.353 1.00 77.12 608 THR A CA 1
ATOM 4703 C C . THR A 1 608 ? -14.501 -5.974 23.139 1.00 77.12 608 THR A C 1
ATOM 4705 O O . THR A 1 608 ? -15.145 -5.016 22.709 1.00 77.12 608 THR A O 1
ATOM 4708 N N . ILE A 1 609 ? -13.227 -5.834 23.516 1.00 82.75 609 ILE A N 1
ATOM 4709 C CA . ILE A 1 609 ? -12.525 -4.547 23.436 1.00 82.75 609 ILE A CA 1
ATOM 4710 C C . ILE A 1 609 ? -12.390 -4.045 21.986 1.00 82.75 609 ILE A C 1
ATOM 4712 O O . ILE A 1 609 ? -11.995 -4.776 21.076 1.00 82.75 609 ILE A O 1
ATOM 4716 N N . CYS A 1 610 ? -12.666 -2.755 21.782 1.00 81.31 610 CYS A N 1
ATOM 4717 C CA . CYS A 1 610 ? -12.441 -2.064 20.513 1.00 81.31 610 CYS A CA 1
ATOM 4718 C C . CYS A 1 610 ? -11.214 -1.149 20.624 1.00 81.31 610 CYS A C 1
ATOM 4720 O O . CYS A 1 610 ? -11.327 0.050 20.888 1.00 81.31 610 CYS A O 1
ATOM 4722 N N . LEU A 1 611 ? -10.027 -1.734 20.453 1.00 85.19 611 LEU A N 1
ATOM 4723 C CA . LEU A 1 611 ? -8.749 -1.024 20.486 1.00 85.19 611 LEU A CA 1
ATOM 4724 C C . LEU A 1 611 ? -8.006 -1.201 19.163 1.00 85.19 611 LEU A C 1
ATOM 4726 O O . LEU A 1 611 ? -7.863 -2.320 18.675 1.00 85.19 611 LEU A O 1
ATOM 4730 N N . MET A 1 612 ? -7.496 -0.102 18.613 1.00 89.12 612 MET A N 1
ATOM 4731 C CA . MET A 1 612 ? -6.777 -0.081 17.341 1.00 89.12 612 MET A CA 1
ATOM 4732 C C . MET A 1 612 ? -5.358 0.459 17.519 1.00 89.12 612 MET A C 1
ATOM 4734 O O . MET A 1 612 ? -5.119 1.371 18.316 1.00 89.12 612 MET A O 1
ATOM 4738 N N . GLY A 1 613 ? -4.418 -0.080 16.744 1.00 88.25 613 GLY A N 1
ATOM 4739 C CA . GLY A 1 613 ? -3.105 0.538 16.562 1.00 88.25 613 GLY A CA 1
ATOM 4740 C C . GLY A 1 613 ? -3.202 1.824 15.744 1.00 88.25 613 GLY A C 1
ATOM 4741 O O . GLY A 1 613 ? -4.203 2.062 15.064 1.00 88.25 613 GLY A O 1
ATOM 4742 N N . ASN A 1 614 ? -2.168 2.662 15.801 1.00 86.69 614 ASN A N 1
ATOM 4743 C CA . ASN A 1 614 ? -2.011 3.716 14.799 1.00 86.69 614 ASN A CA 1
ATOM 4744 C C . ASN A 1 614 ? -1.889 3.103 13.399 1.00 86.69 614 ASN A C 1
ATOM 4746 O O . ASN A 1 614 ? -1.285 2.045 13.234 1.00 86.69 614 ASN A O 1
ATOM 4750 N N . HIS A 1 615 ? -2.441 3.795 12.406 1.00 81.94 615 HIS A N 1
ATOM 4751 C CA . HIS A 1 615 ? -2.445 3.354 11.016 1.00 81.94 615 HIS A CA 1
ATOM 4752 C C . HIS A 1 615 ? -1.309 3.991 10.212 1.00 81.94 615 HIS A C 1
ATOM 4754 O O . HIS A 1 615 ? -0.836 5.086 10.535 1.00 81.94 615 HIS A O 1
ATOM 4760 N N . GLY A 1 616 ? -0.893 3.297 9.154 1.00 78.69 616 GLY A N 1
ATOM 4761 C CA . GLY A 1 616 ? -0.038 3.857 8.112 1.00 78.69 616 GLY A CA 1
ATOM 4762 C C . GLY A 1 616 ? -0.765 4.899 7.260 1.00 78.69 616 GLY A C 1
ATOM 4763 O O . GLY A 1 616 ? -1.939 5.210 7.472 1.00 78.69 616 GLY A O 1
ATOM 4764 N N . LEU A 1 617 ? -0.074 5.456 6.271 1.00 80.00 617 LEU A N 1
ATOM 4765 C CA . LEU A 1 617 ? -0.663 6.418 5.335 1.00 80.00 617 LEU A CA 1
ATOM 4766 C C . LEU A 1 617 ? -1.800 5.827 4.471 1.00 80.00 617 LEU A C 1
ATOM 4768 O O . LEU A 1 617 ? -2.577 6.608 3.925 1.00 80.00 617 LEU A O 1
ATOM 4772 N N . SER A 1 618 ? -1.948 4.495 4.399 1.00 78.75 618 SER A N 1
ATOM 4773 C CA . SER A 1 618 ? -3.077 3.809 3.744 1.00 78.75 618 SER A CA 1
ATOM 4774 C C . SER A 1 618 ? -4.438 4.120 4.377 1.00 78.75 618 SER A C 1
ATOM 4776 O O . SER A 1 618 ? -5.459 4.149 3.690 1.00 78.75 618 SER A O 1
ATOM 4778 N N . GLY A 1 619 ? -4.460 4.415 5.681 1.00 73.06 619 GLY A N 1
ATOM 4779 C CA . GLY A 1 619 ? -5.695 4.659 6.431 1.00 73.06 619 GLY A CA 1
ATOM 4780 C C . GLY A 1 619 ? -6.281 3.424 7.119 1.00 73.06 619 GLY A C 1
ATOM 4781 O O . GLY A 1 619 ? -7.267 3.563 7.844 1.00 73.06 619 GLY A O 1
ATOM 4782 N N . ASP A 1 620 ? -5.686 2.244 6.929 1.00 77.00 620 ASP A N 1
ATOM 4783 C CA . ASP A 1 620 ? -6.200 0.995 7.488 1.00 77.00 620 ASP A CA 1
ATOM 4784 C C . ASP A 1 620 ? -5.776 0.793 8.946 1.00 77.00 620 ASP A C 1
ATOM 4786 O O . ASP A 1 620 ? -4.604 0.890 9.315 1.00 77.00 620 ASP A O 1
ATOM 4790 N N . PHE A 1 621 ? -6.755 0.497 9.802 1.00 76.81 621 PHE A N 1
ATOM 4791 C CA . PHE A 1 621 ? -6.533 0.248 11.223 1.00 76.81 621 PHE A CA 1
ATOM 4792 C C . PHE A 1 621 ? -6.481 -1.247 11.520 1.00 76.81 621 PHE A C 1
ATOM 4794 O O . PHE A 1 621 ? -7.387 -2.002 11.165 1.00 76.81 621 PHE A O 1
ATOM 4801 N N . TYR A 1 622 ? -5.478 -1.653 12.294 1.00 84.31 622 TYR A N 1
ATOM 4802 C CA . TYR A 1 622 ? -5.329 -3.029 12.749 1.00 84.31 622 TYR A CA 1
ATOM 4803 C C . TYR A 1 622 ? -5.755 -3.161 14.215 1.00 84.31 622 TYR A C 1
ATOM 4805 O O . TYR A 1 622 ? -5.197 -2.524 15.116 1.00 84.31 622 TYR A O 1
ATOM 4813 N N . GLN A 1 623 ? -6.780 -3.985 14.451 1.00 86.12 623 GLN A N 1
ATOM 4814 C CA . GLN A 1 623 ? -7.378 -4.173 15.773 1.00 86.12 623 GLN A CA 1
ATOM 4815 C C . GLN A 1 623 ? -6.494 -5.047 16.675 1.00 86.12 623 GLN A C 1
ATOM 4817 O O . GLN A 1 623 ? -5.958 -6.076 16.254 1.00 86.12 623 GLN A O 1
ATOM 4822 N N . TYR A 1 624 ? -6.375 -4.645 17.940 1.00 91.38 624 TYR A N 1
ATOM 4823 C CA . TYR A 1 624 ? -5.823 -5.474 19.006 1.00 91.38 624 TYR A CA 1
ATOM 4824 C C . TYR A 1 624 ? -6.717 -6.693 19.246 1.00 91.38 624 TYR A C 1
ATOM 4826 O O . TYR A 1 624 ? -7.935 -6.573 19.367 1.00 91.38 624 TYR A O 1
ATOM 4834 N N . ILE A 1 625 ? -6.092 -7.863 19.361 1.00 90.62 625 ILE A N 1
ATOM 4835 C CA . ILE A 1 625 ? -6.761 -9.098 19.763 1.00 90.62 625 ILE A CA 1
ATOM 4836 C C . ILE A 1 625 ? -6.169 -9.531 21.106 1.00 90.62 625 ILE A C 1
ATOM 4838 O O . ILE A 1 625 ? -4.971 -9.829 21.150 1.00 90.62 625 ILE A O 1
ATOM 4842 N N . PRO A 1 626 ? -6.971 -9.576 22.188 1.00 90.50 626 PRO A N 1
ATOM 4843 C CA . PRO A 1 626 ? -6.498 -10.024 23.489 1.00 90.50 626 PRO A CA 1
ATOM 4844 C C . PRO A 1 626 ? -5.912 -11.431 23.455 1.00 90.50 626 PRO A C 1
ATOM 4846 O O . PRO A 1 626 ? -6.501 -12.355 22.893 1.00 90.50 626 PRO A O 1
ATOM 4849 N N . SER A 1 627 ? -4.754 -11.602 24.092 1.00 92.69 627 SER A N 1
ATOM 4850 C CA . SER A 1 627 ? -4.189 -12.929 24.334 1.00 92.69 627 SER A CA 1
ATOM 4851 C C . SER A 1 627 ? -4.927 -13.640 25.474 1.00 92.69 627 SER A C 1
ATOM 4853 O O . SER A 1 627 ? -5.603 -13.008 26.289 1.00 92.69 627 SER A O 1
ATOM 4855 N N . ASN A 1 628 ? -4.747 -14.960 25.591 1.00 93.25 628 ASN A N 1
ATOM 4856 C CA . ASN A 1 628 ? -5.295 -15.727 26.717 1.00 93.25 628 ASN A CA 1
ATOM 4857 C C . ASN A 1 628 ? -4.841 -15.170 28.074 1.00 93.25 628 ASN A C 1
ATOM 4859 O O . ASN A 1 628 ? -5.631 -15.125 29.017 1.00 93.25 628 ASN A O 1
ATOM 4863 N N . ASP A 1 629 ? -3.596 -14.700 28.166 1.00 92.38 629 ASP A N 1
ATOM 4864 C CA . ASP A 1 629 ? -3.088 -14.090 29.389 1.00 92.38 629 ASP A CA 1
ATOM 4865 C C . ASP A 1 629 ? -3.828 -12.788 29.723 1.00 92.38 629 ASP A C 1
ATOM 4867 O O . ASP A 1 629 ? -4.191 -12.571 30.881 1.00 92.38 629 ASP A O 1
ATOM 4871 N N . ASP A 1 630 ? -4.084 -11.940 28.721 1.00 92.56 630 ASP A N 1
ATOM 4872 C CA . ASP A 1 630 ? -4.790 -10.665 28.902 1.00 92.56 630 ASP A CA 1
ATOM 4873 C C . ASP A 1 630 ? -6.226 -10.886 29.403 1.00 92.56 630 ASP A C 1
ATOM 4875 O O . ASP A 1 630 ? -6.708 -10.141 30.260 1.00 92.56 630 ASP A O 1
ATOM 4879 N N . LEU A 1 631 ? -6.886 -11.945 28.921 1.00 91.00 631 LEU A N 1
ATOM 4880 C CA . LEU A 1 631 ? -8.217 -12.367 29.374 1.00 91.00 631 LEU A CA 1
ATOM 4881 C C . LEU A 1 631 ? -8.183 -12.992 30.782 1.00 91.00 631 LEU A C 1
ATOM 4883 O O . LEU A 1 631 ? -9.104 -12.809 31.583 1.00 91.00 631 LEU A O 1
ATOM 4887 N N . SER A 1 632 ? -7.120 -13.734 31.109 1.00 90.19 632 SER A N 1
ATOM 4888 C CA . SER A 1 632 ? -6.968 -14.403 32.409 1.00 90.19 632 SER A CA 1
ATOM 4889 C C . SER A 1 632 ? -6.706 -13.417 33.553 1.00 90.19 632 SER A C 1
ATOM 4891 O O . SER A 1 632 ? -7.235 -13.596 34.659 1.00 90.19 632 SER A O 1
ATOM 4893 N N . GLY A 1 633 ? -5.985 -12.335 33.258 1.00 89.06 633 GLY A N 1
ATOM 4894 C CA . GLY A 1 633 ? -5.689 -11.230 34.154 1.00 89.06 633 GLY A CA 1
ATOM 4895 C C . GLY A 1 633 ? -4.291 -11.244 34.746 1.00 89.06 633 GLY A C 1
ATOM 4896 O O . GLY A 1 633 ? -3.648 -12.283 34.871 1.00 89.06 633 GLY A O 1
ATOM 4897 N N . ARG A 1 634 ? -3.823 -10.058 35.133 1.00 92.62 634 ARG A N 1
ATOM 4898 C CA . ARG A 1 634 ? -2.490 -9.836 35.698 1.00 92.62 634 ARG A CA 1
ATOM 4899 C C . ARG A 1 634 ? -2.579 -8.963 36.942 1.00 92.62 634 ARG A C 1
ATOM 4901 O O . ARG A 1 634 ? -3.336 -7.997 36.978 1.00 92.62 634 ARG A O 1
ATOM 4908 N N . ILE A 1 635 ? -1.776 -9.281 37.954 1.00 93.50 635 ILE A N 1
ATOM 4909 C CA . ILE A 1 635 ? -1.681 -8.469 39.170 1.00 93.50 635 ILE A CA 1
ATOM 4910 C C . ILE A 1 635 ? -0.666 -7.351 38.949 1.00 93.50 635 ILE A C 1
ATOM 4912 O O . ILE A 1 635 ? 0.476 -7.599 38.567 1.00 93.50 635 ILE A O 1
ATOM 4916 N N . VAL A 1 636 ? -1.080 -6.126 39.249 1.00 94.44 636 VAL A N 1
ATOM 4917 C CA . VAL A 1 636 ? -0.250 -4.927 39.207 1.00 94.44 636 VAL A CA 1
ATOM 4918 C C . VAL A 1 636 ? -0.214 -4.313 40.602 1.00 94.44 636 VAL A C 1
ATOM 4920 O O . VAL A 1 636 ? -1.256 -4.118 41.226 1.00 94.44 636 VAL A O 1
ATOM 4923 N N . ASN A 1 637 ? 0.979 -4.011 41.111 1.00 93.38 637 ASN A N 1
ATOM 4924 C CA . ASN A 1 637 ? 1.130 -3.341 42.403 1.00 93.38 637 ASN A CA 1
ATOM 4925 C C . ASN A 1 637 ? 0.870 -1.838 42.269 1.00 93.38 637 ASN A C 1
ATOM 4927 O O . ASN A 1 637 ? 1.281 -1.214 41.289 1.00 93.38 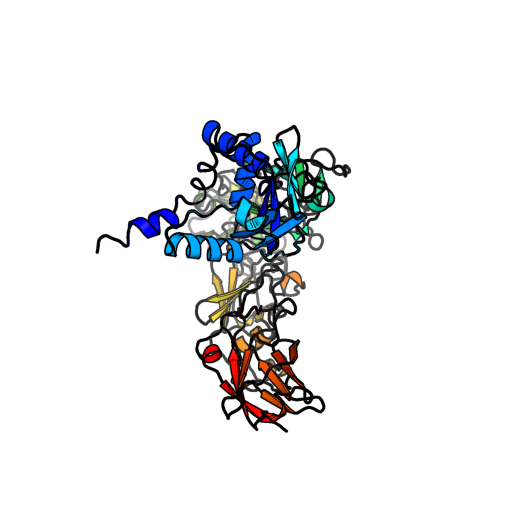637 ASN A O 1
ATOM 4931 N N . VAL A 1 638 ? 0.204 -1.278 43.274 1.00 92.31 638 VAL A N 1
ATOM 4932 C CA . VAL A 1 638 ? -0.104 0.144 43.389 1.00 92.31 638 VAL A CA 1
ATOM 4933 C C . VAL A 1 638 ? 1.056 0.828 44.106 1.00 92.31 638 VAL A C 1
ATOM 4935 O O . VAL A 1 638 ? 1.248 0.644 45.309 1.00 92.31 638 VAL A O 1
ATOM 4938 N N . ALA A 1 639 ? 1.840 1.597 43.356 1.00 89.62 639 ALA A N 1
ATOM 4939 C CA . ALA A 1 639 ? 2.854 2.484 43.905 1.00 89.62 639 ALA A CA 1
ATOM 4940 C C . ALA A 1 639 ? 2.189 3.650 44.657 1.00 89.62 639 ALA A C 1
ATOM 4942 O O . ALA A 1 639 ? 1.092 4.086 44.287 1.00 89.62 639 ALA A O 1
ATOM 4943 N N . GLN A 1 640 ? 2.843 4.099 45.733 1.00 75.38 640 GLN A N 1
ATOM 4944 C CA . GLN A 1 640 ? 2.402 5.258 46.511 1.00 75.38 640 GLN A CA 1
ATOM 4945 C C . GLN A 1 640 ? 2.744 6.571 45.833 1.00 75.38 640 GLN A C 1
ATOM 4947 O O . GLN A 1 640 ? 3.824 6.627 45.200 1.00 75.38 640 GLN A O 1
#

Secondary structure (DSSP, 8-state):
--SSHHHHTTTSSSTTTHHHHS--S---S--EEEEEEE-TTS-EEEEEHHHHHHHHHHHHHH-TT-GGGHHHHHHHHH-SEEEEEEETTTTEEEEHHHHHHHHHHHHHTT----HHHHHHSTTS--B----EEEEE-TTS-EEETTEE-PPPP-EEEEEEEETTEEEEEESS-B-HHHHS-GGGEEEEESSSTT-EE-GGGEEEEEESS-TT--S--SEEEEEE-SEETTEEEEE-S--SSEEEEEE---BBSSSS--BPPPEEEEEE---S---EEEEEE--SSTT--EEEEEESSPBPHHHHH-GGGEEEEETTS-EEEPPTT-EEEE-TTSSEEEEE--TT-EE--SSSPP-S-TTEEEEEEEES-BBTT--B-TTSEEEEE-BPPPTT---BPTT--EEEEETTEEEEEEEBSS-EES--GGGEEETTB--SEEEEETTEEEEEE-TTPPPPHHHHHHS-EE-TTS-EESS--HHHHHHHHGGG-BEEE-TTT-EETTSPBPP----HHHHB-SEE-----B-GGG-EEEEETTEEEEEEEBSS-B-TT----TTSEEEEETTS-EE--SEEEEETTEEEEEEETTSGGGGG--SEEEEEE-TT---BBPP-TT-PPPBP---HHHHH-EEEEEE-

InterPro domains:
  IPR014755 Copper resistance protein CopC/internalin, immunoglobulin-like [G3DSA:2.60.40.1220] (152-267)
  IPR014755 Copper resistance protein CopC/internalin, immunoglobulin-like [G3DSA:2.60.40.1220] (279-385)

Mean predicted aligned error: 12.8 Å